Protein AF-0000000068885770 (afdb_homodimer)

Sequence (680 aa):
MNASTAFIGPGRIDTHHHYFGDSVPELVSEFTNDGAQAFFFPKGVDDHLKYMDSMGIQTAVLAPSIKMEWHTQWPPARWKNLCERTLKAQLKVQESNPLRFGTFAMLPFPHVNETLDFVRDIYTREVKPDGFALSTAMGNKYLGDPAFDPMWDELNMHSAAIFVHPADTAMPPGLEYKPYVFEYAFDTARAMASTIINGVFTRYPNLKFIFSHNGGAFPFMAKRLDDVGPSAKKMNNGKSVFEVIRTSNIFVDTAISAPIQWPVTLDIGFPVERIIYASDYPYTAAVGEVAYHGKTAPEESGQFTRHELDVKIARENALKGLFPRLAVEYKKAFGHKVDCMNASTAFIGPGRIDTHHHYFGDSVPELVSEFTNDGAQAFFFPKGVDDHLKYMDSMGIQTAVLAPSIKMEWHTQWPPARWKNLCERTLKAQLKVQESNPLRFGTFAMLPFPHVNETLDFVRDIYTREVKPDGFALSTAMGNKYLGDPAFDPMWDELNMHSAAIFVHPADTAMPPGLEYKPYVFEYAFDTARAMASTIINGVFTRYPNLKFIFSHNGGAFPFMAKRLDDVGPSAKKMNNGKSVFEVIRTSNIFVDTAISAPIQWPVTLDIGFPVERIIYASDYPYTAAVGEVAYHGKTAPEESGQFTRHELDVKIARENALKGLFPRLAVEYKKAFGHKVDC

pLDDT: mean 92.39, std 11.68, range [30.02, 98.94]

Radius of gyration: 26.55 Å; Cα contacts (8 Å, |Δi|>4): 1390; chains: 2; bounding box: 50×82×66 Å

Solvent-accessible surface area (backbone atoms only — not comparable to full-atom values): 34596 Å² total; per-residue (Å²): 134,78,73,74,74,72,67,80,68,76,54,20,37,24,69,34,25,54,46,42,50,70,89,43,64,75,59,48,44,78,43,65,71,60,76,64,53,82,55,76,71,56,66,44,70,65,51,52,41,53,51,27,47,75,69,48,34,39,23,36,28,32,28,65,77,64,57,52,60,47,40,63,67,46,56,68,68,60,33,38,50,51,32,51,53,49,37,54,57,47,48,52,53,20,68,74,37,56,67,43,26,43,29,30,32,53,57,37,49,66,40,62,69,62,30,53,53,52,51,55,54,44,75,70,42,90,77,60,64,55,29,30,31,45,46,26,49,41,55,65,31,32,68,24,41,74,88,46,45,70,58,48,55,56,38,24,77,66,47,33,25,37,40,32,42,56,44,81,57,82,71,66,72,57,65,91,63,63,55,79,41,52,43,33,27,49,40,32,21,50,21,50,50,35,22,49,41,53,9,44,52,61,76,32,61,47,31,29,39,33,29,45,38,47,28,31,46,28,53,83,40,45,63,43,35,64,65,68,33,70,70,24,27,81,45,33,85,66,31,48,62,47,50,45,43,50,71,37,51,57,28,27,23,26,16,69,36,50,30,74,48,50,65,36,39,45,68,54,32,47,50,72,69,32,30,30,28,15,38,41,36,55,66,22,63,65,45,63,71,42,37,46,17,23,62,47,14,57,58,70,43,66,80,59,53,69,62,45,51,69,39,34,24,19,31,41,22,42,34,72,69,53,26,66,68,52,33,51,41,46,38,73,74,51,39,77,83,48,80,108,135,77,75,77,74,70,67,78,69,77,53,22,38,25,69,35,24,53,47,41,50,70,88,43,62,75,59,48,43,77,45,64,71,59,74,63,54,84,52,77,69,53,66,44,71,66,51,52,44,55,51,27,46,76,69,48,34,39,22,36,27,32,28,66,76,65,56,51,60,48,39,61,68,45,56,67,67,60,32,39,49,51,31,51,54,49,38,55,57,47,49,52,53,19,69,74,37,57,66,44,26,43,30,30,31,54,57,35,48,66,41,62,68,62,30,53,50,52,52,56,54,44,74,71,43,90,78,60,63,54,28,29,33,44,48,26,50,41,55,65,31,32,68,24,42,74,86,46,45,69,55,47,54,58,38,25,76,67,48,35,26,38,39,33,41,55,44,80,58,82,70,66,72,58,65,92,62,61,54,79,42,52,44,33,27,49,40,33,21,51,21,52,49,36,21,48,40,54,9,43,53,63,77,32,62,47,31,31,40,34,31,44,37,46,30,30,46,28,54,82,40,45,61,43,35,63,66,68,33,70,69,23,26,80,45,31,86,64,30,49,62,46,52,45,46,51,71,36,50,57,29,27,24,26,15,71,37,53,29,73,50,52,66,36,39,45,69,52,31,48,48,72,71,31,32,31,27,14,38,42,35,56,65,22,64,67,45,63,71,42,38,46,18,25,62,48,15,59,58,70,44,66,82,57,52,70,63,46,52,68,39,33,24,19,32,43,22,44,35,73,70,53,26,65,69,52,33,53,42,46,38,75,73,52,40,77,81,48,80,110

Structure (mmCIF, N/CA/C/O backbone):
data_AF-0000000068885770-model_v1
#
loop_
_entity.id
_entity.type
_entity.pdbx_description
1 polymer '(Perigord truffle) hypothetical protein'
#
loop_
_atom_site.group_PDB
_atom_site.id
_atom_site.type_symbol
_atom_site.label_atom_id
_atom_site.label_alt_id
_atom_site.label_comp_id
_atom_site.label_asym_id
_atom_site.label_entity_id
_atom_site.label_seq_id
_atom_site.pdbx_PDB_ins_code
_atom_site.Cartn_x
_atom_site.Cartn_y
_atom_site.Cartn_z
_atom_site.occupancy
_atom_site.B_iso_or_equiv
_atom_site.auth_seq_id
_atom_site.auth_comp_id
_atom_site.auth_asym_id
_atom_site.auth_atom_id
_atom_site.pdbx_PDB_model_num
ATOM 1 N N . MET A 1 1 ? -16.469 -41.094 -11.391 1 30.61 1 MET A N 1
ATOM 2 C CA . MET A 1 1 ? -17.406 -39.969 -11.547 1 30.61 1 MET A CA 1
ATOM 3 C C . MET A 1 1 ? -16.75 -38.844 -12.312 1 30.61 1 MET A C 1
ATOM 5 O O . MET A 1 1 ? -15.695 -38.344 -11.914 1 30.61 1 MET A O 1
ATOM 9 N N . ASN A 1 2 ? -16.906 -38.625 -13.617 1 38.28 2 ASN A N 1
ATOM 10 C CA . ASN A 1 2 ? -16.156 -37.938 -14.656 1 38.28 2 ASN A CA 1
ATOM 11 C C . ASN A 1 2 ? -16.062 -36.438 -14.352 1 38.28 2 ASN A C 1
ATOM 13 O O . ASN A 1 2 ? -16.969 -35.844 -13.773 1 38.28 2 ASN A O 1
ATOM 17 N N . ALA A 1 3 ? -14.898 -35.844 -13.93 1 44.44 3 ALA A N 1
ATOM 18 C CA . ALA A 1 3 ? -14.562 -34.438 -13.945 1 44.44 3 ALA A CA 1
ATOM 19 C C . ALA A 1 3 ? -15.531 -33.656 -14.836 1 44.44 3 ALA A C 1
ATOM 21 O O . ALA A 1 3 ? -15.828 -34.062 -15.953 1 44.44 3 ALA A O 1
ATOM 22 N N . SER A 1 4 ? -16.5 -33.062 -14.305 1 48.84 4 SER A N 1
ATOM 23 C CA . SER A 1 4 ? -17.547 -32.344 -15.008 1 48.84 4 SER A CA 1
ATOM 24 C C . SER A 1 4 ? -17.016 -31.688 -16.281 1 48.84 4 SER A C 1
ATOM 26 O O . SER A 1 4 ? -16.125 -30.844 -16.219 1 48.84 4 SER A O 1
ATOM 28 N N . THR A 1 5 ? -16.891 -32.406 -17.375 1 57.16 5 THR A N 1
ATOM 29 C CA . THR A 1 5 ? -16.531 -32.25 -18.781 1 57.16 5 THR A CA 1
ATOM 30 C C . THR A 1 5 ? -17.5 -31.312 -19.484 1 57.16 5 THR A C 1
ATOM 32 O O . THR A 1 5 ? -17.547 -31.25 -20.719 1 57.16 5 THR A O 1
ATOM 35 N N . ALA A 1 6 ? -18.156 -30.531 -18.531 1 66.12 6 ALA A N 1
ATOM 36 C CA . ALA A 1 6 ? -19.297 -29.875 -19.188 1 66.12 6 ALA A CA 1
ATOM 37 C C . ALA A 1 6 ? -18.844 -28.562 -19.844 1 66.12 6 ALA A C 1
ATOM 39 O O . ALA A 1 6 ? -19.438 -28.141 -20.844 1 66.12 6 ALA A O 1
ATOM 40 N N . PHE A 1 7 ? -17.734 -28.031 -19.266 1 79.81 7 PHE A N 1
ATOM 41 C CA . PHE A 1 7 ? -17.375 -26.766 -19.891 1 79.81 7 PHE A CA 1
ATOM 42 C C . PHE A 1 7 ? -16.719 -27 -21.25 1 79.81 7 PHE A C 1
ATOM 44 O O . PHE A 1 7 ? -15.805 -27.812 -21.375 1 79.81 7 PHE A O 1
ATOM 51 N N . ILE A 1 8 ? -17.328 -26.453 -22.25 1 82.12 8 ILE A N 1
ATOM 52 C CA . ILE A 1 8 ? -16.859 -26.641 -23.625 1 82.12 8 ILE A CA 1
ATOM 53 C C . ILE A 1 8 ? -16.172 -25.375 -24.109 1 82.12 8 ILE A C 1
ATOM 55 O O . ILE A 1 8 ? -16.656 -24.266 -23.875 1 82.12 8 ILE A O 1
ATOM 59 N N . GLY A 1 9 ? -14.945 -25.516 -24.641 1 90.25 9 GLY A N 1
ATOM 60 C CA . GLY A 1 9 ? -14.219 -24.406 -25.219 1 90.25 9 GLY A CA 1
ATOM 61 C C . GLY A 1 9 ? -12.93 -24.078 -24.484 1 90.25 9 GLY A C 1
ATOM 62 O O . GLY A 1 9 ? -12.641 -24.688 -23.438 1 90.25 9 GLY A O 1
ATOM 63 N N . PRO A 1 10 ? -12.164 -23.172 -25.047 1 94.06 10 PRO A N 1
ATOM 64 C CA . PRO A 1 10 ? -10.852 -22.891 -24.469 1 94.06 10 PRO A CA 1
ATOM 65 C C . PRO A 1 10 ? -10.945 -22.156 -23.141 1 94.06 10 PRO A C 1
ATOM 67 O O . PRO A 1 10 ? -10.047 -22.281 -22.297 1 94.06 10 PRO A O 1
ATOM 70 N N . GLY A 1 11 ? -12.078 -21.328 -22.938 1 95.75 11 GLY A N 1
ATOM 71 C CA . GLY A 1 11 ? -12.305 -20.656 -21.672 1 95.75 11 GLY A CA 1
ATOM 72 C C . GLY A 1 11 ? -11.078 -19.906 -21.156 1 95.75 11 GLY A C 1
ATOM 73 O O . GLY A 1 11 ? -10.227 -19.484 -21.953 1 95.75 11 GLY A O 1
ATOM 74 N N . ARG A 1 12 ? -11.047 -19.688 -19.844 1 97.69 12 ARG A N 1
ATOM 75 C CA . ARG A 1 12 ? -9.953 -19 -19.172 1 97.69 12 ARG A CA 1
ATOM 76 C C . ARG A 1 12 ? -9.07 -19.984 -18.406 1 97.69 12 ARG A C 1
ATOM 78 O O . ARG A 1 12 ? -9.523 -21.062 -18.047 1 97.69 12 ARG A O 1
ATOM 85 N N . ILE A 1 13 ? -7.828 -19.609 -18.25 1 98.5 13 ILE A N 1
ATOM 86 C CA . ILE A 1 13 ? -6.934 -20.297 -17.328 1 98.5 13 ILE A CA 1
ATOM 87 C C . ILE A 1 13 ? -6.812 -19.5 -16.031 1 98.5 13 ILE A C 1
ATOM 89 O O . ILE A 1 13 ? -6.305 -18.375 -16.031 1 98.5 13 ILE A O 1
ATOM 93 N N . ASP A 1 14 ? -7.316 -20.062 -14.914 1 98.75 14 ASP A N 1
ATOM 94 C CA . ASP A 1 14 ? -7.219 -19.469 -13.586 1 98.75 14 ASP A CA 1
ATOM 95 C C . ASP A 1 14 ? -5.879 -19.781 -12.938 1 98.75 14 ASP A C 1
ATOM 97 O O . ASP A 1 14 ? -5.676 -20.891 -12.438 1 98.75 14 ASP A O 1
ATOM 101 N N . THR A 1 15 ? -4.992 -18.797 -12.852 1 98.81 15 THR A N 1
ATOM 102 C CA . THR A 1 15 ? -3.619 -19.016 -12.406 1 98.81 15 THR A CA 1
ATOM 103 C C . THR A 1 15 ? -3.504 -18.797 -10.898 1 98.81 15 THR A C 1
ATOM 105 O O . THR A 1 15 ? -2.4 -18.797 -10.352 1 98.81 15 THR A O 1
ATOM 108 N N . HIS A 1 16 ? -4.531 -18.531 -10.195 1 98.56 16 HIS A N 1
ATOM 109 C CA . HIS A 1 16 ? -4.645 -18.312 -8.758 1 98.56 16 HIS A CA 1
ATOM 110 C C . HIS A 1 16 ? -5.914 -18.938 -8.203 1 98.56 16 HIS A C 1
ATOM 112 O O . HIS A 1 16 ? -6.922 -18.25 -8.016 1 98.56 16 HIS A O 1
ATOM 118 N N . HIS A 1 17 ? -5.836 -20.234 -7.965 1 96.94 17 HIS A N 1
ATOM 119 C CA . HIS A 1 17 ? -6.914 -21.109 -7.516 1 96.94 17 HIS A CA 1
ATOM 120 C C . HIS A 1 17 ? -6.465 -21.984 -6.352 1 96.94 17 HIS A C 1
ATOM 122 O O . HIS A 1 17 ? -5.586 -22.828 -6.512 1 96.94 17 HIS A O 1
ATOM 128 N N . HIS A 1 18 ? -7.047 -21.797 -5.176 1 93.75 18 HIS A N 1
ATOM 129 C CA . HIS A 1 18 ? -6.535 -22.484 -4.004 1 93.75 18 HIS A CA 1
ATOM 130 C C . HIS A 1 18 ? -7.102 -23.906 -3.914 1 93.75 18 HIS A C 1
ATOM 132 O O . HIS A 1 18 ? -8.273 -24.125 -4.219 1 93.75 18 HIS A O 1
ATOM 138 N N . TYR A 1 19 ? -6.273 -24.719 -3.422 1 90.25 19 TYR A N 1
ATOM 139 C CA . TYR A 1 19 ? -6.609 -26.125 -3.24 1 90.25 19 TYR A CA 1
ATOM 140 C C . TYR A 1 19 ? -6.676 -26.484 -1.76 1 90.25 19 TYR A C 1
ATOM 142 O O . TYR A 1 19 ? -5.73 -26.219 -1.011 1 90.25 19 TYR A O 1
ATOM 150 N N . PHE A 1 20 ? -7.793 -27.078 -1.284 1 82.5 20 PHE A N 1
ATOM 151 C CA . PHE A 1 20 ? -7.984 -27.547 0.083 1 82.5 20 PHE A CA 1
ATOM 152 C C . PHE A 1 20 ? -8.391 -29.016 0.1 1 82.5 20 PHE A C 1
ATOM 154 O O . PHE A 1 20 ? -9.211 -29.438 0.923 1 82.5 20 PHE A O 1
ATOM 161 N N . GLY A 1 21 ? -7.859 -29.812 -0.665 1 75.06 21 GLY A N 1
ATOM 162 C CA . GLY A 1 21 ? -8.273 -31.203 -0.773 1 75.06 21 GLY A CA 1
ATOM 163 C C . GLY A 1 21 ? -8.359 -31.906 0.568 1 75.06 21 GLY A C 1
ATOM 164 O O . GLY A 1 21 ? -7.559 -31.641 1.468 1 75.06 21 GLY A O 1
ATOM 165 N N . ASP A 1 22 ? -9.195 -32.75 0.717 1 72.44 22 ASP A N 1
ATOM 166 C CA . ASP A 1 22 ? -9.547 -33.438 1.967 1 72.44 22 ASP A CA 1
ATOM 167 C C . ASP A 1 22 ? -8.445 -34.375 2.404 1 72.44 22 ASP A C 1
ATOM 169 O O . ASP A 1 22 ? -8.391 -34.781 3.57 1 72.44 22 ASP A O 1
ATOM 173 N N . SER A 1 23 ? -7.527 -34.688 1.582 1 82.25 23 SER A N 1
ATOM 174 C CA . SER A 1 23 ? -6.531 -35.688 1.922 1 82.25 23 SER A CA 1
ATOM 175 C C . SER A 1 23 ? -5.363 -35.094 2.686 1 82.25 23 SER A C 1
ATOM 177 O O . SER A 1 23 ? -4.516 -35.812 3.211 1 82.25 23 SER A O 1
ATOM 179 N N . VAL A 1 24 ? -5.227 -33.812 2.795 1 89.31 24 VAL A N 1
ATOM 180 C CA . VAL A 1 24 ? -4.176 -33.125 3.535 1 89.31 24 VAL A CA 1
ATOM 181 C C . VAL A 1 24 ? -4.797 -32.188 4.559 1 89.31 24 VAL A C 1
ATOM 183 O O . VAL A 1 24 ? -4.988 -31 4.281 1 89.31 24 VAL A O 1
ATOM 186 N N . PRO A 1 25 ? -5 -32.625 5.734 1 85.56 25 PRO A N 1
ATOM 187 C CA . PRO A 1 25 ? -5.785 -31.859 6.719 1 85.56 25 PRO A CA 1
ATOM 188 C C . PRO A 1 25 ? -5.16 -30.516 7.066 1 85.56 25 PRO A C 1
ATOM 190 O O . PRO A 1 25 ? -5.875 -29.562 7.402 1 85.56 25 PRO A O 1
ATOM 193 N N . GLU A 1 26 ? -3.85 -30.438 7 1 88.56 26 GLU A N 1
ATOM 194 C CA . GLU A 1 26 ? -3.174 -29.188 7.344 1 88.56 26 GLU A CA 1
ATOM 195 C C . GLU A 1 26 ? -3.654 -28.047 6.457 1 88.56 26 GLU A C 1
ATOM 197 O O . GLU A 1 26 ? -3.689 -26.891 6.891 1 88.56 26 GLU A O 1
ATOM 202 N N . LEU A 1 27 ? -4.07 -28.297 5.281 1 86.88 27 LEU A N 1
ATOM 203 C CA . LEU A 1 27 ? -4.438 -27.266 4.312 1 86.88 27 LEU A CA 1
ATOM 204 C C . LEU A 1 27 ? -5.766 -26.625 4.684 1 86.88 27 LEU A C 1
ATOM 206 O O . LEU A 1 27 ? -6.074 -25.516 4.23 1 86.88 27 LEU A O 1
ATOM 210 N N . VAL A 1 28 ? -6.527 -27.297 5.504 1 77.88 28 VAL A N 1
ATOM 211 C CA . VAL A 1 28 ? -7.832 -26.766 5.879 1 77.88 28 VAL A CA 1
ATOM 212 C C . VAL A 1 28 ? -7.781 -26.219 7.305 1 77.88 28 VAL A C 1
ATOM 214 O O . VAL A 1 28 ? -8.758 -25.656 7.797 1 77.88 28 VAL A O 1
ATOM 217 N N . SER A 1 29 ? -6.695 -26.359 7.914 1 69.25 29 SER A N 1
ATOM 218 C CA . SER A 1 29 ? -6.57 -26.047 9.336 1 69.25 29 SER A CA 1
ATOM 219 C C . SER A 1 29 ? -6.746 -24.562 9.594 1 69.25 29 SER A C 1
ATOM 221 O O . SER A 1 29 ? -7.137 -24.156 10.695 1 69.25 29 SER A O 1
ATOM 223 N N . GLU A 1 30 ? -6.238 -23.703 8.789 1 60.56 30 GLU A N 1
ATOM 224 C CA . GLU A 1 30 ? -6.359 -22.25 8.984 1 60.56 30 GLU A CA 1
ATOM 225 C C . GLU A 1 30 ? -7.809 -21.859 9.25 1 60.56 30 GLU A C 1
ATOM 227 O O . GLU A 1 30 ? -8.062 -20.875 9.953 1 60.56 30 GLU A O 1
ATOM 232 N N . PHE A 1 31 ? -8.68 -22.531 8.797 1 56.97 31 PHE A N 1
ATOM 233 C CA . PHE A 1 31 ? -10.07 -22.109 8.773 1 56.97 31 PHE A CA 1
ATOM 234 C C . PHE A 1 31 ? -10.867 -22.828 9.852 1 56.97 31 PHE A C 1
ATOM 236 O O . PHE A 1 31 ? -11.906 -22.328 10.297 1 56.97 31 PHE A O 1
ATOM 243 N N . THR A 1 32 ? -10.492 -23.922 10.156 1 54.16 32 THR A N 1
ATOM 244 C CA . THR A 1 32 ? -11.234 -24.625 11.195 1 54.16 32 THR A CA 1
ATOM 245 C C . THR A 1 32 ? -11.078 -23.906 12.539 1 54.16 32 THR A C 1
ATOM 247 O O . THR A 1 32 ? -11.984 -23.938 13.375 1 54.16 32 THR A O 1
ATOM 250 N N . ASN A 1 33 ? -9.969 -23.359 12.797 1 48.91 33 ASN A N 1
ATOM 251 C CA . ASN A 1 33 ? -9.719 -22.844 14.148 1 48.91 33 ASN A CA 1
ATOM 252 C C . ASN A 1 33 ? -10.367 -21.484 14.352 1 48.91 33 ASN A C 1
ATOM 254 O O . ASN A 1 33 ? -10.469 -21 15.484 1 48.91 33 ASN A O 1
ATOM 258 N N . ASP A 1 34 ? -10.5 -20.781 13.312 1 47.56 34 ASP A N 1
ATOM 259 C CA . ASP A 1 34 ? -10.875 -19.422 13.664 1 47.56 34 ASP A CA 1
ATOM 260 C C . ASP A 1 34 ? -12.391 -19.266 13.711 1 47.56 34 ASP A C 1
ATOM 262 O O . ASP A 1 34 ? -12.906 -18.172 13.953 1 47.56 34 ASP A O 1
ATOM 266 N N . GLY A 1 35 ? -13.125 -20.516 13.766 1 46.44 35 GLY A N 1
ATOM 267 C CA . GLY A 1 35 ? -14.57 -20.344 13.852 1 46.44 35 GLY A CA 1
ATOM 268 C C . GLY A 1 35 ? -15.125 -19.438 12.773 1 46.44 35 GLY A C 1
ATOM 269 O O . GLY A 1 35 ? -16.344 -19.281 12.648 1 46.44 35 GLY A O 1
ATOM 270 N N . ALA A 1 36 ? -14.461 -18.531 12.43 1 45.03 36 ALA A N 1
ATOM 271 C CA . ALA A 1 36 ? -14.938 -17.422 11.609 1 45.03 36 ALA A CA 1
ATOM 272 C C . ALA A 1 36 ? -15.156 -17.859 10.164 1 45.03 36 ALA A C 1
ATOM 274 O O . ALA A 1 36 ? -15.258 -17.016 9.266 1 45.03 36 ALA A O 1
ATOM 275 N N . GLN A 1 37 ? -14.852 -19.109 9.797 1 49.62 37 GLN A N 1
ATOM 276 C CA . GLN A 1 37 ? -14.734 -19.312 8.359 1 49.62 37 GLN A CA 1
ATOM 277 C C . GLN A 1 37 ? -16.094 -19.234 7.672 1 49.62 37 GLN A C 1
ATOM 279 O O . GLN A 1 37 ? -16.891 -20.172 7.762 1 49.62 37 GLN A O 1
ATOM 284 N N . ALA A 1 38 ? -16.609 -18.234 7.633 1 52.28 38 ALA A N 1
ATOM 285 C CA . ALA A 1 38 ? -17.797 -18.047 6.805 1 52.28 38 ALA A CA 1
ATOM 286 C C . ALA A 1 38 ? -17.609 -18.656 5.422 1 52.28 38 ALA A C 1
ATOM 288 O O . ALA A 1 38 ? -18.453 -18.469 4.535 1 52.28 38 ALA A O 1
ATOM 289 N N . PHE A 1 39 ? -16.344 -19.266 5.207 1 58.75 39 PHE A N 1
ATOM 290 C CA . PHE A 1 39 ? -16.172 -19.562 3.789 1 58.75 39 PHE A CA 1
ATOM 291 C C . PHE A 1 39 ? -16.422 -21.031 3.51 1 58.75 39 PHE A C 1
ATOM 293 O O . PHE A 1 39 ? -16.141 -21.891 4.359 1 58.75 39 PHE A O 1
ATOM 300 N N . PHE A 1 40 ? -17.234 -21.281 2.557 1 66 40 PHE A N 1
ATOM 301 C CA . PHE A 1 40 ? -17.328 -22.609 1.961 1 66 40 PHE A CA 1
ATOM 302 C C . PHE A 1 40 ? -15.961 -23.047 1.44 1 66 40 PHE A C 1
ATOM 304 O O . PHE A 1 40 ? -15.32 -22.344 0.67 1 66 40 PHE A O 1
ATOM 311 N N . PHE A 1 41 ? -15.414 -24.078 2.047 1 76.75 41 PHE A N 1
ATOM 312 C CA . PHE A 1 41 ? -14.219 -24.703 1.489 1 76.75 41 PHE A CA 1
ATOM 313 C C . PHE A 1 41 ? -14.594 -25.875 0.591 1 76.75 41 PHE A C 1
ATOM 315 O O . PHE A 1 41 ? -15.359 -26.75 0.995 1 76.75 41 PHE A O 1
ATOM 322 N N . PRO A 1 42 ? -13.961 -25.797 -0.628 1 83.56 42 PRO A N 1
ATOM 323 C CA . PRO A 1 42 ? -14.219 -26.938 -1.515 1 83.56 42 PRO A CA 1
ATOM 324 C C . PRO A 1 42 ? -13.758 -28.266 -0.913 1 83.56 42 PRO A C 1
ATOM 326 O O . PRO A 1 42 ? -12.664 -28.359 -0.348 1 83.56 42 PRO A O 1
ATOM 329 N N . LYS A 1 43 ? -14.586 -29.234 -0.933 1 77 43 LYS A N 1
ATOM 330 C CA . LYS A 1 43 ? -14.312 -30.531 -0.308 1 77 43 LYS A CA 1
ATOM 331 C C . LYS A 1 43 ? -13.648 -31.484 -1.29 1 77 43 LYS A C 1
ATOM 333 O O . LYS A 1 43 ? -12.945 -32.406 -0.882 1 77 43 LYS A O 1
ATOM 338 N N . GLY A 1 44 ? -13.883 -31.219 -2.572 1 82.56 44 GLY A N 1
ATOM 339 C CA . GLY A 1 44 ? -13.32 -32.094 -3.58 1 82.56 44 GLY A CA 1
ATOM 340 C C . GLY A 1 44 ? -13.266 -31.484 -4.961 1 82.56 44 GLY A C 1
ATOM 341 O O . GLY A 1 44 ? -13.578 -30.297 -5.125 1 82.56 44 GLY A O 1
ATOM 342 N N . VAL A 1 45 ? -12.875 -32.281 -5.871 1 89.62 45 VAL A N 1
ATOM 343 C CA . VAL A 1 45 ? -12.641 -31.859 -7.246 1 89.62 45 VAL A CA 1
ATOM 344 C C . VAL A 1 45 ? -13.938 -31.359 -7.859 1 89.62 45 VAL A C 1
ATOM 346 O O . VAL A 1 45 ? -13.938 -30.391 -8.633 1 89.62 45 VAL A O 1
ATOM 349 N N . ASP A 1 46 ? -15.07 -31.938 -7.461 1 89.19 46 ASP A N 1
ATOM 350 C CA . ASP A 1 46 ? -16.359 -31.562 -8.031 1 89.19 46 ASP A CA 1
ATOM 351 C C . ASP A 1 46 ? -16.703 -30.109 -7.699 1 89.19 46 ASP A C 1
ATOM 353 O O . ASP A 1 46 ? -17.281 -29.406 -8.531 1 89.19 46 ASP A O 1
ATOM 357 N N . ASP A 1 47 ? -16.391 -29.719 -6.523 1 88.94 47 ASP A N 1
ATOM 358 C CA . ASP A 1 47 ? -16.656 -28.344 -6.125 1 88.94 47 ASP A CA 1
ATOM 359 C C . ASP A 1 47 ? -15.844 -27.359 -6.973 1 88.94 47 ASP A C 1
ATOM 361 O O . ASP A 1 47 ? -16.359 -26.312 -7.379 1 88.94 47 ASP A O 1
ATOM 365 N N . HIS A 1 48 ? -14.625 -27.688 -7.227 1 92.69 48 HIS A N 1
ATOM 366 C CA . HIS A 1 48 ? -13.773 -26.859 -8.078 1 92.69 48 HIS A CA 1
ATOM 367 C C . HIS A 1 48 ? -14.328 -26.766 -9.492 1 92.69 48 HIS A C 1
ATOM 369 O O . HIS A 1 48 ? -14.445 -25.672 -10.047 1 92.69 48 HIS A O 1
ATOM 375 N N . LEU A 1 49 ? -14.758 -27.891 -9.992 1 94.12 49 LEU A N 1
ATOM 376 C CA . LEU A 1 49 ? -15.25 -27.953 -11.367 1 94.12 49 LEU A CA 1
ATOM 377 C C . LEU A 1 49 ? -16.547 -27.156 -11.508 1 94.12 49 LEU A C 1
ATOM 379 O O . LEU A 1 49 ? -16.734 -26.469 -12.508 1 94.12 49 LEU A O 1
ATOM 383 N N . LYS A 1 50 ? -17.406 -27.297 -10.539 1 92.19 50 LYS A N 1
ATOM 384 C CA . LYS A 1 50 ? -18.656 -26.547 -10.578 1 92.19 50 LYS A CA 1
ATOM 385 C C . LYS A 1 50 ? -18.406 -25.047 -10.625 1 92.19 50 LYS A C 1
ATOM 387 O O . LYS A 1 50 ? -19 -24.328 -11.43 1 92.19 50 LYS A O 1
ATOM 392 N N . TYR A 1 51 ? -17.516 -24.562 -9.82 1 92.69 51 TYR A N 1
ATOM 393 C CA . TYR A 1 51 ? -17.156 -23.156 -9.828 1 92.69 51 TYR A CA 1
ATOM 394 C C . TYR A 1 51 ? -16.531 -22.75 -11.164 1 92.69 51 TYR A C 1
ATOM 396 O O . TYR A 1 51 ? -16.922 -21.75 -11.766 1 92.69 51 TYR A O 1
ATOM 404 N N . MET A 1 52 ? -15.586 -23.531 -11.578 1 96.19 52 MET A N 1
ATOM 405 C CA . MET A 1 52 ? -14.883 -23.266 -12.836 1 96.19 52 MET A CA 1
ATOM 406 C C . MET A 1 52 ? -15.875 -23.125 -13.984 1 96.19 52 MET A C 1
ATOM 408 O O . MET A 1 52 ? -15.812 -22.156 -14.742 1 96.19 52 MET A O 1
ATOM 412 N N . ASP A 1 53 ? -16.812 -24.047 -14.062 1 95.38 53 ASP A N 1
ATOM 413 C CA . ASP A 1 53 ? -17.797 -24.016 -15.141 1 95.38 53 ASP A CA 1
ATOM 414 C C . ASP A 1 53 ? -18.656 -22.766 -15.055 1 95.38 53 ASP A C 1
ATOM 416 O O . ASP A 1 53 ? -18.938 -22.125 -16.078 1 95.38 53 ASP A O 1
ATOM 420 N N . SER A 1 54 ? -19.016 -22.438 -13.859 1 92.81 54 SER A N 1
ATOM 421 C CA . SER A 1 54 ? -19.891 -21.281 -13.672 1 92.81 54 SER A CA 1
ATOM 422 C C . SER A 1 54 ? -19.172 -19.984 -14.039 1 92.81 54 SER A C 1
ATOM 424 O O . SER A 1 54 ? -19.812 -19 -14.398 1 92.81 54 SER A O 1
ATOM 426 N N . MET A 1 55 ? -17.812 -20 -14.047 1 94.81 55 MET A N 1
ATOM 427 C CA . MET A 1 55 ? -17.031 -18.781 -14.258 1 94.81 55 MET A CA 1
ATOM 428 C C . MET A 1 55 ? -16.406 -18.781 -15.641 1 94.81 55 MET A C 1
ATOM 430 O O . MET A 1 55 ? -15.68 -17.844 -15.992 1 94.81 55 MET A O 1
ATOM 434 N N . GLY A 1 56 ? -16.641 -19.797 -16.438 1 95.81 56 GLY A N 1
ATOM 435 C CA . GLY A 1 56 ? -16.031 -19.891 -17.75 1 95.81 56 GLY A CA 1
ATOM 436 C C . GLY A 1 56 ? -14.539 -20.188 -17.688 1 95.81 56 GLY A C 1
ATOM 437 O O . GLY A 1 56 ? -13.773 -19.703 -18.531 1 95.81 56 GLY A O 1
ATOM 438 N N . ILE A 1 57 ? -14.148 -20.953 -16.672 1 97.12 57 ILE A N 1
ATOM 439 C CA . ILE A 1 57 ? -12.758 -21.344 -16.484 1 97.12 57 ILE A CA 1
ATOM 440 C C . ILE A 1 57 ? -12.547 -22.75 -17.016 1 97.12 57 ILE A C 1
ATOM 442 O O . ILE A 1 57 ? -13.172 -23.703 -16.531 1 97.12 57 ILE A O 1
ATOM 446 N N . GLN A 1 58 ? -11.711 -22.906 -18.016 1 96.88 58 GLN A N 1
ATOM 447 C CA . GLN A 1 58 ? -11.375 -24.219 -18.547 1 96.88 58 GLN A CA 1
ATOM 448 C C . GLN A 1 58 ? -10.344 -24.922 -17.656 1 96.88 58 GLN A C 1
ATOM 450 O O . GLN A 1 58 ? -10.445 -26.125 -17.422 1 96.88 58 GLN A O 1
ATOM 455 N N . THR A 1 59 ? -9.406 -24.188 -17.219 1 97.75 59 THR A N 1
ATOM 456 C CA . THR A 1 59 ? -8.305 -24.75 -16.453 1 97.75 59 THR A CA 1
ATOM 457 C C . THR A 1 59 ? -8.055 -23.953 -15.18 1 97.75 59 THR A C 1
ATOM 459 O O . THR A 1 59 ? -8.07 -22.719 -15.203 1 97.75 59 THR A O 1
ATOM 462 N N . ALA A 1 60 ? -7.895 -24.609 -14.055 1 98.06 60 ALA A N 1
ATOM 463 C CA . ALA A 1 60 ? -7.438 -24 -12.805 1 98.06 60 ALA A CA 1
ATOM 464 C C . ALA A 1 60 ? -6.074 -24.562 -12.398 1 98.06 60 ALA A C 1
ATOM 466 O O . ALA A 1 60 ? -5.875 -25.781 -12.375 1 98.06 60 ALA A O 1
ATOM 467 N N . VAL A 1 61 ? -5.125 -23.688 -12.164 1 98.75 61 VAL A N 1
ATOM 468 C CA . VAL A 1 61 ? -3.85 -24.109 -11.602 1 98.75 61 VAL A CA 1
ATOM 469 C C . VAL A 1 61 ? -3.91 -24.062 -10.078 1 98.75 61 VAL A C 1
ATOM 471 O O . VAL A 1 61 ? -4.008 -22.984 -9.492 1 98.75 61 VAL A O 1
ATOM 474 N N . LEU A 1 62 ? -3.826 -25.203 -9.438 1 97.06 62 LEU A N 1
ATOM 475 C CA . LEU A 1 62 ? -4.082 -25.391 -8.016 1 97.06 62 LEU A CA 1
ATOM 476 C C . LEU A 1 62 ? -2.873 -24.969 -7.188 1 97.06 62 LEU A C 1
ATOM 478 O O . LEU A 1 62 ? -1.755 -25.422 -7.434 1 97.06 62 LEU A O 1
ATOM 482 N N . ALA A 1 63 ? -3.135 -24.078 -6.27 1 95.12 63 ALA A N 1
ATOM 483 C CA . ALA A 1 63 ? -2.09 -23.656 -5.344 1 95.12 63 ALA A CA 1
ATOM 484 C C . ALA A 1 63 ? -2.551 -23.797 -3.895 1 95.12 63 ALA A C 1
ATOM 486 O O . ALA A 1 63 ? -3.633 -23.328 -3.533 1 95.12 63 ALA A O 1
ATOM 487 N N . PRO A 1 64 ? -1.771 -24.422 -3.031 1 90.31 64 PRO A N 1
ATOM 488 C CA . PRO A 1 64 ? -2.133 -24.453 -1.612 1 90.31 64 PRO A CA 1
ATOM 489 C C . PRO A 1 64 ? -1.839 -23.125 -0.906 1 90.31 64 PRO A C 1
ATOM 491 O O . PRO A 1 64 ? -1.032 -22.328 -1.392 1 90.31 64 PRO A O 1
ATOM 494 N N . SER A 1 65 ? -2.508 -22.906 0.189 1 88.75 65 SER A N 1
ATOM 495 C CA . SER A 1 65 ? -2.213 -21.766 1.058 1 88.75 65 SER A CA 1
ATOM 496 C C . SER A 1 65 ? -1.132 -22.125 2.074 1 88.75 65 SER A C 1
ATOM 498 O O . SER A 1 65 ? -1.24 -23.125 2.785 1 88.75 65 SER A O 1
ATOM 500 N N . ILE A 1 66 ? -0.152 -21.344 2.125 1 92.38 66 ILE A N 1
ATOM 501 C CA . ILE A 1 66 ? 1.006 -21.625 2.965 1 92.38 66 ILE A CA 1
ATOM 502 C C . ILE A 1 66 ? 0.867 -20.891 4.297 1 92.38 66 ILE A C 1
ATOM 504 O O . ILE A 1 66 ? 0.751 -19.672 4.328 1 92.38 66 ILE A O 1
ATOM 508 N N . LYS A 1 67 ? 0.976 -21.625 5.344 1 90.31 67 LYS A N 1
ATOM 509 C CA . LYS A 1 67 ? 0.913 -21.016 6.672 1 90.31 67 LYS A CA 1
ATOM 510 C C . LYS A 1 67 ? 2.309 -20.672 7.188 1 90.31 67 LYS A C 1
ATOM 512 O O . LYS A 1 67 ? 3.246 -21.453 7.012 1 90.31 67 LYS A O 1
ATOM 517 N N . MET A 1 68 ? 2.318 -19.609 7.867 1 89.56 68 MET A N 1
ATOM 518 C CA . MET A 1 68 ? 3.596 -19.125 8.383 1 89.56 68 MET A CA 1
ATOM 519 C C . MET A 1 68 ? 4.223 -20.141 9.336 1 89.56 68 MET A C 1
ATOM 521 O O . MET A 1 68 ? 5.438 -20.344 9.328 1 89.56 68 MET A O 1
ATOM 525 N N . GLU A 1 69 ? 3.439 -20.734 10.195 1 90.94 69 GLU A N 1
ATOM 526 C CA . GLU A 1 69 ? 3.938 -21.656 11.211 1 90.94 69 GLU A CA 1
ATOM 527 C C . GLU A 1 69 ? 4.703 -22.812 10.586 1 90.94 69 GLU A C 1
ATOM 529 O O . GLU A 1 69 ? 5.645 -23.344 11.18 1 90.94 69 GLU A O 1
ATOM 534 N N . TRP A 1 70 ? 4.34 -23.188 9.344 1 94.12 70 TRP A N 1
ATOM 535 C CA . TRP A 1 70 ? 4.926 -24.359 8.695 1 94.12 70 TRP A CA 1
ATOM 536 C C . TRP A 1 70 ? 6.379 -24.094 8.32 1 94.12 70 TRP A C 1
ATOM 538 O O . TRP A 1 70 ? 7.219 -25 8.406 1 94.12 70 TRP A O 1
ATOM 548 N N . HIS A 1 71 ? 6.695 -22.844 7.965 1 94.44 71 HIS A N 1
ATOM 549 C CA . HIS A 1 71 ? 8.039 -22.578 7.465 1 94.44 71 HIS A CA 1
ATOM 550 C C . HIS A 1 71 ? 8.859 -21.766 8.461 1 94.44 71 HIS A C 1
ATOM 552 O O . HIS A 1 71 ? 10.031 -21.484 8.227 1 94.44 71 HIS A O 1
ATOM 558 N N . THR A 1 72 ? 8.289 -21.406 9.594 1 93.25 72 THR A N 1
ATOM 559 C CA . THR A 1 72 ? 9.039 -20.656 10.594 1 93.25 72 THR A CA 1
ATOM 560 C C . THR A 1 72 ? 9.234 -21.484 11.859 1 93.25 72 THR A C 1
ATOM 562 O O . THR A 1 72 ? 10.188 -21.266 12.609 1 93.25 72 THR A O 1
ATOM 565 N N . GLN A 1 73 ? 8.344 -22.438 12.133 1 94.75 73 GLN A N 1
ATOM 566 C CA . GLN A 1 73 ? 8.352 -23.078 13.445 1 94.75 73 GLN A CA 1
ATOM 567 C C . GLN A 1 73 ? 8.586 -24.578 13.32 1 94.75 73 GLN A C 1
ATOM 569 O O . GLN A 1 73 ? 9.133 -25.203 14.227 1 94.75 73 GLN A O 1
ATOM 574 N N . TRP A 1 74 ? 8.156 -25.203 12.18 1 96.81 74 TRP A N 1
ATOM 575 C CA . TRP A 1 74 ? 8.273 -26.656 12.031 1 96.81 74 TRP A CA 1
ATOM 576 C C . TRP A 1 74 ? 9.711 -27.047 11.711 1 96.81 74 TRP A C 1
ATOM 578 O O . TRP A 1 74 ? 10.438 -26.312 11.055 1 96.81 74 TRP A O 1
ATOM 588 N N . PRO A 1 75 ? 10.062 -28.266 12.211 1 97.56 75 PRO A N 1
ATOM 589 C CA . PRO A 1 75 ? 11.32 -28.812 11.703 1 97.56 75 PRO A CA 1
ATOM 590 C C . PRO A 1 75 ? 11.328 -28.969 10.188 1 97.56 75 PRO A C 1
ATOM 592 O O . PRO A 1 75 ? 10.297 -29.297 9.594 1 97.56 75 PRO A O 1
ATOM 595 N N . PRO A 1 76 ? 12.477 -28.797 9.586 1 97.81 76 PRO A N 1
ATOM 596 C CA . PRO A 1 76 ? 12.586 -28.859 8.125 1 97.81 76 PRO A CA 1
ATOM 597 C C . PRO A 1 76 ? 11.984 -30.125 7.539 1 97.81 76 PRO A C 1
ATOM 599 O O . PRO A 1 76 ? 11.297 -30.078 6.516 1 97.81 76 PRO A O 1
ATOM 602 N N . ALA A 1 77 ? 12.148 -31.25 8.172 1 97.94 77 ALA A N 1
ATOM 603 C CA . ALA A 1 77 ? 11.672 -32.531 7.656 1 97.94 77 ALA A CA 1
ATOM 604 C C . ALA A 1 77 ? 10.148 -32.594 7.656 1 97.94 77 ALA A C 1
ATOM 606 O O . ALA A 1 77 ? 9.539 -33.156 6.742 1 97.94 77 ALA A O 1
ATOM 607 N N . ARG A 1 78 ? 9.555 -32.031 8.695 1 97.94 78 ARG A N 1
ATOM 608 C CA . ARG A 1 78 ? 8.102 -32 8.781 1 97.94 78 ARG A CA 1
ATOM 609 C C . ARG A 1 78 ? 7.508 -31.109 7.703 1 97.94 78 ARG A C 1
ATOM 611 O O . ARG A 1 78 ? 6.512 -31.469 7.066 1 97.94 78 ARG A O 1
ATOM 618 N N . TRP A 1 79 ? 8.086 -29.984 7.516 1 97.88 79 TRP A N 1
ATOM 619 C CA . TRP A 1 79 ? 7.656 -29.047 6.492 1 97.88 79 TRP A CA 1
ATOM 620 C C . TRP A 1 79 ? 7.809 -29.641 5.098 1 97.88 79 TRP A C 1
ATOM 622 O O . TRP A 1 79 ? 6.879 -29.594 4.289 1 97.88 79 TRP A O 1
ATOM 632 N N . LYS A 1 80 ? 8.906 -30.297 4.809 1 98.44 80 LYS A N 1
ATOM 633 C CA . LYS A 1 80 ? 9.125 -30.969 3.531 1 98.44 80 LYS A CA 1
ATOM 634 C C . LYS A 1 80 ? 8.086 -32.062 3.309 1 98.44 80 LYS A C 1
ATOM 636 O O . LYS A 1 80 ? 7.562 -32.219 2.201 1 98.44 80 LYS A O 1
ATOM 641 N N . ASN A 1 81 ? 7.812 -32.781 4.375 1 97.81 81 ASN A N 1
ATOM 642 C CA . ASN A 1 81 ? 6.816 -33.844 4.273 1 97.81 81 ASN A CA 1
ATOM 643 C C . ASN A 1 81 ? 5.449 -33.312 3.877 1 97.81 81 ASN A C 1
ATOM 645 O O . ASN A 1 81 ? 4.75 -33.906 3.064 1 97.81 81 ASN A O 1
ATOM 649 N N . LEU A 1 82 ? 5.074 -32.219 4.438 1 97.06 82 LEU A N 1
ATOM 650 C CA . LEU A 1 82 ? 3.809 -31.594 4.059 1 97.06 82 LEU A CA 1
ATOM 651 C C . LEU A 1 82 ? 3.816 -31.188 2.588 1 97.06 82 LEU A C 1
ATOM 653 O O . LEU A 1 82 ? 2.83 -31.391 1.879 1 97.06 82 LEU A O 1
ATOM 657 N N . CYS A 1 83 ? 4.91 -30.625 2.131 1 97.75 83 CYS A N 1
ATOM 658 C CA . CYS A 1 83 ? 5.043 -30.266 0.726 1 97.75 83 CYS A CA 1
ATOM 659 C C . CYS A 1 83 ? 4.863 -31.469 -0.175 1 97.75 83 CYS A C 1
ATOM 661 O O . CYS A 1 83 ? 4.145 -31.422 -1.173 1 97.75 83 CYS A O 1
ATOM 663 N N . GLU A 1 84 ? 5.41 -32.594 0.206 1 97.19 84 GLU A N 1
ATOM 664 C CA . GLU A 1 84 ? 5.34 -33.844 -0.571 1 97.19 84 GLU A CA 1
ATOM 665 C C . GLU A 1 84 ? 3.914 -34.375 -0.604 1 97.19 84 GLU A C 1
ATOM 667 O O . GLU A 1 84 ? 3.418 -34.781 -1.662 1 97.19 84 GLU A O 1
ATOM 672 N N . ARG A 1 85 ? 3.291 -34.375 0.545 1 96.44 85 ARG A N 1
ATOM 673 C CA . ARG A 1 85 ? 1.928 -34.906 0.625 1 96.44 85 ARG A CA 1
ATOM 674 C C . ARG A 1 85 ? 0.965 -34.031 -0.18 1 96.44 85 ARG A C 1
ATOM 676 O O . ARG A 1 85 ? 0.076 -34.531 -0.859 1 96.44 85 ARG A O 1
ATOM 683 N N . THR A 1 86 ? 1.137 -32.781 -0.078 1 96.25 86 THR A N 1
ATOM 684 C CA . THR A 1 86 ? 0.294 -31.859 -0.826 1 96.25 86 THR A CA 1
ATOM 685 C C . THR A 1 86 ? 0.49 -32.031 -2.328 1 96.25 86 THR A C 1
ATOM 687 O O . THR A 1 86 ? -0.482 -32.094 -3.084 1 96.25 86 THR A O 1
ATOM 690 N N . LEU A 1 87 ? 1.739 -32.125 -2.725 1 97.06 87 LEU A N 1
ATOM 691 C CA . LEU A 1 87 ? 2.039 -32.344 -4.137 1 97.06 87 LEU A CA 1
ATOM 692 C C . LEU A 1 87 ? 1.395 -33.625 -4.648 1 97.06 87 LEU A C 1
ATOM 694 O O . LEU A 1 87 ? 0.782 -33.625 -5.719 1 97.06 87 LEU A O 1
ATOM 698 N N . LYS A 1 88 ? 1.542 -34.688 -3.895 1 95.94 88 LYS A N 1
ATOM 699 C CA . LYS A 1 88 ? 0.962 -35.969 -4.285 1 95.94 88 LYS A CA 1
ATOM 700 C C . LYS A 1 88 ? -0.544 -35.844 -4.5 1 95.94 88 LYS A C 1
ATOM 702 O O . LYS A 1 88 ? -1.078 -36.344 -5.488 1 95.94 88 LYS A O 1
ATOM 707 N N . ALA A 1 89 ? -1.175 -35.188 -3.604 1 94.44 89 ALA A N 1
ATOM 708 C CA . ALA A 1 89 ? -2.621 -35 -3.695 1 94.44 89 ALA A CA 1
ATOM 709 C C . ALA A 1 89 ? -2.996 -34.156 -4.914 1 94.44 89 ALA A C 1
ATOM 711 O O . ALA A 1 89 ? -3.943 -34.5 -5.633 1 94.44 89 ALA A O 1
ATOM 712 N N . GLN A 1 90 ? -2.287 -33.094 -5.184 1 95.69 90 GLN A N 1
ATOM 713 C CA . GLN A 1 90 ? -2.576 -32.219 -6.305 1 95.69 90 GLN A CA 1
ATOM 714 C C . GLN A 1 90 ? -2.311 -32.906 -7.637 1 95.69 90 GLN A C 1
ATOM 716 O O . GLN A 1 90 ? -3.064 -32.719 -8.602 1 95.69 90 GLN A O 1
ATOM 721 N N . LEU A 1 91 ? -1.23 -33.656 -7.66 1 96.25 91 LEU A N 1
ATOM 722 C CA . LEU A 1 91 ? -0.893 -34.344 -8.906 1 96.25 91 LEU A CA 1
ATOM 723 C C . LEU A 1 91 ? -1.942 -35.406 -9.25 1 96.25 91 LEU A C 1
ATOM 725 O O . LEU A 1 91 ? -2.219 -35.625 -10.43 1 96.25 91 LEU A O 1
ATOM 729 N N . LYS A 1 92 ? -2.551 -35.969 -8.242 1 94.25 92 LYS A N 1
ATOM 730 C CA . LYS A 1 92 ? -3.656 -36.906 -8.5 1 94.25 92 LYS A CA 1
ATOM 731 C C . LYS A 1 92 ? -4.805 -36.188 -9.219 1 94.25 92 LYS A C 1
ATOM 733 O O . LYS A 1 92 ? -5.391 -36.75 -10.156 1 94.25 92 LYS A O 1
ATOM 738 N N . VAL A 1 93 ? -5.105 -35 -8.805 1 94.12 93 VAL A N 1
ATOM 739 C CA . VAL A 1 93 ? -6.16 -34.219 -9.422 1 94.12 93 VAL A CA 1
ATOM 740 C C . VAL A 1 93 ? -5.758 -33.844 -10.844 1 94.12 93 VAL A C 1
ATOM 742 O O . VAL A 1 93 ? -6.535 -34.031 -11.789 1 94.12 93 VAL A O 1
ATOM 745 N N . GLN A 1 94 ? -4.547 -33.375 -11.039 1 95.5 94 GLN A N 1
ATOM 746 C CA . GLN A 1 94 ? -4.035 -32.969 -12.352 1 95.5 94 GLN A CA 1
ATOM 747 C C . GLN A 1 94 ? -4.055 -34.156 -13.32 1 95.5 94 GLN A C 1
ATOM 749 O O . GLN A 1 94 ? -4.477 -34 -14.469 1 95.5 94 GLN A O 1
ATOM 754 N N . GLU A 1 95 ? -3.668 -35.281 -12.844 1 94.5 95 GLU A N 1
ATOM 755 C CA . GLU A 1 95 ? -3.588 -36.5 -13.688 1 94.5 95 GLU A CA 1
ATOM 756 C C . GLU A 1 95 ? -4.98 -36.969 -14.078 1 94.5 95 GLU A C 1
ATOM 758 O O . GLU A 1 95 ? -5.168 -37.5 -15.172 1 94.5 95 GLU A O 1
ATOM 763 N N . SER A 1 96 ? -5.867 -36.781 -13.211 1 91.12 96 SER A N 1
ATOM 764 C CA . SER A 1 96 ? -7.227 -37.25 -13.484 1 91.12 96 SER A CA 1
ATOM 765 C C . SER A 1 96 ? -7.867 -36.438 -14.609 1 91.12 96 SER A C 1
ATOM 767 O O . SER A 1 96 ? -8.742 -36.938 -15.32 1 91.12 96 SER A O 1
ATOM 769 N N . ASN A 1 97 ? -7.527 -35.188 -14.758 1 93.5 97 ASN A N 1
ATOM 770 C CA . ASN A 1 97 ? -8 -34.344 -15.828 1 93.5 97 ASN A CA 1
ATOM 771 C C . ASN A 1 97 ? -6.961 -33.281 -16.188 1 93.5 97 ASN A C 1
ATOM 773 O O . ASN A 1 97 ? -7.09 -32.094 -15.805 1 93.5 97 ASN A O 1
ATOM 777 N N . PRO A 1 98 ? -6 -33.656 -17 1 95.31 98 PRO A N 1
ATOM 778 C CA . PRO A 1 98 ? -4.82 -32.812 -17.234 1 95.31 98 PRO A CA 1
ATOM 779 C C . PRO A 1 98 ? -5.148 -31.516 -17.953 1 95.31 98 PRO A C 1
ATOM 781 O O . PRO A 1 98 ? -4.359 -30.562 -17.922 1 95.31 98 PRO A O 1
ATOM 784 N N . LEU A 1 99 ? -6.285 -31.406 -18.656 1 95.19 99 LEU A N 1
ATOM 785 C CA . LEU A 1 99 ? -6.684 -30.172 -19.297 1 95.19 99 LEU A CA 1
ATOM 786 C C . LEU A 1 99 ? -7.293 -29.203 -18.297 1 95.19 99 LEU A C 1
ATOM 788 O O . LEU A 1 99 ? -7.059 -28 -18.359 1 95.19 99 LEU A O 1
ATOM 792 N N . ARG A 1 100 ? -8.023 -29.688 -17.297 1 96.69 100 ARG A N 1
ATOM 793 C CA . ARG A 1 100 ? -8.828 -28.859 -16.391 1 96.69 100 ARG A CA 1
ATOM 794 C C . ARG A 1 100 ? -8 -28.375 -15.211 1 96.69 100 ARG A C 1
ATOM 796 O O . ARG A 1 100 ? -8.367 -27.391 -14.547 1 96.69 100 ARG A O 1
ATOM 803 N N . PHE A 1 101 ? -6.871 -29.109 -15 1 96.88 101 PHE A N 1
ATOM 804 C CA . PHE A 1 101 ? -6.168 -28.766 -13.766 1 96.88 101 PHE A CA 1
ATOM 805 C C . PHE A 1 101 ? -4.664 -28.703 -14.008 1 96.88 101 PHE A C 1
ATOM 807 O O . PHE A 1 101 ? -4.109 -29.516 -14.742 1 96.88 101 PHE A O 1
ATOM 814 N N . GLY A 1 102 ? -4.008 -27.734 -13.453 1 98.19 102 GLY A N 1
ATOM 815 C CA . GLY A 1 102 ? -2.578 -27.641 -13.211 1 98.19 102 GLY A CA 1
ATOM 816 C C . GLY A 1 102 ? -2.229 -27.547 -11.734 1 98.19 102 GLY A C 1
ATOM 817 O O . GLY A 1 102 ? -3.117 -27.562 -10.883 1 98.19 102 GLY A O 1
ATOM 818 N N . THR A 1 103 ? -0.883 -27.516 -11.5 1 97.81 103 THR A N 1
ATOM 819 C CA . THR A 1 103 ? -0.472 -27.578 -10.102 1 97.81 103 THR A CA 1
ATOM 820 C C . THR A 1 103 ? 0.735 -26.688 -9.852 1 97.81 103 THR A C 1
ATOM 822 O O . THR A 1 103 ? 1.687 -26.688 -10.633 1 97.81 103 THR A O 1
ATOM 825 N N . PHE A 1 104 ? 0.624 -25.891 -8.719 1 98.69 104 PHE A N 1
ATOM 826 C CA . PHE A 1 104 ? 1.794 -25.281 -8.086 1 98.69 104 PHE A CA 1
ATOM 827 C C . PHE A 1 104 ? 2.195 -26.062 -6.84 1 98.69 104 PHE A C 1
ATOM 829 O O . PHE A 1 104 ? 1.41 -26.172 -5.895 1 98.69 104 PHE A O 1
ATOM 836 N N . ALA A 1 105 ? 3.4 -26.562 -6.809 1 98.25 105 ALA A N 1
ATOM 837 C CA . ALA A 1 105 ? 3.893 -27.266 -5.633 1 98.25 105 ALA A CA 1
ATOM 838 C C . ALA A 1 105 ? 4.496 -26.297 -4.621 1 98.25 105 ALA A C 1
ATOM 840 O O . ALA A 1 105 ? 5.293 -25.422 -4.98 1 98.25 105 ALA A O 1
ATOM 841 N N . MET A 1 106 ? 4.156 -26.422 -3.342 1 97.12 106 MET A N 1
ATOM 842 C CA . MET A 1 106 ? 4.84 -25.656 -2.305 1 97.12 106 MET A CA 1
ATOM 843 C C . MET A 1 106 ? 6.285 -26.109 -2.15 1 97.12 106 MET A C 1
ATOM 845 O O . MET A 1 106 ? 6.57 -27.312 -2.201 1 97.12 106 MET A O 1
ATOM 849 N N . LEU A 1 107 ? 7.109 -25.172 -1.939 1 98.38 107 LEU A N 1
ATOM 850 C CA . LEU A 1 107 ? 8.516 -25.5 -1.729 1 98.38 107 LEU A CA 1
ATOM 851 C C . LEU A 1 107 ? 8.875 -25.406 -0.249 1 98.38 107 LEU A C 1
ATOM 853 O O . LEU A 1 107 ? 8.398 -24.516 0.46 1 98.38 107 LEU A O 1
ATOM 857 N N . PRO A 1 108 ? 9.75 -26.25 0.214 1 98.06 108 PRO A N 1
ATOM 858 C CA . PRO A 1 108 ? 10.148 -26.219 1.624 1 98.06 108 PRO A CA 1
ATOM 859 C C . PRO A 1 108 ? 11.102 -25.062 1.94 1 98.06 108 PRO A C 1
ATOM 861 O O . PRO A 1 108 ? 12.047 -25.234 2.713 1 98.06 108 PRO A O 1
ATOM 864 N N . PHE A 1 109 ? 10.844 -23.906 1.308 1 97.31 109 PHE A N 1
ATOM 865 C CA . PHE A 1 109 ? 11.531 -22.703 1.771 1 97.31 109 PHE A CA 1
ATOM 866 C C . PHE A 1 109 ? 11.242 -22.453 3.246 1 97.31 109 PHE A C 1
ATOM 868 O O . PHE A 1 109 ? 10.156 -22.797 3.738 1 97.31 109 PHE A O 1
ATOM 875 N N . PRO A 1 110 ? 12.289 -21.953 3.979 1 97.06 110 PRO A N 1
ATOM 876 C CA . PRO A 1 110 ? 13.594 -21.422 3.59 1 97.06 110 PRO A CA 1
ATOM 877 C C . PRO A 1 110 ? 14.711 -22.453 3.689 1 97.06 110 PRO A C 1
ATOM 879 O O . PRO A 1 110 ? 15.898 -22.094 3.691 1 97.06 110 PRO A O 1
ATOM 882 N N . HIS A 1 111 ? 14.406 -23.734 3.791 1 98.19 111 HIS A N 1
ATOM 883 C CA . HIS A 1 111 ? 15.398 -24.781 4.039 1 98.19 111 HIS A CA 1
ATOM 884 C C . HIS A 1 111 ? 16.078 -25.203 2.744 1 98.19 111 HIS A C 1
ATOM 886 O O . HIS A 1 111 ? 15.508 -25.984 1.966 1 98.19 111 HIS A O 1
ATOM 892 N N . VAL A 1 112 ? 17.328 -24.859 2.6 1 97.69 112 VAL A N 1
ATOM 893 C CA . VAL A 1 112 ? 18.031 -24.953 1.326 1 97.69 112 VAL A CA 1
ATOM 894 C C . VAL A 1 112 ? 18.188 -26.406 0.917 1 97.69 112 VAL A C 1
ATOM 896 O O . VAL A 1 112 ? 17.75 -26.812 -0.172 1 97.69 112 VAL A O 1
ATOM 899 N N . ASN A 1 113 ? 18.688 -27.234 1.771 1 97.75 113 ASN A N 1
ATOM 900 C CA . ASN A 1 113 ? 18.953 -28.625 1.427 1 97.75 113 ASN A CA 1
ATOM 901 C C . ASN A 1 113 ? 17.656 -29.375 1.127 1 97.75 113 ASN A C 1
ATOM 903 O O . ASN A 1 113 ? 17.578 -30.094 0.131 1 97.75 113 ASN A O 1
ATOM 907 N N . GLU A 1 114 ? 16.688 -29.156 1.965 1 98.5 114 GLU A N 1
ATOM 908 C CA . GLU A 1 114 ? 15.391 -29.812 1.771 1 98.5 114 GLU A CA 1
ATOM 909 C C . GLU A 1 114 ? 14.75 -29.375 0.459 1 98.5 114 GLU A C 1
ATOM 911 O O . GLU A 1 114 ? 14.141 -30.188 -0.239 1 98.5 114 GLU A O 1
ATOM 916 N N . THR A 1 115 ? 14.891 -28.141 0.146 1 98.62 115 THR A N 1
ATOM 917 C CA . THR A 1 115 ? 14.289 -27.594 -1.07 1 98.62 115 THR A CA 1
ATOM 918 C C . THR A 1 115 ? 14.984 -28.156 -2.309 1 98.62 115 THR A C 1
ATOM 920 O O . THR A 1 115 ? 14.32 -28.594 -3.25 1 98.62 115 THR A O 1
ATOM 923 N N . LEU A 1 116 ? 16.297 -28.156 -2.301 1 98.44 116 LEU A N 1
ATOM 924 C CA . LEU A 1 116 ? 17.047 -28.656 -3.445 1 98.44 116 LEU A CA 1
ATOM 925 C C . LEU A 1 116 ? 16.766 -30.141 -3.672 1 98.44 116 LEU A C 1
ATOM 927 O O . LEU A 1 116 ? 16.562 -30.562 -4.809 1 98.44 116 LEU A O 1
ATOM 931 N N . ASP A 1 117 ? 16.672 -30.891 -2.602 1 98.19 117 ASP A N 1
ATOM 932 C CA . ASP A 1 117 ? 16.344 -32.312 -2.701 1 98.19 117 ASP A CA 1
ATOM 933 C C . ASP A 1 117 ? 14.938 -32.5 -3.283 1 98.19 117 ASP A C 1
ATOM 935 O O . ASP A 1 117 ? 14.734 -33.344 -4.164 1 98.19 117 ASP A O 1
ATOM 939 N N . PHE A 1 118 ? 14.023 -31.766 -2.77 1 98.56 118 PHE A N 1
ATOM 940 C CA . PHE A 1 118 ? 12.625 -31.828 -3.201 1 98.56 118 PHE A CA 1
ATOM 941 C C . PHE A 1 118 ? 12.508 -31.516 -4.688 1 98.56 118 PHE A C 1
ATOM 943 O O . PHE A 1 118 ? 11.828 -32.219 -5.426 1 98.56 118 PHE A O 1
ATOM 950 N N . VAL A 1 119 ? 13.195 -30.484 -5.156 1 98.44 119 VAL A N 1
ATOM 951 C CA . VAL A 1 119 ? 13.141 -30.047 -6.547 1 98.44 119 VAL A CA 1
ATOM 952 C C . VAL A 1 119 ? 13.789 -31.078 -7.449 1 98.44 119 VAL A C 1
ATOM 954 O O . VAL A 1 119 ? 13.25 -31.422 -8.5 1 98.44 119 VAL A O 1
ATOM 957 N N . ARG A 1 120 ? 14.891 -31.578 -7.047 1 97.06 120 ARG A N 1
ATOM 958 C CA . ARG A 1 120 ? 15.57 -32.594 -7.832 1 97.06 120 ARG A CA 1
ATOM 959 C C . ARG A 1 120 ? 14.688 -33.844 -7.992 1 97.06 120 ARG A C 1
ATOM 961 O O . ARG A 1 120 ? 14.609 -34.406 -9.086 1 97.06 120 ARG A O 1
ATOM 968 N N . ASP A 1 121 ? 14.062 -34.219 -6.965 1 97.5 121 ASP A N 1
ATOM 969 C CA . ASP A 1 121 ? 13.148 -35.344 -7.008 1 97.5 121 ASP A CA 1
ATOM 970 C C . ASP A 1 121 ? 12 -35.094 -7.977 1 97.5 121 ASP A C 1
ATOM 972 O O . ASP A 1 121 ? 11.633 -35.969 -8.758 1 97.5 121 ASP A O 1
ATOM 976 N N . ILE A 1 122 ? 11.453 -33.938 -7.93 1 97.81 122 ILE A N 1
ATOM 977 C CA . ILE A 1 122 ? 10.328 -33.562 -8.781 1 97.81 122 ILE A CA 1
ATOM 978 C C . ILE A 1 122 ? 10.727 -33.688 -10.25 1 97.81 122 ILE A C 1
ATOM 980 O O . ILE A 1 122 ? 9.977 -34.25 -11.055 1 97.81 122 ILE A O 1
ATOM 984 N N . TYR A 1 123 ? 11.875 -33.219 -10.609 1 95.94 123 TYR A N 1
ATOM 985 C CA . TYR A 1 123 ? 12.25 -33.156 -12.016 1 95.94 123 TYR A CA 1
ATOM 986 C C . TYR A 1 123 ? 12.734 -34.5 -12.531 1 95.94 123 TYR A C 1
ATOM 988 O O . TYR A 1 123 ? 13.008 -34.656 -13.719 1 95.94 123 TYR A O 1
ATOM 996 N N . THR A 1 124 ? 12.695 -35.531 -11.672 1 95.44 124 THR A N 1
ATOM 997 C CA . THR A 1 124 ? 12.938 -36.906 -12.117 1 95.44 124 THR A CA 1
ATOM 998 C C . THR A 1 124 ? 11.617 -37.625 -12.391 1 95.44 124 THR A C 1
ATOM 1000 O O . THR A 1 124 ? 11.602 -38.688 -12.969 1 95.44 124 THR A O 1
ATOM 1003 N N . ARG A 1 125 ? 10.586 -37 -12.023 1 93.12 125 ARG A N 1
ATOM 1004 C CA . ARG A 1 125 ? 9.266 -37.594 -12.156 1 93.12 125 ARG A CA 1
ATOM 1005 C C . ARG A 1 125 ? 8.742 -37.469 -13.578 1 93.12 125 ARG A C 1
ATOM 1007 O O . ARG A 1 125 ? 9.102 -36.562 -14.305 1 93.12 125 ARG A O 1
ATOM 1014 N N . GLU A 1 126 ? 7.855 -38.344 -13.898 1 90.94 126 GLU A N 1
ATOM 1015 C CA . GLU A 1 126 ? 7.176 -38.312 -15.188 1 90.94 126 GLU A CA 1
ATOM 1016 C C . GLU A 1 126 ? 6.168 -37.156 -15.234 1 90.94 126 GLU A C 1
ATOM 1018 O O . GLU A 1 126 ? 6.129 -36.406 -16.203 1 90.94 126 GLU A O 1
ATOM 1023 N N . VAL A 1 127 ? 5.375 -37.188 -14.172 1 92.19 127 VAL A N 1
ATOM 1024 C CA . VAL A 1 127 ? 4.406 -36.094 -14.031 1 92.19 127 VAL A CA 1
ATOM 1025 C C . VAL A 1 127 ? 4.938 -35.062 -13.062 1 92.19 127 VAL A C 1
ATOM 1027 O O . VAL A 1 127 ? 5.328 -35.375 -11.938 1 92.19 127 VAL A O 1
ATOM 1030 N N . LYS A 1 128 ? 5.008 -33.844 -13.516 1 96.38 128 LYS A N 1
ATOM 1031 C CA . LYS A 1 128 ? 5.566 -32.75 -12.734 1 96.38 128 LYS A CA 1
ATOM 1032 C C . LYS A 1 128 ? 4.535 -31.656 -12.523 1 96.38 128 LYS A C 1
ATOM 1034 O O . LYS A 1 128 ? 3.557 -31.562 -13.266 1 96.38 128 LYS A O 1
ATOM 1039 N N . PRO A 1 129 ? 4.684 -30.922 -11.453 1 98.31 129 PRO A N 1
ATOM 1040 C CA . PRO A 1 129 ? 3.857 -29.719 -11.344 1 98.31 129 PRO A CA 1
ATOM 1041 C C . PRO A 1 129 ? 4.172 -28.688 -12.422 1 98.31 129 PRO A C 1
ATOM 1043 O O . PRO A 1 129 ? 5.215 -28.766 -13.07 1 98.31 129 PRO A O 1
ATOM 1046 N N . ASP A 1 130 ? 3.223 -27.781 -12.664 1 98.56 130 ASP A N 1
ATOM 1047 C CA . ASP A 1 130 ? 3.389 -26.734 -13.68 1 98.56 130 ASP A CA 1
ATOM 1048 C C . ASP A 1 130 ? 4.27 -25.609 -13.164 1 98.56 130 ASP A C 1
ATOM 1050 O O . ASP A 1 130 ? 4.754 -24.781 -13.945 1 98.56 130 ASP A O 1
ATOM 1054 N N . GLY A 1 131 ? 4.484 -25.5 -11.875 1 98.62 131 GLY A N 1
ATOM 1055 C CA . GLY A 1 131 ? 5.316 -24.516 -11.195 1 98.62 131 GLY A CA 1
ATOM 1056 C C . GLY A 1 131 ? 5.363 -24.719 -9.695 1 98.62 131 GLY A C 1
ATOM 1057 O O . GLY A 1 131 ? 5.055 -25.797 -9.188 1 98.62 131 GLY A O 1
ATOM 1058 N N . PHE A 1 132 ? 5.781 -23.703 -9.016 1 98.75 132 PHE A N 1
ATOM 1059 C CA . PHE A 1 132 ? 5.957 -23.781 -7.574 1 98.75 132 PHE A CA 1
ATOM 1060 C C . PHE A 1 132 ? 5.285 -22.609 -6.879 1 98.75 132 PHE A C 1
ATOM 1062 O O . PHE A 1 132 ? 5.055 -21.562 -7.496 1 98.75 132 PHE A O 1
ATOM 1069 N N . ALA A 1 133 ? 4.914 -22.812 -5.617 1 98.25 133 ALA A N 1
ATOM 1070 C CA . ALA A 1 133 ? 4.242 -21.766 -4.836 1 98.25 133 ALA A CA 1
ATOM 1071 C C . ALA A 1 133 ? 5.074 -21.375 -3.621 1 98.25 133 ALA A C 1
ATOM 1073 O O . ALA A 1 133 ? 5.66 -22.234 -2.951 1 98.25 133 ALA A O 1
ATOM 1074 N N . LEU A 1 134 ? 5.176 -20.156 -3.41 1 97.94 134 LEU A N 1
ATOM 1075 C CA . LEU A 1 134 ? 5.805 -19.562 -2.234 1 97.94 134 LEU A CA 1
ATOM 1076 C C . LEU A 1 134 ? 4.941 -18.438 -1.665 1 97.94 134 LEU A C 1
ATOM 1078 O O . LEU A 1 134 ? 4.121 -17.859 -2.377 1 97.94 134 LEU A O 1
ATOM 1082 N N . SER A 1 135 ? 5.117 -18.188 -0.37 1 96.81 135 SER A N 1
ATOM 1083 C CA . SER A 1 135 ? 4.578 -16.938 0.184 1 96.81 135 SER A CA 1
ATOM 1084 C C . SER A 1 135 ? 5.512 -15.766 -0.077 1 96.81 135 SER A C 1
ATOM 1086 O O . SER A 1 135 ? 6.629 -15.945 -0.565 1 96.81 135 SER A O 1
ATOM 1088 N N . THR A 1 136 ? 5.055 -14.594 0.241 1 96.94 136 THR A N 1
ATOM 1089 C CA . THR A 1 136 ? 5.805 -13.367 -0.006 1 96.94 136 THR A CA 1
ATOM 1090 C C . THR A 1 136 ? 7.094 -13.344 0.805 1 96.94 136 THR A C 1
ATOM 1092 O O . THR A 1 136 ? 8.062 -12.688 0.425 1 96.94 136 THR A O 1
ATOM 1095 N N . ALA A 1 137 ? 7.07 -13.984 1.892 1 95.44 137 ALA A N 1
ATOM 1096 C CA . ALA A 1 137 ? 8.227 -14.195 2.76 1 95.44 137 ALA A CA 1
ATOM 1097 C C . ALA A 1 137 ? 8.281 -15.641 3.26 1 95.44 137 ALA A C 1
ATOM 1099 O O . ALA A 1 137 ? 7.238 -16.266 3.492 1 95.44 137 ALA A O 1
ATOM 1100 N N . MET A 1 138 ? 9.414 -16.172 3.379 1 95.56 138 MET A N 1
ATOM 1101 C CA . MET A 1 138 ? 9.664 -17.516 3.895 1 95.56 138 MET A CA 1
ATOM 1102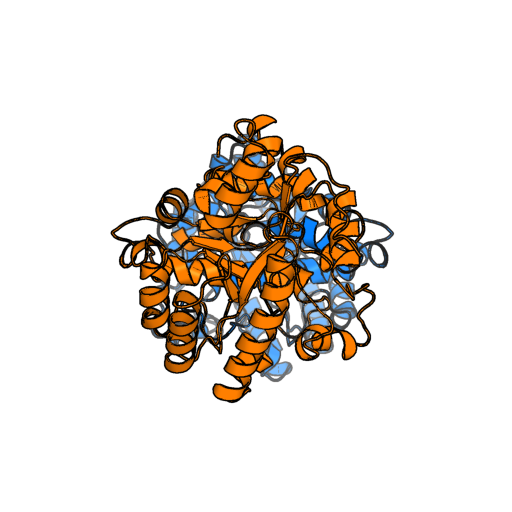 C C . MET A 1 138 ? 10.672 -17.484 5.039 1 95.56 138 MET A C 1
ATOM 1104 O O . MET A 1 138 ? 11.766 -16.938 4.895 1 95.56 138 MET A O 1
ATOM 1108 N N . GLY A 1 139 ? 10.211 -18.047 6.148 1 91.56 139 GLY A N 1
ATOM 1109 C CA . GLY A 1 139 ? 10.969 -17.797 7.367 1 91.56 139 GLY A CA 1
ATOM 1110 C C . GLY A 1 139 ? 10.852 -16.359 7.852 1 91.56 139 GLY A C 1
ATOM 1111 O O . GLY A 1 139 ? 9.742 -15.867 8.086 1 91.56 139 GLY A O 1
ATOM 1112 N N . ASN A 1 140 ? 11.883 -15.594 7.871 1 89.88 140 ASN A N 1
ATOM 1113 C CA . ASN A 1 140 ? 11.875 -14.188 8.258 1 89.88 140 ASN A CA 1
ATOM 1114 C C . ASN A 1 140 ? 12.555 -13.312 7.207 1 89.88 140 ASN A C 1
ATOM 1116 O O . ASN A 1 140 ? 13.156 -12.289 7.543 1 89.88 140 ASN A O 1
ATOM 1120 N N . LYS A 1 141 ? 12.414 -13.922 6.008 1 94.75 141 LYS A N 1
ATOM 1121 C CA . LYS A 1 141 ? 13.07 -13.211 4.914 1 94.75 141 LYS A CA 1
ATOM 1122 C C . LYS A 1 141 ? 12.141 -13.078 3.713 1 94.75 141 LYS A C 1
ATOM 1124 O O . LYS A 1 141 ? 11.367 -13.992 3.408 1 94.75 141 LYS A O 1
ATOM 1129 N N . TYR A 1 142 ? 12.258 -11.961 3.088 1 96.31 142 TYR A N 1
ATOM 1130 C CA . TYR A 1 142 ? 11.531 -11.797 1.837 1 96.31 142 TYR A CA 1
ATOM 1131 C C . TYR A 1 142 ? 12.266 -12.477 0.685 1 96.31 142 TYR A C 1
ATOM 1133 O O . TYR A 1 142 ? 13.445 -12.789 0.797 1 96.31 142 TYR A O 1
ATOM 1141 N N . LEU A 1 143 ? 11.633 -12.641 -0.422 1 97.31 143 LEU A N 1
ATOM 1142 C CA . LEU A 1 143 ? 12.031 -13.562 -1.486 1 97.31 143 LEU A CA 1
ATOM 1143 C C . LEU A 1 143 ? 13.305 -13.078 -2.17 1 97.31 143 LEU A C 1
ATOM 1145 O O . LEU A 1 143 ? 13.969 -13.852 -2.865 1 97.31 143 LEU A O 1
ATOM 1149 N N . GLY A 1 144 ? 13.633 -11.812 -1.996 1 97.56 144 GLY A N 1
ATOM 1150 C CA . GLY A 1 144 ? 14.836 -11.297 -2.629 1 97.56 144 GLY A CA 1
ATOM 1151 C C . GLY A 1 144 ? 16.094 -11.523 -1.807 1 97.56 144 GLY A C 1
ATOM 1152 O O . GLY A 1 144 ? 17.203 -11.242 -2.262 1 97.56 144 GLY A O 1
ATOM 1153 N N . ASP A 1 145 ? 15.977 -12.094 -0.635 1 97.38 145 ASP A N 1
ATOM 1154 C CA . ASP A 1 145 ? 17.109 -12.273 0.267 1 97.38 145 ASP A CA 1
ATOM 1155 C C . ASP A 1 145 ? 18.156 -13.203 -0.341 1 97.38 145 ASP A C 1
ATOM 1157 O O . ASP A 1 145 ? 17.828 -14.273 -0.851 1 97.38 145 ASP A O 1
ATOM 1161 N N . PRO A 1 146 ? 19.438 -12.883 -0.199 1 96.81 146 PRO A N 1
ATOM 1162 C CA . PRO A 1 146 ? 20.5 -13.688 -0.79 1 96.81 146 PRO A CA 1
ATOM 1163 C C . PRO A 1 146 ? 20.547 -15.109 -0.228 1 96.81 146 PRO A C 1
ATOM 1165 O O . PRO A 1 146 ? 21.109 -16 -0.859 1 96.81 146 PRO A O 1
ATOM 1168 N N . ALA A 1 147 ? 19.969 -15.297 0.872 1 97 147 ALA A N 1
ATOM 1169 C CA . ALA A 1 147 ? 19.922 -16.641 1.461 1 97 147 ALA A CA 1
ATOM 1170 C C . ALA A 1 147 ? 19.172 -17.609 0.557 1 97 147 ALA A C 1
ATOM 1172 O O . ALA A 1 147 ? 19.344 -18.828 0.674 1 97 147 ALA A O 1
ATOM 1173 N N . PHE A 1 148 ? 18.391 -17.109 -0.339 1 98.06 148 PHE A N 1
ATOM 1174 C CA . PHE A 1 148 ? 17.562 -17.969 -1.187 1 98.06 148 PHE A CA 1
ATOM 1175 C C . PHE A 1 148 ? 18.234 -18.203 -2.531 1 98.06 148 PHE A C 1
ATOM 1177 O O . PHE A 1 148 ? 17.734 -18.984 -3.352 1 98.06 148 PHE A O 1
ATOM 1184 N N . ASP A 1 149 ? 19.438 -17.672 -2.783 1 98.5 149 ASP A N 1
ATOM 1185 C CA . ASP A 1 149 ? 20.109 -17.703 -4.078 1 98.5 149 ASP A CA 1
ATOM 1186 C C . ASP A 1 149 ? 20.344 -19.141 -4.547 1 98.5 149 ASP A C 1
ATOM 1188 O O . ASP A 1 149 ? 20.094 -19.469 -5.711 1 98.5 149 ASP A O 1
ATOM 1192 N N . PRO A 1 150 ? 20.75 -20.047 -3.658 1 98.62 150 PRO A N 1
ATOM 1193 C CA . PRO A 1 150 ? 20.969 -21.406 -4.141 1 98.62 150 PRO A CA 1
ATOM 1194 C C . PRO A 1 150 ? 19.703 -22.047 -4.711 1 98.62 150 PRO A C 1
ATOM 1196 O O . PRO A 1 150 ? 19.781 -22.812 -5.676 1 98.62 150 PRO A O 1
ATOM 1199 N N . MET A 1 151 ? 18.625 -21.766 -4.09 1 98.56 151 MET A N 1
ATOM 1200 C CA . MET A 1 151 ? 17.359 -22.312 -4.562 1 98.56 151 MET A CA 1
ATOM 1201 C C . MET A 1 151 ? 16.922 -21.656 -5.867 1 98.56 151 MET A C 1
ATOM 1203 O O . MET A 1 151 ? 16.422 -22.328 -6.773 1 98.56 151 MET A O 1
ATOM 1207 N N . TRP A 1 152 ? 17.125 -20.312 -6 1 98.75 152 TRP A N 1
ATOM 1208 C CA . TRP A 1 152 ? 16.828 -19.625 -7.25 1 98.75 152 TRP A CA 1
ATOM 1209 C C . TRP A 1 152 ? 17.688 -20.156 -8.391 1 98.75 152 TRP A C 1
ATOM 1211 O O . TRP A 1 152 ? 17.203 -20.312 -9.516 1 98.75 152 TRP A O 1
ATOM 1221 N N . ASP A 1 153 ? 18.938 -20.422 -8.047 1 98.62 153 ASP A N 1
ATOM 1222 C CA . ASP A 1 153 ? 19.828 -20.984 -9.055 1 98.62 153 ASP A CA 1
ATOM 1223 C C . ASP A 1 153 ? 19.281 -22.281 -9.617 1 98.62 153 ASP A C 1
ATOM 1225 O O . ASP A 1 153 ? 19.219 -22.469 -10.836 1 98.62 153 ASP A O 1
ATOM 1229 N N . GLU A 1 154 ? 18.891 -23.156 -8.781 1 98.56 154 GLU A N 1
ATOM 1230 C CA . GLU A 1 154 ? 18.328 -24.453 -9.188 1 98.56 154 GLU A CA 1
ATOM 1231 C C . GLU A 1 154 ? 17.047 -24.281 -9.984 1 98.56 154 GLU A C 1
ATOM 1233 O O . GLU A 1 154 ? 16.875 -24.891 -11.047 1 98.56 154 GLU A O 1
ATOM 1238 N N . LEU A 1 155 ? 16.156 -23.453 -9.531 1 98.75 155 LEU A N 1
ATOM 1239 C CA . LEU A 1 155 ? 14.852 -23.25 -10.156 1 98.75 155 LEU A CA 1
ATOM 1240 C C . LEU A 1 155 ? 15.008 -22.547 -11.5 1 98.75 155 LEU A C 1
ATOM 1242 O O . LEU A 1 155 ? 14.227 -22.797 -12.422 1 98.75 155 LEU A O 1
ATOM 1246 N N . ASN A 1 156 ? 16 -21.672 -11.555 1 98.75 156 ASN A N 1
ATOM 1247 C CA . ASN A 1 156 ? 16.297 -20.984 -12.805 1 98.75 156 ASN A CA 1
ATOM 1248 C C . ASN A 1 156 ? 16.734 -21.953 -13.898 1 98.75 156 ASN A C 1
ATOM 1250 O O . ASN A 1 156 ? 16.391 -21.781 -15.062 1 98.75 156 ASN A O 1
ATOM 1254 N N . MET A 1 157 ? 17.5 -22.984 -13.531 1 98.06 157 MET A N 1
ATOM 1255 C CA . MET A 1 157 ? 17.953 -24 -14.484 1 98.06 157 MET A CA 1
ATOM 1256 C C . MET A 1 157 ? 16.781 -24.703 -15.125 1 98.06 157 MET A C 1
ATOM 1258 O O . MET A 1 157 ? 16.859 -25.141 -16.281 1 98.06 157 MET A O 1
ATOM 1262 N N . HIS A 1 158 ? 15.68 -24.703 -14.445 1 97.56 158 HIS A N 1
ATOM 1263 C CA . HIS A 1 158 ? 14.5 -25.422 -14.914 1 97.56 158 HIS A CA 1
ATOM 1264 C C . HIS A 1 158 ? 13.445 -24.453 -15.445 1 97.56 158 HIS A C 1
ATOM 1266 O O . HIS A 1 158 ? 12.312 -24.859 -15.727 1 97.56 158 HIS A O 1
ATOM 1272 N N . SER A 1 159 ? 13.734 -23.125 -15.523 1 98.19 159 SER A N 1
ATOM 1273 C CA . SER A 1 159 ? 12.805 -22.109 -15.992 1 98.19 159 SER A CA 1
ATOM 1274 C C . SER A 1 159 ? 11.484 -22.156 -15.227 1 98.19 159 SER A C 1
ATOM 1276 O O . SER A 1 159 ? 10.406 -22.125 -15.828 1 98.19 159 SER A O 1
ATOM 1278 N N . ALA A 1 160 ? 11.617 -22.266 -13.953 1 98.62 160 ALA A N 1
ATOM 1279 C CA . ALA A 1 160 ? 10.461 -22.531 -13.102 1 98.62 160 ALA A CA 1
ATOM 1280 C C . ALA A 1 160 ? 9.539 -21.328 -13.039 1 98.62 160 ALA A C 1
ATOM 1282 O O . ALA A 1 160 ? 10 -20.188 -13.031 1 98.62 160 ALA A O 1
ATOM 1283 N N . ALA A 1 161 ? 8.195 -21.562 -13.023 1 98.81 161 ALA A N 1
ATOM 1284 C CA . ALA A 1 161 ? 7.191 -20.562 -12.656 1 98.81 161 ALA A CA 1
ATOM 1285 C C . ALA A 1 161 ? 6.98 -20.531 -11.148 1 98.81 161 ALA A C 1
ATOM 1287 O O . ALA A 1 161 ? 6.812 -21.578 -10.516 1 98.81 161 ALA A O 1
ATOM 1288 N N . ILE A 1 162 ? 7.055 -19.359 -10.562 1 98.88 162 ILE A N 1
ATOM 1289 C CA . ILE A 1 162 ? 6.91 -19.188 -9.125 1 98.88 162 ILE A CA 1
ATOM 1290 C C . ILE A 1 162 ? 5.66 -18.359 -8.82 1 98.88 162 ILE A C 1
ATOM 1292 O O . ILE A 1 162 ? 5.633 -17.156 -9.07 1 98.88 162 ILE A O 1
ATOM 1296 N N . PHE A 1 163 ? 4.641 -19 -8.32 1 98.81 163 PHE A N 1
ATOM 1297 C CA . PHE A 1 163 ? 3.438 -18.328 -7.844 1 98.81 163 PHE A CA 1
ATOM 1298 C C . PHE A 1 163 ? 3.641 -17.781 -6.434 1 98.81 163 PHE A C 1
ATOM 1300 O O . PHE A 1 163 ? 3.951 -18.547 -5.512 1 98.81 163 PHE A O 1
ATOM 1307 N N . VAL A 1 164 ? 3.455 -16.5 -6.293 1 98.69 164 VAL A N 1
ATOM 1308 C CA . VAL A 1 164 ? 3.686 -15.852 -5.008 1 98.69 164 VAL A CA 1
ATOM 1309 C C . VAL A 1 164 ? 2.367 -15.312 -4.457 1 98.69 164 VAL A C 1
ATOM 1311 O O . VAL A 1 164 ? 1.696 -14.508 -5.105 1 98.69 164 VAL A O 1
ATOM 1314 N N . HIS A 1 165 ? 1.997 -15.797 -3.324 1 98 165 HIS A N 1
ATOM 1315 C CA . HIS A 1 165 ? 0.801 -15.344 -2.623 1 98 165 HIS A CA 1
ATOM 1316 C C . HIS A 1 165 ? 1.112 -15 -1.168 1 98 165 HIS A C 1
ATOM 1318 O O . HIS A 1 165 ? 1.822 -15.75 -0.49 1 98 165 HIS A O 1
ATOM 1324 N N . PRO A 1 166 ? 0.623 -13.82 -0.725 1 95.62 166 PRO A N 1
ATOM 1325 C CA . PRO A 1 166 ? 0.856 -13.484 0.682 1 95.62 166 PRO A CA 1
ATOM 1326 C C . PRO A 1 166 ? 0.142 -14.43 1.641 1 95.62 166 PRO A C 1
ATOM 1328 O O . PRO A 1 166 ? -0.856 -15.055 1.27 1 95.62 166 PRO A O 1
ATOM 1331 N N . ALA A 1 167 ? 0.847 -14.539 2.723 1 83.44 167 ALA A N 1
ATOM 1332 C CA . ALA A 1 167 ? 0.285 -15.32 3.82 1 83.44 167 ALA A CA 1
ATOM 1333 C C . ALA A 1 167 ? 0.635 -14.703 5.172 1 83.44 167 ALA A C 1
ATOM 1335 O O . ALA A 1 167 ? 1.487 -13.812 5.254 1 83.44 167 ALA A O 1
ATOM 1336 N N . ASP A 1 168 ? -0.004 -15.164 6.328 1 76.56 168 ASP A N 1
ATOM 1337 C CA . ASP A 1 168 ? 0.163 -14.789 7.727 1 76.56 168 ASP A CA 1
ATOM 1338 C C . ASP A 1 168 ? 1.112 -13.602 7.863 1 76.56 168 ASP A C 1
ATOM 1340 O O . ASP A 1 168 ? 2.115 -13.68 8.578 1 76.56 168 ASP A O 1
ATOM 1344 N N . THR A 1 169 ? 0.873 -12.484 7.199 1 78.5 169 THR A N 1
ATOM 1345 C CA . THR A 1 169 ? 1.645 -11.25 7.176 1 78.5 169 THR A CA 1
ATOM 1346 C C . THR A 1 169 ? 1.629 -10.578 8.547 1 78.5 169 THR A C 1
ATOM 1348 O O . THR A 1 169 ? 0.713 -10.797 9.344 1 78.5 169 THR A O 1
ATOM 1351 N N . ALA A 1 170 ? 2.756 -9.977 8.852 1 76.19 170 ALA A N 1
ATOM 1352 C CA . ALA A 1 170 ? 2.822 -9.203 10.086 1 76.19 170 ALA A CA 1
ATOM 1353 C C . ALA A 1 170 ? 1.728 -8.141 10.125 1 76.19 170 ALA A C 1
ATOM 1355 O O . ALA A 1 170 ? 1.562 -7.371 9.172 1 76.19 170 ALA A O 1
ATOM 1356 N N . MET A 1 171 ? 0.943 -8.281 11.164 1 83.94 171 MET A N 1
ATOM 1357 C CA . MET A 1 171 ? -0.111 -7.301 11.391 1 83.94 171 MET A CA 1
ATOM 1358 C C . MET A 1 171 ? 0.286 -6.32 12.484 1 83.94 171 MET A C 1
ATOM 1360 O O . MET A 1 171 ? 0.604 -6.73 13.602 1 83.94 171 MET A O 1
ATOM 1364 N N . PRO A 1 172 ? 0.393 -5.043 12.117 1 88.25 172 PRO A N 1
ATOM 1365 C CA . PRO A 1 172 ? 0.57 -4.121 13.242 1 88.25 172 PRO A CA 1
ATOM 1366 C C . PRO A 1 172 ? -0.583 -4.18 14.242 1 88.25 172 PRO A C 1
ATOM 1368 O O . PRO A 1 172 ? -1.699 -4.559 13.883 1 88.25 172 PRO A O 1
ATOM 1371 N N . PRO A 1 173 ? -0.247 -3.883 15.477 1 86.56 173 PRO A N 1
ATOM 1372 C CA . PRO A 1 173 ? -1.323 -3.859 16.469 1 86.56 173 PRO A CA 1
ATOM 1373 C C . PRO A 1 173 ? -2.377 -2.793 16.172 1 86.56 173 PRO A C 1
ATOM 1375 O O . PRO A 1 173 ? -2.066 -1.767 15.562 1 86.56 173 PRO A O 1
ATOM 1378 N N . GLY A 1 174 ? -3.574 -3.092 16.578 1 87.12 174 GLY A N 1
ATOM 1379 C CA . GLY A 1 174 ? -4.617 -2.08 16.562 1 87.12 174 GLY A CA 1
ATOM 1380 C C . GLY A 1 174 ? -5.422 -2.076 15.273 1 87.12 174 GLY A C 1
ATOM 1381 O O . GLY A 1 174 ? -6.316 -1.246 15.102 1 87.12 174 GLY A O 1
ATOM 1382 N N . LEU A 1 175 ? -5.09 -3.002 14.398 1 88.94 175 LEU A N 1
ATOM 1383 C CA . LEU A 1 175 ? -5.871 -3.074 13.172 1 88.94 175 LEU A CA 1
ATOM 1384 C C . LEU A 1 175 ? -7.18 -3.826 13.406 1 88.94 175 LEU A C 1
ATOM 1386 O O . LEU A 1 175 ? -7.203 -4.824 14.125 1 88.94 175 LEU A O 1
ATOM 1390 N N . GLU A 1 176 ? -8.242 -3.389 12.773 1 87.06 176 GLU A N 1
ATOM 1391 C CA . GLU A 1 176 ? -9.57 -3.955 13.016 1 87.06 176 GLU A CA 1
ATOM 1392 C C . GLU A 1 176 ? -10.07 -4.73 11.797 1 87.06 176 GLU A C 1
ATOM 1394 O O . GLU A 1 176 ? -11.273 -4.871 11.602 1 87.06 176 GLU A O 1
ATOM 1399 N N . TYR A 1 177 ? -9.227 -5.07 10.906 1 90.69 177 TYR A N 1
ATOM 1400 C CA . TYR A 1 177 ? -9.602 -5.848 9.734 1 90.69 177 TYR A CA 1
ATOM 1401 C C . TYR A 1 177 ? -8.602 -6.969 9.477 1 90.69 177 TYR A C 1
ATOM 1403 O O . TYR A 1 177 ? -7.512 -6.977 10.047 1 90.69 177 TYR A O 1
ATOM 1411 N N . LYS A 1 178 ? -9 -7.883 8.742 1 90.19 178 LYS A N 1
ATOM 1412 C CA . LYS A 1 178 ? -8.18 -9.055 8.453 1 90.19 178 LYS A CA 1
ATOM 1413 C C . LYS A 1 178 ? -7.07 -8.719 7.457 1 90.19 178 LYS A C 1
ATOM 1415 O O . LYS A 1 178 ? -7.148 -7.711 6.754 1 90.19 178 LYS A O 1
ATOM 1420 N N . PRO A 1 179 ? -6.027 -9.547 7.383 1 92.19 179 PRO A N 1
ATOM 1421 C CA . PRO A 1 179 ? -4.84 -9.195 6.605 1 92.19 179 PRO A CA 1
ATOM 1422 C C . PRO A 1 179 ? -5.121 -9.102 5.105 1 92.19 179 PRO A C 1
ATOM 1424 O O . PRO A 1 179 ? -4.387 -8.43 4.379 1 92.19 179 PRO A O 1
ATOM 1427 N N . TYR A 1 180 ? -6.211 -9.742 4.621 1 92.12 180 TYR A N 1
ATOM 1428 C CA . TYR A 1 180 ? -6.477 -9.766 3.188 1 92.12 180 TYR A CA 1
ATOM 1429 C C . TYR A 1 180 ? -6.977 -8.406 2.705 1 92.12 180 TYR A C 1
ATOM 1431 O O . TYR A 1 180 ? -7.047 -8.156 1.498 1 92.12 180 TYR A O 1
ATOM 1439 N N . VAL A 1 181 ? -7.297 -7.477 3.619 1 94.69 181 VAL A N 1
ATOM 1440 C CA . VAL A 1 181 ? -7.797 -6.156 3.244 1 94.69 181 VAL A CA 1
ATOM 1441 C C . VAL A 1 181 ? -6.652 -5.301 2.713 1 94.69 181 VAL A C 1
ATOM 1443 O O . VAL A 1 181 ? -6.621 -4.961 1.527 1 94.69 181 VAL A O 1
ATOM 1446 N N . PHE A 1 182 ? -5.594 -5.133 3.549 1 96.75 182 PHE A N 1
ATOM 1447 C CA . PHE A 1 182 ? -4.473 -4.316 3.1 1 96.75 182 PHE A CA 1
ATOM 1448 C C . PHE A 1 182 ? -3.17 -5.105 3.15 1 96.75 182 PHE A C 1
ATOM 1450 O O . PHE A 1 182 ? -2.379 -5.066 2.207 1 96.75 182 PHE A O 1
ATOM 1457 N N . GLU A 1 183 ? -2.953 -5.859 4.211 1 95.81 183 GLU A N 1
ATOM 1458 C CA . GLU A 1 183 ? -1.624 -6.367 4.539 1 95.81 183 GLU A CA 1
ATOM 1459 C C . GLU A 1 183 ? -1.146 -7.375 3.498 1 95.81 183 GLU A C 1
ATOM 1461 O O . GLU A 1 183 ? 0.05 -7.461 3.211 1 95.81 183 GLU A O 1
ATOM 1466 N N . TYR A 1 184 ? -2.062 -8.156 2.936 1 96.31 184 TYR A N 1
ATOM 1467 C CA . TYR A 1 184 ? -1.674 -9.047 1.854 1 96.31 184 TYR A CA 1
ATOM 1468 C C . TYR A 1 184 ? -1.097 -8.273 0.679 1 96.31 184 TYR A C 1
ATOM 1470 O O . TYR A 1 184 ? -0.035 -8.617 0.157 1 96.31 184 TYR A O 1
ATOM 1478 N N . ALA A 1 185 ? -1.803 -7.227 0.281 1 97.75 185 ALA A N 1
ATOM 1479 C CA . ALA A 1 185 ? -1.342 -6.402 -0.832 1 97.75 185 ALA A CA 1
ATOM 1480 C C . ALA A 1 185 ? -0.02 -5.715 -0.495 1 97.75 185 ALA A C 1
ATOM 1482 O O . ALA A 1 185 ? 0.86 -5.598 -1.351 1 97.75 185 ALA A O 1
ATOM 1483 N N . PHE A 1 186 ? 0.142 -5.262 0.747 1 97.38 186 PHE A N 1
ATOM 1484 C CA . PHE A 1 186 ? 1.375 -4.625 1.195 1 97.38 186 PHE A CA 1
ATOM 1485 C C . PHE A 1 186 ? 2.533 -5.617 1.179 1 97.38 186 PHE A C 1
ATOM 1487 O O . PHE A 1 186 ? 3.643 -5.277 0.761 1 97.38 186 PHE A O 1
ATOM 1494 N N . ASP A 1 187 ? 2.254 -6.797 1.609 1 96.81 187 ASP A N 1
ATOM 1495 C CA . ASP A 1 187 ? 3.309 -7.805 1.674 1 96.81 187 ASP A CA 1
ATOM 1496 C C . ASP A 1 187 ? 3.77 -8.211 0.275 1 96.81 187 ASP A C 1
ATOM 1498 O O . ASP A 1 187 ? 4.957 -8.469 0.058 1 96.81 187 ASP A O 1
ATOM 1502 N N . THR A 1 188 ? 2.84 -8.305 -0.656 1 98.19 188 THR A N 1
ATOM 1503 C CA . THR A 1 188 ? 3.213 -8.555 -2.043 1 98.19 188 THR A CA 1
ATOM 1504 C C . THR A 1 188 ? 4.117 -7.449 -2.572 1 98.19 188 THR A C 1
ATOM 1506 O O . THR A 1 188 ? 5.109 -7.723 -3.25 1 98.19 188 THR A O 1
ATOM 1509 N N . ALA A 1 189 ? 3.807 -6.227 -2.238 1 98.19 189 ALA A N 1
ATOM 1510 C CA . ALA A 1 189 ? 4.652 -5.105 -2.641 1 98.19 189 ALA A CA 1
ATOM 1511 C C . ALA A 1 189 ? 6.062 -5.25 -2.068 1 98.19 189 ALA A C 1
ATOM 1513 O O . ALA A 1 189 ? 7.051 -5.012 -2.764 1 98.19 189 ALA A O 1
ATOM 1514 N N . ARG A 1 190 ? 6.148 -5.645 -0.824 1 97.12 190 ARG A N 1
ATOM 1515 C CA . ARG A 1 190 ? 7.438 -5.836 -0.168 1 97.12 190 ARG A CA 1
ATOM 1516 C C . ARG A 1 190 ? 8.258 -6.918 -0.867 1 97.12 190 ARG A C 1
ATOM 1518 O O . ARG A 1 190 ? 9.461 -6.758 -1.072 1 97.12 190 ARG A O 1
ATOM 1525 N N . ALA A 1 191 ? 7.594 -7.988 -1.221 1 97.75 191 ALA A N 1
ATOM 1526 C CA . ALA A 1 191 ? 8.273 -9.086 -1.897 1 97.75 191 ALA A CA 1
ATOM 1527 C C . ALA A 1 191 ? 8.812 -8.648 -3.256 1 97.75 191 ALA A C 1
ATOM 1529 O O . ALA A 1 191 ? 9.938 -8.992 -3.629 1 97.75 191 ALA A O 1
ATOM 1530 N N . MET A 1 192 ? 8.008 -7.926 -3.977 1 98.5 192 MET A N 1
ATOM 1531 C CA . MET A 1 192 ? 8.445 -7.422 -5.277 1 98.5 192 MET A CA 1
ATOM 1532 C C . MET A 1 192 ? 9.617 -6.465 -5.125 1 98.5 192 MET A C 1
ATOM 1534 O O . MET A 1 192 ? 10.602 -6.562 -5.863 1 98.5 192 MET A O 1
ATOM 1538 N N . ALA A 1 193 ? 9.523 -5.578 -4.191 1 98.06 193 ALA A N 1
ATOM 1539 C CA . ALA A 1 193 ? 10.633 -4.656 -3.943 1 98.06 193 ALA A CA 1
ATOM 1540 C C . ALA A 1 193 ? 11.914 -5.414 -3.607 1 98.06 193 ALA A C 1
ATOM 1542 O O . ALA A 1 193 ? 12.977 -5.129 -4.16 1 98.06 193 ALA A O 1
ATOM 1543 N N . SER A 1 194 ? 11.797 -6.379 -2.73 1 97.5 194 SER A N 1
ATOM 1544 C CA . SER A 1 194 ? 12.945 -7.172 -2.303 1 97.5 194 SER A CA 1
ATOM 1545 C C . SER A 1 194 ? 13.602 -7.879 -3.484 1 97.5 194 SER A C 1
ATOM 1547 O O . SER A 1 194 ? 14.828 -7.852 -3.629 1 97.5 194 SER A O 1
ATOM 1549 N N . THR A 1 195 ? 12.805 -8.461 -4.344 1 98.38 195 THR A N 1
ATOM 1550 C CA . THR A 1 195 ? 13.32 -9.203 -5.488 1 98.38 195 THR A CA 1
ATOM 1551 C C . THR A 1 195 ? 13.961 -8.25 -6.5 1 98.38 195 THR A C 1
ATOM 1553 O O . THR A 1 195 ? 15.016 -8.555 -7.059 1 98.38 195 THR A O 1
ATOM 1556 N N . ILE A 1 196 ? 13.352 -7.082 -6.688 1 98.06 196 ILE A N 1
ATOM 1557 C CA . ILE A 1 196 ? 13.859 -6.121 -7.66 1 98.06 196 ILE A CA 1
ATOM 1558 C C . ILE A 1 196 ? 15.164 -5.512 -7.152 1 98.06 196 ILE A C 1
ATOM 1560 O O . ILE A 1 196 ? 16.172 -5.477 -7.871 1 98.06 196 ILE A O 1
ATOM 1564 N N . ILE A 1 197 ? 15.227 -5.121 -5.891 1 96.88 197 ILE A N 1
ATOM 1565 C CA . ILE A 1 197 ? 16.391 -4.449 -5.316 1 96.88 197 ILE A CA 1
ATOM 1566 C C . ILE A 1 197 ? 17.594 -5.395 -5.328 1 96.88 197 ILE A C 1
ATOM 1568 O O . ILE A 1 197 ? 18.719 -4.965 -5.562 1 96.88 197 ILE A O 1
ATOM 1572 N N . ASN A 1 198 ? 17.281 -6.691 -5.16 1 97.44 198 ASN A N 1
ATOM 1573 C CA . ASN A 1 198 ? 18.375 -7.656 -5.035 1 97.44 198 ASN A CA 1
ATOM 1574 C C . ASN A 1 198 ? 18.672 -8.344 -6.363 1 97.44 198 ASN A C 1
ATOM 1576 O O . ASN A 1 198 ? 19.453 -9.289 -6.414 1 97.44 198 ASN A O 1
ATOM 1580 N N . GLY A 1 199 ? 18.016 -7.922 -7.402 1 98.25 199 GLY A N 1
ATOM 1581 C CA . GLY A 1 199 ? 18.359 -8.312 -8.758 1 98.25 199 GLY A CA 1
ATOM 1582 C C . GLY A 1 199 ? 17.969 -9.742 -9.078 1 98.25 199 GLY A C 1
ATOM 1583 O O . GLY A 1 199 ? 18.594 -10.383 -9.938 1 98.25 199 GLY A O 1
ATOM 1584 N N . VAL A 1 200 ? 17.016 -10.281 -8.414 1 98.62 200 VAL A N 1
ATOM 1585 C CA . VAL A 1 200 ? 16.625 -11.672 -8.602 1 98.62 200 VAL A CA 1
ATOM 1586 C C . VAL A 1 200 ? 16.219 -11.906 -10.055 1 98.62 200 VAL A C 1
ATOM 1588 O O . VAL A 1 200 ? 16.672 -12.867 -10.688 1 98.62 200 VAL A O 1
ATOM 1591 N N . PHE A 1 201 ? 15.469 -10.992 -10.648 1 98.25 201 PHE A N 1
ATOM 1592 C CA . PHE A 1 201 ? 14.938 -11.164 -11.992 1 98.25 201 PHE A CA 1
ATOM 1593 C C . PHE A 1 201 ? 16.047 -11.031 -13.031 1 98.25 201 PHE A C 1
ATOM 1595 O O . PHE A 1 201 ? 15.984 -11.648 -14.102 1 98.25 201 PHE A O 1
ATOM 1602 N N . THR A 1 202 ? 17.016 -1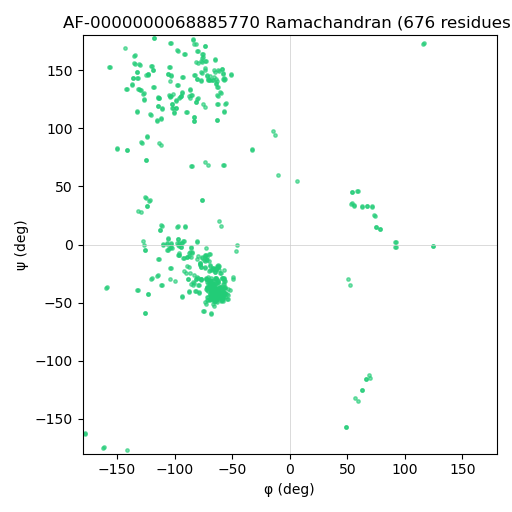0.258 -12.672 1 98 202 THR A N 1
ATOM 1603 C CA . THR A 1 202 ? 18.141 -10.039 -13.57 1 98 202 THR A CA 1
ATOM 1604 C C . THR A 1 202 ? 19.156 -11.18 -13.477 1 98 202 THR A C 1
ATOM 1606 O O . THR A 1 202 ? 19.672 -11.648 -14.492 1 98 202 THR A O 1
ATOM 1609 N N . ARG A 1 203 ? 19.391 -11.648 -12.305 1 98.12 203 ARG A N 1
ATOM 1610 C CA . ARG A 1 203 ? 20.391 -12.68 -12.062 1 98.12 203 ARG A CA 1
ATOM 1611 C C . ARG A 1 203 ? 19.875 -14.055 -12.469 1 98.12 203 ARG A C 1
ATOM 1613 O O . ARG A 1 203 ? 20.656 -14.93 -12.852 1 98.12 203 ARG A O 1
ATOM 1620 N N . TYR A 1 204 ? 18.578 -14.258 -12.391 1 98.69 204 TYR A N 1
ATOM 1621 C CA . TYR A 1 204 ? 17.938 -15.516 -12.75 1 98.69 204 TYR A CA 1
ATOM 1622 C C . TYR A 1 204 ? 16.844 -15.305 -13.797 1 98.69 204 TYR A C 1
ATOM 1624 O O . TYR A 1 204 ? 15.656 -15.469 -13.508 1 98.69 204 TYR A O 1
ATOM 1632 N N . PRO A 1 205 ? 17.188 -15.039 -15.008 1 98.25 205 PRO A N 1
ATOM 1633 C CA . PRO A 1 205 ? 16.281 -14.531 -16.031 1 98.25 205 PRO A CA 1
ATOM 1634 C C . PRO A 1 205 ? 15.289 -15.586 -16.531 1 98.25 205 PRO A C 1
ATOM 1636 O O . PRO A 1 205 ? 14.32 -15.258 -17.219 1 98.25 205 PRO A O 1
ATOM 1639 N N . ASN A 1 206 ? 15.539 -16.844 -16.188 1 98.56 206 ASN A N 1
ATOM 1640 C CA . ASN A 1 206 ? 14.625 -17.875 -16.641 1 98.56 206 ASN A CA 1
ATOM 1641 C C . ASN A 1 206 ? 13.484 -18.109 -15.656 1 98.56 206 ASN A C 1
ATOM 1643 O O . ASN A 1 206 ? 12.523 -18.812 -15.961 1 98.56 206 ASN A O 1
ATOM 1647 N N . LEU A 1 207 ? 13.609 -17.531 -14.477 1 98.62 207 LEU A N 1
ATOM 1648 C CA . LEU A 1 207 ? 12.516 -17.609 -13.516 1 98.62 207 LEU A CA 1
ATOM 1649 C C . LEU A 1 207 ? 11.344 -16.75 -13.969 1 98.62 207 LEU A C 1
ATOM 1651 O O . LEU A 1 207 ? 11.539 -15.656 -14.516 1 98.62 207 LEU A O 1
ATOM 1655 N N . LYS A 1 208 ? 10.195 -17.234 -13.742 1 98.69 208 LYS A N 1
ATOM 1656 C CA . LYS A 1 208 ? 8.969 -16.5 -14 1 98.69 208 LYS A CA 1
ATOM 1657 C C . LYS A 1 208 ? 8.141 -16.344 -12.727 1 98.69 208 LYS A C 1
ATOM 1659 O O . LYS A 1 208 ? 7.598 -17.328 -12.211 1 98.69 208 LYS A O 1
ATOM 1664 N N . PHE A 1 209 ? 8.031 -15.188 -12.273 1 98.88 209 PHE A N 1
ATOM 1665 C CA . PHE A 1 209 ? 7.289 -14.93 -11.039 1 98.88 209 PHE A CA 1
ATOM 1666 C C . PHE A 1 209 ? 5.867 -14.469 -11.352 1 98.88 209 PHE A C 1
ATOM 1668 O O . PHE A 1 209 ? 5.652 -13.688 -12.281 1 98.88 209 PHE A O 1
ATOM 1675 N N . ILE A 1 210 ? 4.926 -14.977 -10.641 1 98.94 210 ILE A N 1
ATOM 1676 C CA . ILE A 1 210 ? 3.541 -14.516 -10.648 1 98.94 210 ILE A CA 1
ATOM 1677 C C . ILE A 1 210 ? 3.203 -13.867 -9.305 1 98.94 210 ILE A C 1
ATOM 1679 O O . ILE A 1 210 ? 3.111 -14.555 -8.289 1 98.94 210 ILE A O 1
ATOM 1683 N N . PHE A 1 211 ? 3.062 -12.586 -9.273 1 98.88 211 PHE A N 1
ATOM 1684 C CA . PHE A 1 211 ? 2.646 -11.906 -8.055 1 98.88 211 PHE A CA 1
ATOM 1685 C C . PHE A 1 211 ? 1.138 -11.688 -8.047 1 98.88 211 PHE A C 1
ATOM 1687 O O . PHE A 1 211 ? 0.578 -11.117 -8.984 1 98.88 211 PHE A O 1
ATOM 1694 N N . SER A 1 212 ? 0.49 -12.094 -6.984 1 98.44 212 SER A N 1
ATOM 1695 C CA . SER A 1 212 ? -0.963 -12.172 -6.879 1 98.44 212 SER A CA 1
ATOM 1696 C C . SER A 1 212 ? -1.586 -10.789 -6.754 1 98.44 212 SER A C 1
ATOM 1698 O O . SER A 1 212 ? -0.913 -9.836 -6.363 1 98.44 212 SER A O 1
ATOM 1700 N N . HIS A 1 213 ? -2.844 -10.664 -7.086 1 98.25 213 HIS A N 1
ATOM 1701 C CA . HIS A 1 213 ? -3.705 -9.516 -6.836 1 98.25 213 HIS A CA 1
ATOM 1702 C C . HIS A 1 213 ? -3.141 -8.25 -7.48 1 98.25 213 HIS A C 1
ATOM 1704 O O . HIS A 1 213 ? -3.016 -7.215 -6.824 1 98.25 213 HIS A O 1
ATOM 1710 N N . ASN A 1 214 ? -2.732 -8.406 -8.742 1 98.62 214 ASN A N 1
ATOM 1711 C CA . ASN A 1 214 ? -2.219 -7.277 -9.508 1 98.62 214 ASN A CA 1
ATOM 1712 C C . ASN A 1 214 ? -0.955 -6.699 -8.875 1 98.62 214 ASN A C 1
ATOM 1714 O O . ASN A 1 214 ? -0.776 -5.48 -8.836 1 98.62 214 ASN A O 1
ATOM 1718 N N . GLY A 1 215 ? -0.109 -7.547 -8.234 1 98.62 215 GLY A N 1
ATOM 1719 C CA . GLY A 1 215 ? 1.115 -7.074 -7.609 1 98.62 215 GLY A CA 1
ATOM 1720 C C . GLY A 1 215 ? 0.872 -6.336 -6.305 1 98.62 215 GLY A C 1
ATOM 1721 O O . GLY A 1 215 ? 1.748 -5.617 -5.82 1 98.62 215 GLY A O 1
ATOM 1722 N N . GLY A 1 216 ? -0.353 -6.488 -5.766 1 98.44 216 GLY A N 1
ATOM 1723 C CA . GLY A 1 216 ? -0.684 -5.824 -4.516 1 98.44 216 GLY A CA 1
ATOM 1724 C C . GLY A 1 216 ? -0.632 -4.312 -4.613 1 98.44 216 GLY A C 1
ATOM 1725 O O . GLY A 1 216 ? -1.246 -3.719 -5.504 1 98.44 216 GLY A O 1
ATOM 1726 N N . ALA A 1 217 ? 0.137 -3.684 -3.752 1 98.75 217 ALA A N 1
ATOM 1727 C CA . ALA A 1 217 ? 0.245 -2.229 -3.717 1 98.75 217 ALA A CA 1
ATOM 1728 C C . ALA A 1 217 ? 1.44 -1.745 -4.535 1 98.75 217 ALA A C 1
ATOM 1730 O O . ALA A 1 217 ? 1.652 -0.54 -4.684 1 98.75 217 ALA A O 1
ATOM 1731 N N . PHE A 1 218 ? 2.229 -2.652 -5.113 1 98.81 218 PHE A N 1
ATOM 1732 C CA . PHE A 1 218 ? 3.523 -2.326 -5.695 1 98.81 218 PHE A CA 1
ATOM 1733 C C . PHE A 1 218 ? 3.369 -1.331 -6.84 1 98.81 218 PHE A C 1
ATOM 1735 O O . PHE A 1 218 ? 4.117 -0.356 -6.926 1 98.81 218 PHE A O 1
ATOM 1742 N N . PRO A 1 219 ? 2.342 -1.555 -7.746 1 98.88 219 PRO A N 1
ATOM 1743 C CA . PRO A 1 219 ? 2.289 -0.623 -8.875 1 98.88 219 PRO A CA 1
ATOM 1744 C C . PRO A 1 219 ? 2.184 0.835 -8.43 1 98.88 219 PRO A C 1
ATOM 1746 O O . PRO A 1 219 ? 2.85 1.705 -9 1 98.88 219 PRO A O 1
ATOM 1749 N N . PHE A 1 220 ? 1.451 1.052 -7.379 1 98.69 220 PHE A N 1
ATOM 1750 C CA . PHE A 1 220 ? 1.21 2.404 -6.895 1 98.69 220 PHE A CA 1
ATOM 1751 C C . PHE A 1 220 ? 2.428 2.938 -6.148 1 98.69 220 PHE A C 1
ATOM 1753 O O . PHE A 1 220 ? 2.598 4.152 -6.012 1 98.69 220 PHE A O 1
ATOM 1760 N N . MET A 1 221 ? 3.305 2.049 -5.711 1 98.38 221 MET A N 1
ATOM 1761 C CA . MET A 1 221 ? 4.434 2.4 -4.855 1 98.38 221 MET A CA 1
ATOM 1762 C C . MET A 1 221 ? 5.742 2.363 -5.641 1 98.38 221 MET A C 1
ATOM 1764 O O . MET A 1 221 ? 6.777 2.824 -5.152 1 98.38 221 MET A O 1
ATOM 1768 N N . ALA A 1 222 ? 5.715 1.946 -6.895 1 98.06 222 ALA A N 1
ATOM 1769 C CA . ALA A 1 222 ? 6.922 1.657 -7.668 1 98.06 222 ALA A CA 1
ATOM 1770 C C . ALA A 1 222 ? 7.789 2.904 -7.82 1 98.06 222 ALA A C 1
ATOM 1772 O O . ALA A 1 222 ? 9.008 2.838 -7.672 1 98.06 222 ALA A O 1
ATOM 1773 N N . LYS A 1 223 ? 7.176 3.994 -8.109 1 96.19 223 LYS A N 1
ATOM 1774 C CA . LYS A 1 223 ? 7.945 5.223 -8.281 1 96.19 223 LYS A CA 1
ATOM 1775 C C . LYS A 1 223 ? 8.617 5.641 -6.98 1 96.19 223 LYS A C 1
ATOM 1777 O O . LYS A 1 223 ? 9.742 6.145 -6.992 1 96.19 223 LYS A O 1
ATOM 1782 N N . ARG A 1 224 ? 7.891 5.508 -5.91 1 95.38 224 ARG A N 1
ATOM 1783 C CA . ARG A 1 224 ? 8.477 5.812 -4.605 1 95.38 224 ARG A CA 1
ATOM 1784 C C . ARG A 1 224 ? 9.703 4.945 -4.344 1 95.38 224 ARG A C 1
ATOM 1786 O O . ARG A 1 224 ? 10.719 5.434 -3.848 1 95.38 224 ARG A O 1
ATOM 1793 N N . LEU A 1 225 ? 9.625 3.646 -4.66 1 96.19 225 LEU A N 1
ATOM 1794 C CA . LEU A 1 225 ? 10.781 2.768 -4.539 1 96.19 225 LEU A CA 1
ATOM 1795 C C . LEU A 1 225 ? 11.945 3.283 -5.379 1 96.19 225 LEU A C 1
ATOM 1797 O O . LEU A 1 225 ? 13.078 3.35 -4.898 1 96.19 225 LEU A O 1
ATOM 1801 N N . ASP A 1 226 ? 11.625 3.664 -6.57 1 94.56 226 ASP A N 1
ATOM 1802 C CA . ASP A 1 226 ? 12.648 4.125 -7.504 1 94.56 226 ASP A CA 1
ATOM 1803 C C . ASP A 1 226 ? 13.289 5.422 -7.02 1 94.56 226 ASP A C 1
ATOM 1805 O O . ASP A 1 226 ? 14.492 5.629 -7.195 1 94.56 226 ASP A O 1
ATOM 1809 N N . ASP A 1 227 ? 12.516 6.258 -6.387 1 92.38 227 ASP A N 1
ATOM 1810 C CA . ASP A 1 227 ? 12.961 7.605 -6.043 1 92.38 227 ASP A CA 1
ATOM 1811 C C . ASP A 1 227 ? 13.68 7.617 -4.695 1 92.38 227 ASP A C 1
ATOM 1813 O O . ASP A 1 227 ? 14.672 8.336 -4.527 1 92.38 227 ASP A O 1
ATOM 1817 N N . VAL A 1 228 ? 13.148 6.844 -3.727 1 91.56 228 VAL A N 1
ATOM 1818 C CA . VAL A 1 228 ? 13.664 7.066 -2.381 1 91.56 228 VAL A CA 1
ATOM 1819 C C . VAL A 1 228 ? 14.164 5.746 -1.797 1 91.56 228 VAL A C 1
ATOM 1821 O O . VAL A 1 228 ? 14.727 5.723 -0.699 1 91.56 228 VAL A O 1
ATOM 1824 N N . GLY A 1 229 ? 13.961 4.652 -2.523 1 91.75 229 GLY A N 1
ATOM 1825 C CA . GLY A 1 229 ? 14.477 3.369 -2.072 1 91.75 229 GLY A CA 1
ATOM 1826 C C . GLY A 1 229 ? 15.922 3.137 -2.451 1 91.75 229 GLY A C 1
ATOM 1827 O O . GLY A 1 229 ? 16.562 4.004 -3.059 1 91.75 229 GLY A O 1
ATOM 1828 N N . PRO A 1 230 ? 16.453 1.942 -1.954 1 91.94 230 PRO A N 1
ATOM 1829 C CA . PRO A 1 230 ? 17.766 1.553 -2.443 1 91.94 230 PRO A CA 1
ATOM 1830 C C . PRO A 1 230 ? 17.828 1.444 -3.965 1 91.94 230 PRO A C 1
ATOM 1832 O O . PRO A 1 230 ? 16.859 1 -4.594 1 91.94 230 PRO A O 1
ATOM 1835 N N . SER A 1 231 ? 18.922 1.849 -4.473 1 90.25 231 SER A N 1
ATOM 1836 C CA . SER A 1 231 ? 19.047 1.8 -5.926 1 90.25 231 SER A CA 1
ATOM 1837 C C . SER A 1 231 ? 18.969 0.366 -6.441 1 90.25 231 SER A C 1
ATOM 1839 O O . SER A 1 231 ? 19.672 -0.515 -5.945 1 90.25 231 SER A O 1
ATOM 1841 N N . ALA A 1 232 ? 18.094 0.18 -7.41 1 91.88 232 ALA A N 1
ATOM 1842 C CA . ALA A 1 232 ? 18 -1.116 -8.078 1 91.88 232 ALA A CA 1
ATOM 1843 C C . ALA A 1 232 ? 19.125 -1.301 -9.086 1 91.88 232 ALA A C 1
ATOM 1845 O O . ALA A 1 232 ? 19.391 -2.422 -9.523 1 91.88 232 ALA A O 1
ATOM 1846 N N . LYS A 1 233 ? 19.797 -0.313 -9.477 1 94 233 LYS A N 1
ATOM 1847 C CA . LYS A 1 233 ? 20.719 -0.313 -10.617 1 94 233 LYS A CA 1
ATOM 1848 C C . LYS A 1 233 ? 21.922 -1.225 -10.359 1 94 233 LYS A C 1
ATOM 1850 O O . LYS A 1 233 ? 22.344 -1.956 -11.25 1 94 233 LYS A O 1
ATOM 1855 N N . LYS A 1 234 ? 22.344 -1.195 -9.195 1 92.75 234 LYS A N 1
ATOM 1856 C CA . LYS A 1 234 ? 23.578 -1.928 -8.891 1 92.75 234 LYS A CA 1
ATOM 1857 C C . LYS A 1 234 ? 23.391 -3.424 -9.125 1 92.75 234 LYS A C 1
ATOM 1859 O O . LYS A 1 234 ? 24.25 -4.066 -9.75 1 92.75 234 LYS A O 1
ATOM 1864 N N . MET A 1 235 ? 22.234 -3.953 -8.734 1 96.19 235 MET A N 1
ATOM 1865 C CA . MET A 1 235 ? 22.031 -5.398 -8.805 1 96.19 235 MET A CA 1
ATOM 1866 C C . MET A 1 235 ? 21.297 -5.781 -10.094 1 96.19 235 MET A C 1
ATOM 1868 O O . MET A 1 235 ? 21.047 -6.965 -10.336 1 96.19 235 MET A O 1
ATOM 1872 N N . ASN A 1 236 ? 20.938 -4.781 -10.922 1 98.06 236 ASN A N 1
ATOM 1873 C CA . ASN A 1 236 ? 20.141 -5.047 -12.117 1 98.06 236 ASN A CA 1
ATOM 1874 C C . ASN A 1 236 ? 20.844 -4.539 -13.375 1 98.06 236 ASN A C 1
ATOM 1876 O O . ASN A 1 236 ? 20.188 -4.074 -14.305 1 98.06 236 ASN A O 1
ATOM 1880 N N . ASN A 1 237 ? 22.188 -4.586 -13.414 1 97.69 237 ASN A N 1
ATOM 1881 C CA . ASN A 1 237 ? 22.969 -4.211 -14.586 1 97.69 237 ASN A CA 1
ATOM 1882 C C . ASN A 1 237 ? 22.609 -2.809 -15.07 1 97.69 237 ASN A C 1
ATOM 1884 O O . ASN A 1 237 ? 22.438 -2.586 -16.266 1 97.69 237 ASN A O 1
ATOM 1888 N N . GLY A 1 238 ? 22.312 -1.915 -14.156 1 97.38 238 GLY A N 1
ATOM 1889 C CA . GLY A 1 238 ? 22.078 -0.518 -14.484 1 97.38 238 GLY A CA 1
ATOM 1890 C C . GLY A 1 238 ? 20.625 -0.206 -14.766 1 97.38 238 GLY A C 1
ATOM 1891 O O . GLY A 1 238 ? 20.25 0.954 -14.969 1 97.38 238 GLY A O 1
ATOM 1892 N N . LYS A 1 239 ? 19.75 -1.194 -14.734 1 97.31 239 LYS A N 1
ATOM 1893 C CA . LYS A 1 239 ? 18.344 -1.001 -15.023 1 97.31 239 LYS A CA 1
ATOM 1894 C C . LYS A 1 239 ? 17.609 -0.359 -13.844 1 97.31 239 LYS A C 1
ATOM 1896 O O . LYS A 1 239 ? 17.891 -0.688 -12.688 1 97.31 239 LYS A O 1
ATOM 1901 N N . SER A 1 240 ? 16.703 0.541 -14.148 1 96.38 240 SER A N 1
ATOM 1902 C CA . SER A 1 240 ? 15.797 1.099 -13.156 1 96.38 240 SER A CA 1
ATOM 1903 C C . SER A 1 240 ? 14.727 0.087 -12.758 1 96.38 240 SER A C 1
ATOM 1905 O O . SER A 1 240 ? 14.602 -0.969 -13.383 1 96.38 240 SER A O 1
ATOM 1907 N N . VAL A 1 241 ? 14.008 0.406 -11.773 1 97.38 241 VAL A N 1
ATOM 1908 C CA . VAL A 1 241 ? 12.867 -0.406 -11.344 1 97.38 241 VAL A CA 1
ATOM 1909 C C . VAL A 1 241 ? 11.922 -0.636 -12.523 1 97.38 241 VAL A C 1
ATOM 1911 O O . VAL A 1 241 ? 11.5 -1.767 -12.773 1 97.38 241 VAL A O 1
ATOM 1914 N N . PHE A 1 242 ? 11.656 0.342 -13.289 1 97.69 242 PHE A N 1
ATOM 1915 C CA . PHE A 1 242 ? 10.695 0.284 -14.383 1 97.69 242 PHE A CA 1
ATOM 1916 C C . PHE A 1 242 ? 11.234 -0.542 -15.539 1 97.69 242 PHE A C 1
ATOM 1918 O O . PHE A 1 242 ? 10.484 -1.271 -16.203 1 97.69 242 PHE A O 1
ATOM 1925 N N . GLU A 1 243 ? 12.531 -0.408 -15.781 1 97.94 243 GLU A N 1
ATOM 1926 C CA . GLU A 1 243 ? 13.156 -1.225 -16.812 1 97.94 243 GLU A CA 1
ATOM 1927 C C . GLU A 1 243 ? 13.133 -2.705 -16.438 1 97.94 243 GLU A C 1
ATOM 1929 O O . GLU A 1 243 ? 12.914 -3.562 -17.297 1 97.94 243 GLU A O 1
ATOM 1934 N N . VAL A 1 244 ? 13.344 -2.982 -15.156 1 98.31 244 VAL A N 1
ATOM 1935 C CA . VAL A 1 244 ? 13.273 -4.359 -14.68 1 98.31 244 VAL A CA 1
ATOM 1936 C C . VAL A 1 244 ? 11.867 -4.914 -14.906 1 98.31 244 VAL A C 1
ATOM 1938 O O . VAL A 1 244 ? 11.703 -6.023 -15.422 1 98.31 244 VAL A O 1
ATOM 1941 N N . ILE A 1 245 ? 10.812 -4.137 -14.594 1 98.25 245 ILE A N 1
ATOM 1942 C CA . ILE A 1 245 ? 9.422 -4.555 -14.766 1 98.25 245 ILE A CA 1
ATOM 1943 C C . ILE A 1 245 ? 9.148 -4.828 -16.234 1 98.25 245 ILE A C 1
ATOM 1945 O O . ILE A 1 245 ? 8.555 -5.852 -16.578 1 98.25 245 ILE A O 1
ATOM 1949 N N . ARG A 1 246 ? 9.664 -4.008 -17.062 1 98 246 ARG A N 1
ATOM 1950 C CA . ARG A 1 246 ? 9.375 -4.059 -18.5 1 98 246 ARG A CA 1
ATOM 1951 C C . ARG A 1 246 ? 10.055 -5.254 -19.156 1 98 246 ARG A C 1
ATOM 1953 O O . ARG A 1 246 ? 9.508 -5.852 -20.094 1 98 246 ARG A O 1
ATOM 1960 N N . THR A 1 247 ? 11.195 -5.648 -18.578 1 98 247 THR A N 1
ATOM 1961 C CA . THR A 1 247 ? 12.047 -6.535 -19.375 1 98 247 THR A CA 1
ATOM 1962 C C . THR A 1 247 ? 12.148 -7.91 -18.719 1 98 247 THR A C 1
ATOM 1964 O O . THR A 1 247 ? 12.617 -8.867 -19.344 1 98 247 THR A O 1
ATOM 1967 N N . SER A 1 248 ? 11.719 -8.016 -17.516 1 98.19 248 SER A N 1
ATOM 1968 C CA . SER A 1 248 ? 11.875 -9.281 -16.797 1 98.19 248 SER A CA 1
ATOM 1969 C C . SER A 1 248 ? 10.602 -10.117 -16.859 1 98.19 248 SER A C 1
ATOM 1971 O O . SER A 1 248 ? 9.547 -9.625 -17.266 1 98.19 248 SER A O 1
ATOM 1973 N N . ASN A 1 249 ? 10.711 -11.383 -16.484 1 98.06 249 ASN A N 1
ATOM 1974 C CA . ASN A 1 249 ? 9.586 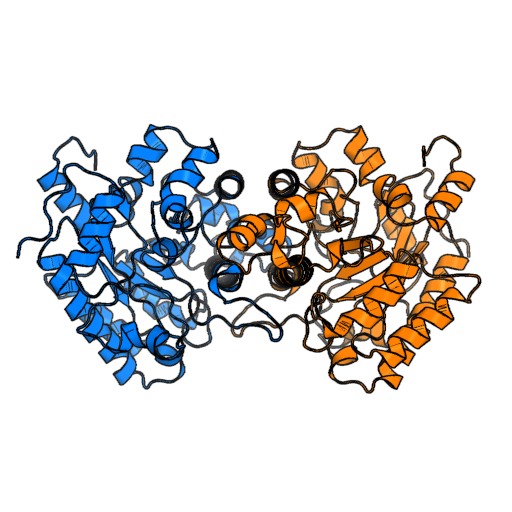-12.305 -16.453 1 98.06 249 ASN A CA 1
ATOM 1975 C C . ASN A 1 249 ? 8.805 -12.195 -15.141 1 98.06 249 ASN A C 1
ATOM 1977 O O . ASN A 1 249 ? 8.758 -13.141 -14.359 1 98.06 249 ASN A O 1
ATOM 1981 N N . ILE A 1 250 ? 8.164 -11.055 -14.984 1 98.81 250 ILE A N 1
ATOM 1982 C CA . ILE A 1 250 ? 7.305 -10.766 -13.844 1 98.81 250 ILE A CA 1
ATOM 1983 C C . ILE A 1 250 ? 5.852 -10.688 -14.305 1 98.81 250 ILE A C 1
ATOM 1985 O O . ILE A 1 250 ? 5.496 -9.836 -15.117 1 98.81 250 ILE A O 1
ATOM 1989 N N . PHE A 1 251 ? 5.035 -11.578 -13.805 1 98.94 251 PHE A N 1
ATOM 1990 C CA . PHE A 1 251 ? 3.611 -11.617 -14.117 1 98.94 251 PHE A CA 1
ATOM 1991 C C . PHE A 1 251 ? 2.789 -11.117 -12.938 1 98.94 251 PHE A C 1
ATOM 1993 O O . PHE A 1 251 ? 3.191 -11.273 -11.781 1 98.94 251 PHE A O 1
ATOM 2000 N N . VAL A 1 252 ? 1.659 -10.461 -13.219 1 98.94 252 VAL A N 1
ATOM 2001 C CA . VAL A 1 252 ? 0.663 -10.141 -12.203 1 98.94 252 VAL A CA 1
ATOM 2002 C C . VAL A 1 252 ? -0.69 -10.727 -12.609 1 98.94 252 VAL A C 1
ATOM 2004 O O . VAL A 1 252 ? -0.995 -10.844 -13.797 1 98.94 252 VAL A O 1
ATOM 2007 N N . ASP A 1 253 ? -1.432 -11.125 -11.609 1 98.81 253 ASP A N 1
ATOM 2008 C CA . ASP A 1 253 ? -2.732 -11.703 -11.938 1 98.81 253 ASP A CA 1
ATOM 2009 C C . ASP A 1 253 ? -3.857 -10.703 -11.656 1 98.81 253 ASP A C 1
ATOM 2011 O O . ASP A 1 253 ? -3.617 -9.625 -11.117 1 98.81 253 ASP A O 1
ATOM 2015 N N . THR A 1 254 ? -5.035 -11.031 -12.023 1 98.75 254 THR A N 1
ATOM 2016 C CA . THR A 1 254 ? -6.109 -10.047 -12.047 1 98.75 254 THR A CA 1
ATOM 2017 C C . THR A 1 254 ? -7.035 -10.227 -10.844 1 98.75 254 THR A C 1
ATOM 2019 O O . THR A 1 254 ? -8.023 -9.508 -10.695 1 98.75 254 THR A O 1
ATOM 2022 N N . ALA A 1 255 ? -6.73 -11.195 -9.969 1 98.06 255 ALA A N 1
ATOM 2023 C CA . ALA A 1 255 ? -7.625 -11.453 -8.844 1 98.06 255 ALA A CA 1
ATOM 2024 C C . ALA A 1 255 ? -7.707 -10.25 -7.914 1 98.06 255 ALA A C 1
ATOM 2026 O O . ALA A 1 255 ? -6.688 -9.609 -7.625 1 98.06 255 ALA A O 1
ATOM 2027 N N . ILE A 1 256 ? -8.914 -9.93 -7.508 1 97 256 ILE A N 1
ATOM 2028 C CA . ILE A 1 256 ? -9.227 -8.891 -6.527 1 97 256 ILE A CA 1
ATOM 2029 C C . ILE A 1 256 ? -8.625 -7.562 -6.977 1 97 256 ILE A C 1
ATOM 2031 O O . ILE A 1 256 ? -8.086 -6.812 -6.16 1 97 256 ILE A O 1
ATOM 2035 N N . SER A 1 257 ? -8.57 -7.301 -8.234 1 97.06 257 SER A N 1
ATOM 2036 C CA . SER A 1 257 ? -8.109 -6.02 -8.766 1 97.06 257 SER A CA 1
ATOM 2037 C C . SER A 1 257 ? -9.281 -5.059 -8.969 1 97.06 257 SER A C 1
ATOM 2039 O O . SER A 1 257 ? -10.445 -5.469 -8.922 1 97.06 257 SER A O 1
ATOM 2041 N N . ALA A 1 258 ? -8.984 -3.824 -9.117 1 97 258 ALA A N 1
ATOM 2042 C CA . ALA A 1 258 ? -9.961 -2.777 -9.398 1 97 258 ALA A CA 1
ATOM 2043 C C . ALA A 1 258 ? -9.664 -2.102 -10.742 1 97 258 ALA A C 1
ATOM 2045 O O . ALA A 1 258 ? -8.508 -1.97 -11.133 1 97 258 ALA A O 1
ATOM 2046 N N . PRO A 1 259 ? -10.727 -1.62 -11.398 1 97.5 259 PRO A N 1
ATOM 2047 C CA . PRO A 1 259 ? -10.531 -0.992 -12.703 1 97.5 259 PRO A CA 1
ATOM 2048 C C . PRO A 1 259 ? -9.531 0.158 -12.664 1 97.5 259 PRO A C 1
ATOM 2050 O O . PRO A 1 259 ? -8.664 0.259 -13.539 1 97.5 259 PRO A O 1
ATOM 2053 N N . ILE A 1 260 ? -9.508 0.911 -11.664 1 96.12 260 ILE A N 1
ATOM 2054 C CA . ILE A 1 260 ? -8.719 2.137 -11.586 1 96.12 260 ILE A CA 1
ATOM 2055 C C . ILE A 1 260 ? -7.242 1.792 -11.414 1 96.12 260 ILE A C 1
ATOM 2057 O O . ILE A 1 260 ? -6.375 2.652 -11.578 1 96.12 260 ILE A O 1
ATOM 2061 N N . GLN A 1 261 ? -6.891 0.576 -11.086 1 98.19 261 GLN A N 1
ATOM 2062 C CA . GLN A 1 261 ? -5.52 0.152 -10.812 1 98.19 261 GLN A CA 1
ATOM 2063 C C . GLN A 1 261 ? -4.762 -0.127 -12.109 1 98.19 261 GLN A C 1
ATOM 2065 O O . GLN A 1 261 ? -3.543 0.034 -12.172 1 98.19 261 GLN A O 1
ATOM 2070 N N . TRP A 1 262 ? -5.445 -0.539 -13.133 1 98.5 262 TRP A N 1
ATOM 2071 C CA . TRP A 1 262 ? -4.805 -1.139 -14.305 1 98.5 262 TRP A CA 1
ATOM 2072 C C . TRP A 1 262 ? -4.062 -0.086 -15.117 1 98.5 262 TRP A C 1
ATOM 2074 O O . TRP A 1 262 ? -2.979 -0.348 -15.641 1 98.5 262 TRP A O 1
ATOM 2084 N N . PRO A 1 263 ? -4.621 1.224 -15.234 1 97.88 263 PRO A N 1
ATOM 2085 C CA . PRO A 1 263 ? -3.775 2.232 -15.875 1 97.88 263 PRO A CA 1
ATOM 2086 C C . PRO A 1 263 ? -2.432 2.414 -15.172 1 97.88 263 PRO A C 1
ATOM 2088 O O . PRO A 1 263 ? -1.416 2.662 -15.828 1 97.88 263 PRO A O 1
ATOM 2091 N N . VAL A 1 264 ? -2.365 2.287 -13.883 1 98.5 264 VAL A N 1
ATOM 2092 C CA . VAL A 1 264 ? -1.136 2.443 -13.117 1 98.5 264 VAL A CA 1
ATOM 2093 C C . VAL A 1 264 ? -0.185 1.286 -13.422 1 98.5 264 VAL A C 1
ATOM 2095 O O . VAL A 1 264 ? 0.998 1.503 -13.695 1 98.5 264 VAL A O 1
ATOM 2098 N N . THR A 1 265 ? -0.727 0.061 -13.406 1 98.69 265 THR A N 1
ATOM 2099 C CA . THR A 1 265 ? 0.063 -1.137 -13.672 1 98.69 265 THR A CA 1
ATOM 2100 C C . THR A 1 265 ? 0.713 -1.062 -15.047 1 98.69 265 THR A C 1
ATOM 2102 O O . THR A 1 265 ? 1.906 -1.336 -15.195 1 98.69 265 THR A O 1
ATOM 2105 N N . LEU A 1 266 ? -0.039 -0.62 -16.031 1 98.5 266 LEU A N 1
ATOM 2106 C CA . LEU A 1 266 ? 0.474 -0.495 -17.391 1 98.5 266 LEU A CA 1
ATOM 2107 C C . LEU A 1 266 ? 1.5 0.629 -17.484 1 98.5 266 LEU A C 1
ATOM 2109 O O . LEU A 1 266 ? 2.525 0.485 -18.156 1 98.5 266 LEU A O 1
ATOM 2113 N N . ASP A 1 267 ? 1.285 1.675 -16.734 1 97.44 267 ASP A N 1
ATOM 2114 C CA . ASP A 1 267 ? 2.133 2.861 -16.812 1 97.44 267 ASP A CA 1
ATOM 2115 C C . ASP A 1 267 ? 3.525 2.578 -16.266 1 97.44 267 ASP A C 1
ATOM 2117 O O . ASP A 1 267 ? 4.516 3.127 -16.75 1 97.44 267 ASP A O 1
ATOM 2121 N N . ILE A 1 268 ? 3.592 1.713 -15.328 1 97.5 268 ILE A N 1
ATOM 2122 C CA . ILE A 1 268 ? 4.906 1.468 -14.742 1 97.5 268 ILE A CA 1
ATOM 2123 C C . ILE A 1 268 ? 5.664 0.443 -15.578 1 97.5 268 ILE A C 1
ATOM 2125 O O . ILE A 1 268 ? 6.805 0.095 -15.266 1 97.5 268 ILE A O 1
ATOM 2129 N N . GLY A 1 269 ? 4.969 -0.124 -16.562 1 97.56 269 GLY A N 1
ATOM 2130 C CA . GLY A 1 269 ? 5.766 -0.821 -17.562 1 97.56 269 GLY A CA 1
ATOM 2131 C C . GLY A 1 269 ? 5.359 -2.27 -17.75 1 97.56 269 GLY A C 1
ATOM 2132 O O . GLY A 1 269 ? 5.926 -2.979 -18.578 1 97.56 269 GLY A O 1
ATOM 2133 N N . PHE A 1 270 ? 4.363 -2.754 -16.984 1 98.44 270 PHE A N 1
ATOM 2134 C CA . PHE A 1 270 ? 3.955 -4.137 -17.188 1 98.44 270 PHE A CA 1
ATOM 2135 C C . PHE A 1 270 ? 3.406 -4.336 -18.609 1 98.44 270 PHE A C 1
ATOM 2137 O O . PHE A 1 270 ? 2.418 -3.707 -18.984 1 98.44 270 PHE A O 1
ATOM 2144 N N . PRO A 1 271 ? 4.012 -5.195 -19.328 1 98.31 271 PRO A N 1
ATOM 2145 C CA . PRO A 1 271 ? 3.426 -5.512 -20.625 1 98.31 271 PRO A CA 1
ATOM 2146 C C . PRO A 1 271 ? 2.168 -6.371 -20.516 1 98.31 271 PRO A C 1
ATOM 2148 O O . PRO A 1 271 ? 2.039 -7.164 -19.578 1 98.31 271 PRO A O 1
ATOM 2151 N N . VAL A 1 272 ? 1.262 -6.246 -21.438 1 98.56 272 VAL A N 1
ATOM 2152 C CA . VAL A 1 272 ? 0.007 -6.992 -21.438 1 98.56 272 VAL A CA 1
ATOM 2153 C C . VAL A 1 272 ? 0.296 -8.492 -21.406 1 98.56 272 VAL A C 1
ATOM 2155 O O . VAL A 1 272 ? -0.43 -9.258 -20.766 1 98.56 272 VAL A O 1
ATOM 2158 N N . GLU A 1 273 ? 1.434 -8.898 -21.984 1 98.5 273 GLU A N 1
ATOM 2159 C CA . GLU A 1 273 ? 1.806 -10.305 -22.094 1 98.5 273 GLU A CA 1
ATOM 2160 C C . GLU A 1 273 ? 2.15 -10.891 -20.734 1 98.5 273 GLU A C 1
ATOM 2162 O O . GLU A 1 273 ? 2.25 -12.109 -20.578 1 98.5 273 GLU A O 1
ATOM 2167 N N . ARG A 1 274 ? 2.227 -9.992 -19.719 1 98.75 274 ARG A N 1
ATOM 2168 C CA . ARG A 1 274 ? 2.572 -10.469 -18.375 1 98.75 274 ARG A CA 1
ATOM 2169 C C . ARG A 1 274 ? 1.394 -10.32 -17.422 1 98.75 274 ARG A C 1
ATOM 2171 O O . ARG A 1 274 ? 1.562 -10.398 -16.203 1 98.75 274 ARG A O 1
ATOM 2178 N N . ILE A 1 275 ? 0.242 -10.062 -17.938 1 98.94 275 ILE A N 1
ATOM 2179 C CA . ILE A 1 275 ? -0.991 -10.008 -17.156 1 98.94 275 ILE A CA 1
ATOM 2180 C C . ILE A 1 275 ? -1.813 -11.273 -17.406 1 98.94 275 ILE A C 1
ATOM 2182 O O . ILE A 1 275 ? -2.064 -11.641 -18.547 1 98.94 275 ILE A O 1
ATOM 2186 N N . ILE A 1 276 ? -2.209 -11.953 -16.328 1 98.94 276 ILE A N 1
ATOM 2187 C CA . ILE A 1 276 ? -2.861 -13.25 -16.469 1 98.94 276 ILE A CA 1
ATOM 2188 C C . ILE A 1 276 ? -4.109 -13.297 -15.586 1 98.94 276 ILE A C 1
ATOM 2190 O O . ILE A 1 276 ? -4.141 -12.695 -14.516 1 98.94 276 ILE A O 1
ATOM 2194 N N . TYR A 1 277 ? -5.133 -14.023 -15.992 1 98.88 277 TYR A N 1
ATOM 2195 C CA . TYR A 1 277 ? -6.395 -14.133 -15.266 1 98.88 277 TYR A CA 1
ATOM 2196 C C . TYR A 1 277 ? -6.227 -14.969 -14 1 98.88 277 TYR A C 1
ATOM 2198 O O . TYR A 1 277 ? -5.484 -15.953 -13.992 1 98.88 277 TYR A O 1
ATOM 2206 N N . ALA A 1 278 ? -6.98 -14.562 -12.992 1 98.81 278 ALA A N 1
ATOM 2207 C CA . ALA A 1 278 ? -7.016 -15.312 -11.734 1 98.81 278 ALA A CA 1
ATOM 2208 C C . ALA A 1 278 ? -8.305 -15.039 -10.969 1 98.81 278 ALA A C 1
ATOM 2210 O O . ALA A 1 278 ? -8.867 -13.938 -11.062 1 98.81 278 ALA A O 1
ATOM 2211 N N . SER A 1 279 ? -8.75 -15.992 -10.156 1 97.25 279 SER A N 1
ATOM 2212 C CA . SER A 1 279 ? -9.984 -15.828 -9.406 1 97.25 279 SER A CA 1
ATOM 2213 C C . SER A 1 279 ? -9.719 -15.688 -7.914 1 97.25 279 SER A C 1
ATOM 2215 O O . SER A 1 279 ? -10.461 -15.008 -7.203 1 97.25 279 SER A O 1
ATOM 2217 N N . ASP A 1 280 ? -8.703 -16.391 -7.414 1 96.31 280 ASP A N 1
ATOM 2218 C CA . ASP A 1 280 ? -8.438 -16.516 -5.98 1 96.31 280 ASP A CA 1
ATOM 2219 C C . ASP A 1 280 ? -9.539 -17.312 -5.285 1 96.31 280 ASP A C 1
ATOM 2221 O O . ASP A 1 280 ? -9.891 -17.016 -4.141 1 96.31 280 ASP A O 1
ATOM 2225 N N . TYR A 1 281 ? -10.078 -18.234 -5.965 1 94.06 281 TYR A N 1
ATOM 2226 C CA . TYR A 1 281 ? -11.031 -19.188 -5.387 1 94.06 281 TYR A CA 1
ATOM 2227 C C . TYR A 1 281 ? -10.375 -20.031 -4.297 1 94.06 281 TYR A C 1
ATOM 2229 O O . TYR A 1 281 ? -9.219 -20.438 -4.438 1 94.06 281 TYR A O 1
ATOM 2237 N N . PRO A 1 282 ? -11.219 -20.234 -3.25 1 91.25 282 PRO A N 1
ATOM 2238 C CA . PRO A 1 282 ? -12.633 -19.938 -2.977 1 91.25 282 PRO A CA 1
ATOM 2239 C C . PRO A 1 282 ? -12.82 -18.625 -2.236 1 91.25 282 PRO A C 1
ATOM 2241 O O . PRO A 1 282 ? -13.953 -18.203 -1.984 1 91.25 282 PRO A O 1
ATOM 2244 N N . TYR A 1 283 ? -11.812 -17.938 -1.963 1 88.88 283 TYR A N 1
ATOM 2245 C CA . TYR A 1 283 ? -11.891 -16.812 -1.052 1 88.88 283 TYR A CA 1
ATOM 2246 C C . TYR A 1 283 ? -12.773 -15.703 -1.63 1 88.88 283 TYR A C 1
ATOM 2248 O O . TYR A 1 283 ? -13.594 -15.117 -0.919 1 88.88 283 TYR A O 1
ATOM 2256 N N . THR A 1 284 ? -12.672 -15.461 -2.84 1 89.25 284 THR A N 1
ATOM 2257 C CA . THR A 1 284 ? -13.43 -14.375 -3.459 1 89.25 284 THR A CA 1
ATOM 2258 C C . THR A 1 284 ? -14.883 -14.789 -3.672 1 89.25 284 THR A C 1
ATOM 2260 O O . THR A 1 284 ? -15.773 -13.938 -3.713 1 89.25 284 THR A O 1
ATOM 2263 N N . ALA A 1 285 ? -15.117 -16.062 -3.875 1 82.81 285 ALA A N 1
ATOM 2264 C CA . ALA A 1 285 ? -16.484 -16.562 -4.102 1 82.81 285 ALA A CA 1
ATOM 2265 C C . ALA A 1 285 ? -17.359 -16.297 -2.887 1 82.81 285 ALA A C 1
ATOM 2267 O O . ALA A 1 285 ? -18.594 -16.219 -3.01 1 82.81 285 ALA A O 1
ATOM 2268 N N . ALA A 1 286 ? -16.75 -16.047 -1.807 1 77.12 286 ALA A N 1
ATOM 2269 C CA . ALA A 1 286 ? -17.453 -15.812 -0.553 1 77.12 286 ALA A CA 1
ATOM 2270 C C . ALA A 1 286 ? -17.828 -14.344 -0.409 1 77.12 286 ALA A C 1
ATOM 2272 O O . ALA A 1 286 ? -18.594 -13.977 0.484 1 77.12 286 ALA A O 1
ATOM 2273 N N . VAL A 1 287 ? -17.359 -13.508 -1.306 1 79.12 287 VAL A N 1
ATOM 2274 C CA . VAL A 1 287 ? -17.484 -12.07 -1.111 1 79.12 287 VAL A CA 1
ATOM 2275 C C . VAL A 1 287 ? -18.266 -11.461 -2.279 1 79.12 287 VAL A C 1
ATOM 2277 O O . VAL A 1 287 ? -17.844 -10.461 -2.861 1 79.12 287 VAL A O 1
ATOM 2280 N N . GLY A 1 288 ? -19.25 -12.125 -2.758 1 80.56 288 GLY A N 1
ATOM 2281 C CA . GLY A 1 288 ? -20.156 -11.57 -3.746 1 80.56 288 GLY A CA 1
ATOM 2282 C C . GLY A 1 288 ? -19.5 -11.289 -5.078 1 80.56 288 GLY A C 1
ATOM 2283 O O . GLY A 1 288 ? -18.859 -12.172 -5.664 1 80.56 288 GLY A O 1
ATOM 2284 N N . GLU A 1 289 ? -19.469 -9.969 -5.422 1 87.94 289 GLU A N 1
ATOM 2285 C CA . GLU A 1 289 ? -19.031 -9.57 -6.754 1 87.94 289 GLU A CA 1
ATOM 2286 C C . GLU A 1 289 ? -17.516 -9.656 -6.887 1 87.94 289 GLU A C 1
ATOM 2288 O O . GLU A 1 289 ? -16.984 -9.609 -7.996 1 87.94 289 GLU A O 1
ATOM 2293 N N . VAL A 1 290 ? -16.828 -9.836 -5.797 1 92.12 290 VAL A N 1
ATOM 2294 C CA . VAL A 1 290 ? -15.367 -9.875 -5.805 1 92.12 290 VAL A CA 1
ATOM 2295 C C . VAL A 1 290 ? -14.891 -11.086 -6.594 1 92.12 290 VAL A C 1
ATOM 2297 O O . VAL A 1 290 ? -13.82 -11.062 -7.199 1 92.12 290 VAL A O 1
ATOM 2300 N N . ALA A 1 291 ? -15.742 -12.125 -6.707 1 91.81 291 ALA A N 1
ATOM 2301 C CA . ALA A 1 291 ? -15.422 -13.336 -7.453 1 91.81 291 ALA A CA 1
ATOM 2302 C C . ALA A 1 291 ? -15.234 -13.039 -8.938 1 91.81 291 ALA A C 1
ATOM 2304 O O . ALA A 1 291 ? -14.508 -13.75 -9.633 1 91.81 291 ALA A O 1
ATOM 2305 N N . TYR A 1 292 ? -15.781 -11.93 -9.383 1 95.44 292 TYR A N 1
ATOM 2306 C CA . TYR A 1 292 ? -15.781 -11.617 -10.805 1 95.44 292 TYR A CA 1
ATOM 2307 C C . TYR A 1 292 ? -14.727 -10.57 -11.133 1 95.44 292 TYR A C 1
ATOM 2309 O O . TYR A 1 292 ? -14.492 -10.258 -12.305 1 95.44 292 TYR A O 1
ATOM 2317 N N . HIS A 1 293 ? -14.008 -10.047 -10.172 1 95.44 293 HIS A N 1
ATOM 2318 C CA . HIS A 1 293 ? -13.078 -8.945 -10.367 1 95.44 293 HIS A CA 1
ATOM 2319 C C . HIS A 1 293 ? -11.984 -9.312 -11.367 1 95.44 293 HIS A C 1
ATOM 2321 O O . HIS A 1 293 ? -11.539 -8.477 -12.148 1 95.44 293 HIS A O 1
ATOM 2327 N N . GLY A 1 294 ? -11.555 -10.547 -11.312 1 96.62 294 GLY A N 1
ATOM 2328 C CA . GLY A 1 294 ? -10.508 -10.969 -12.227 1 96.62 294 GLY A CA 1
ATOM 2329 C C . GLY A 1 294 ? -10.859 -10.75 -13.68 1 96.62 294 GLY A C 1
ATOM 2330 O O . GLY A 1 294 ? -9.977 -10.492 -14.508 1 96.62 294 GLY A O 1
ATOM 2331 N N . LYS A 1 295 ? -12.094 -10.852 -13.977 1 96.69 295 LYS A N 1
ATOM 2332 C CA . LYS A 1 295 ? -12.562 -10.648 -15.344 1 96.69 295 LYS A CA 1
ATOM 2333 C C . LYS A 1 295 ? -12.992 -9.203 -15.57 1 96.69 295 LYS A C 1
ATOM 2335 O O . LYS A 1 295 ? -12.578 -8.57 -16.547 1 96.69 295 LYS A O 1
ATOM 2340 N N . THR A 1 296 ? -13.719 -8.641 -14.672 1 97.62 296 THR A N 1
ATOM 2341 C CA . THR A 1 296 ? -14.445 -7.406 -14.938 1 97.62 296 THR A CA 1
ATOM 2342 C C . THR A 1 296 ? -13.539 -6.195 -14.734 1 97.62 296 THR A C 1
ATOM 2344 O O . THR A 1 296 ? -13.688 -5.184 -15.43 1 97.62 296 THR A O 1
ATOM 2347 N N . ALA A 1 297 ? -12.609 -6.281 -13.82 1 98 297 ALA A N 1
ATOM 2348 C CA . ALA A 1 297 ? -11.82 -5.102 -13.492 1 98 297 ALA A CA 1
ATOM 2349 C C . ALA A 1 297 ? -10.961 -4.668 -14.672 1 98 297 ALA A C 1
ATOM 2351 O O . ALA A 1 297 ? -10.969 -3.496 -15.062 1 98 297 ALA A O 1
ATOM 2352 N N . PRO A 1 298 ? -10.219 -5.625 -15.312 1 98.62 298 PRO A N 1
ATOM 2353 C CA . PRO A 1 298 ? -9.484 -5.203 -16.5 1 98.62 298 PRO A CA 1
ATOM 2354 C C . PRO A 1 298 ? -10.398 -4.668 -17.609 1 98.62 298 PRO A C 1
ATOM 2356 O O . PRO A 1 298 ? -10.062 -3.684 -18.266 1 98.62 298 PRO A O 1
ATOM 2359 N N . GLU A 1 299 ? -11.547 -5.273 -17.75 1 98.56 299 GLU A N 1
ATOM 2360 C CA . GLU A 1 299 ? -12.484 -4.84 -18.781 1 98.56 299 GLU A CA 1
ATOM 2361 C C . GLU A 1 299 ? -13.008 -3.434 -18.5 1 98.56 299 GLU A C 1
ATOM 2363 O O . GLU A 1 299 ? -12.992 -2.572 -19.375 1 98.56 299 GLU A O 1
ATOM 2368 N N . GLU A 1 300 ? -13.406 -3.209 -17.297 1 98.19 300 GLU A N 1
ATOM 2369 C CA . GLU A 1 300 ? -14.016 -1.942 -16.891 1 98.19 300 GLU A CA 1
ATOM 2370 C C . GLU A 1 300 ? -12.984 -0.817 -16.891 1 98.19 300 GLU A C 1
ATOM 2372 O O . GLU A 1 300 ? -13.344 0.362 -16.891 1 98.19 300 GLU A O 1
ATOM 2377 N N . SER A 1 301 ? -11.719 -1.151 -16.781 1 98 301 SER A N 1
ATOM 2378 C CA . SER A 1 301 ? -10.672 -0.132 -16.781 1 98 301 SER A CA 1
ATOM 2379 C C . SER A 1 301 ? -10.617 0.61 -18.109 1 98 301 SER A C 1
ATOM 2381 O O . SER A 1 301 ? -10.078 1.717 -18.188 1 98 301 SER A O 1
ATOM 2383 N N . GLY A 1 302 ? -11.008 -0.1 -19.203 1 98.12 302 GLY A N 1
ATOM 2384 C CA . GLY A 1 302 ? -10.977 0.471 -20.531 1 98.12 302 GLY A CA 1
ATOM 2385 C C . GLY A 1 302 ? -9.586 0.487 -21.141 1 98.12 302 GLY A C 1
ATOM 2386 O O . GLY A 1 302 ? -9.367 1.096 -22.188 1 98.12 302 GLY A O 1
ATOM 2387 N N . GLN A 1 303 ? -8.648 -0.248 -20.547 1 98 303 GLN A N 1
ATOM 2388 C CA . GLN A 1 303 ? -7.254 -0.144 -20.969 1 98 303 GLN A CA 1
ATOM 2389 C C . GLN A 1 303 ? -6.891 -1.248 -21.953 1 98 303 GLN A C 1
ATOM 2391 O O . GLN A 1 303 ? -5.82 -1.214 -22.578 1 98 303 GLN A O 1
ATOM 2396 N N . PHE A 1 304 ? -7.812 -2.232 -22.125 1 98.69 304 PHE A N 1
ATOM 2397 C CA . PHE A 1 304 ? -7.477 -3.43 -22.891 1 98.69 304 PHE A CA 1
ATOM 2398 C C . PHE A 1 304 ? -8.453 -3.637 -24.047 1 98.69 304 PHE A C 1
ATOM 2400 O O . PHE A 1 304 ? -9.656 -3.379 -23.891 1 98.69 304 PHE A O 1
ATOM 2407 N N . THR A 1 305 ? -7.988 -4.176 -25.172 1 98.56 305 THR A N 1
ATOM 2408 C CA . THR A 1 305 ? -8.852 -4.57 -26.281 1 98.56 305 THR A CA 1
ATOM 2409 C C . THR A 1 305 ? -9.578 -5.875 -25.953 1 98.56 305 THR A C 1
ATOM 2411 O O . THR A 1 305 ? -9.188 -6.598 -25.031 1 98.56 305 THR A O 1
ATOM 2414 N N . ARG A 1 306 ? -10.594 -6.129 -26.703 1 97.88 306 ARG A N 1
ATOM 2415 C CA . ARG A 1 306 ? -11.328 -7.379 -26.547 1 97.88 306 ARG A CA 1
ATOM 2416 C C . ARG A 1 306 ? -10.414 -8.578 -26.75 1 97.88 306 ARG A C 1
ATOM 2418 O O . ARG A 1 306 ? -10.508 -9.578 -26.031 1 97.88 306 ARG A O 1
ATOM 2425 N N . HIS A 1 307 ? -9.508 -8.492 -27.734 1 97.88 307 HIS A N 1
ATOM 2426 C CA . HIS A 1 307 ? -8.555 -9.57 -27.984 1 97.88 307 HIS A CA 1
ATOM 2427 C C . HIS A 1 307 ? -7.621 -9.773 -26.797 1 97.88 307 HIS A C 1
ATOM 2429 O O . HIS A 1 307 ? -7.344 -10.914 -26.406 1 97.88 307 HIS A O 1
ATOM 2435 N N . GLU A 1 308 ? -7.156 -8.688 -26.219 1 98.5 308 GLU A N 1
ATOM 2436 C CA . GLU A 1 308 ? -6.285 -8.781 -25.047 1 98.5 308 GLU A CA 1
ATOM 2437 C C . GLU A 1 308 ? -7.012 -9.422 -23.875 1 98.5 308 GLU A C 1
ATOM 2439 O O . GLU A 1 308 ? -6.453 -10.281 -23.188 1 98.5 308 GLU A O 1
ATOM 2444 N N . LEU A 1 309 ? -8.258 -9.047 -23.688 1 98.44 309 LEU A N 1
ATOM 2445 C CA . LEU A 1 309 ? -9.039 -9.539 -22.562 1 98.44 309 LEU A CA 1
ATOM 2446 C C . LEU A 1 309 ? -9.414 -11.008 -22.766 1 98.44 309 LEU A C 1
ATOM 2448 O O . LEU A 1 309 ? -9.156 -11.844 -21.906 1 98.44 309 LEU A O 1
ATOM 2452 N N . ASP A 1 310 ? -9.93 -11.383 -23.953 1 96.81 310 ASP A N 1
ATOM 2453 C CA . ASP A 1 310 ? -10.625 -12.648 -24.156 1 96.81 310 ASP A CA 1
ATOM 2454 C C . ASP A 1 310 ? -9.656 -13.727 -24.625 1 96.81 310 ASP A C 1
ATOM 2456 O O . ASP A 1 310 ? -9.984 -14.922 -24.594 1 96.81 310 ASP A O 1
ATOM 2460 N N . VAL A 1 311 ? -8.438 -13.305 -25 1 97.06 311 VAL A N 1
ATOM 2461 C CA . VAL A 1 311 ? -7.5 -14.289 -25.531 1 97.06 311 VAL A CA 1
ATOM 2462 C C . VAL A 1 311 ? -6.188 -14.234 -24.75 1 97.06 311 VAL A C 1
ATOM 2464 O O . VAL A 1 311 ? -5.793 -15.211 -24.109 1 97.06 311 VAL A O 1
ATOM 2467 N N . LYS A 1 312 ? -5.523 -13.086 -24.719 1 98.25 312 LYS A N 1
ATOM 2468 C CA . LYS A 1 312 ? -4.199 -12.984 -24.109 1 98.25 312 LYS A CA 1
ATOM 2469 C C . LYS A 1 312 ? -4.27 -13.172 -22.594 1 98.25 312 LYS A C 1
ATOM 2471 O O . LYS A 1 312 ? -3.82 -14.195 -22.078 1 98.25 312 LYS A O 1
ATOM 2476 N N . ILE A 1 313 ? -5.031 -12.305 -21.938 1 98.81 313 ILE A N 1
ATOM 2477 C CA . ILE A 1 313 ? -5.129 -12.352 -20.484 1 98.81 313 ILE A CA 1
ATOM 2478 C C . ILE A 1 313 ? -5.879 -13.609 -20.047 1 98.81 313 ILE A C 1
ATOM 2480 O O . ILE A 1 313 ? -5.516 -14.25 -19.062 1 98.81 313 ILE A O 1
ATOM 2484 N N . ALA A 1 314 ? -6.824 -14.016 -20.844 1 98.12 314 ALA A N 1
ATOM 2485 C CA . ALA A 1 314 ? -7.676 -15.148 -20.5 1 98.12 314 ALA A CA 1
ATOM 2486 C C . ALA A 1 314 ? -6.879 -16.453 -20.5 1 98.12 314 ALA A C 1
ATOM 2488 O O . ALA A 1 314 ? -7.129 -17.344 -19.672 1 98.12 314 ALA A O 1
ATOM 2489 N N . ARG A 1 315 ? -5.895 -16.578 -21.484 1 97.5 315 ARG A N 1
ATOM 2490 C CA . ARG A 1 315 ? -5.281 -17.906 -21.516 1 97.5 315 ARG A CA 1
ATOM 2491 C C . ARG A 1 315 ? -3.92 -17.859 -22.203 1 97.5 315 ARG A C 1
ATOM 2493 O O . ARG A 1 315 ? -2.975 -18.516 -21.766 1 97.5 315 ARG A O 1
ATOM 2500 N N . GLU A 1 316 ? -3.709 -17.062 -23.234 1 97.88 316 GLU A N 1
ATOM 2501 C CA . GLU A 1 316 ? -2.52 -17.156 -24.078 1 97.88 316 GLU A CA 1
ATOM 2502 C C . GLU A 1 316 ? -1.264 -16.766 -23.312 1 97.88 316 GLU A C 1
ATOM 2504 O O . GLU A 1 316 ? -0.208 -17.375 -23.484 1 97.88 316 GLU A O 1
ATOM 2509 N N . ASN A 1 317 ? -1.403 -15.68 -22.547 1 98.62 317 ASN A N 1
ATOM 2510 C CA . ASN A 1 317 ? -0.249 -15.25 -21.766 1 98.62 317 ASN A CA 1
ATOM 2511 C C . ASN A 1 317 ? 0.252 -16.359 -20.859 1 98.62 317 ASN A C 1
ATOM 2513 O O . ASN A 1 317 ? 1.461 -16.562 -20.719 1 98.62 317 ASN A O 1
ATOM 2517 N N . ALA A 1 318 ? -0.649 -17.078 -20.234 1 98.69 318 ALA A N 1
ATOM 2518 C CA . ALA A 1 318 ? -0.275 -18.188 -19.359 1 98.69 318 ALA A CA 1
ATOM 2519 C C . ALA A 1 318 ? 0.306 -19.359 -20.156 1 98.69 318 ALA A C 1
ATOM 2521 O O . ALA A 1 318 ? 1.308 -19.953 -19.766 1 98.69 318 ALA A O 1
ATOM 2522 N N . LEU A 1 319 ? -0.292 -19.703 -21.312 1 97.81 319 LEU A N 1
ATOM 2523 C CA . LEU A 1 319 ? 0.126 -20.828 -22.141 1 97.81 319 LEU A CA 1
ATOM 2524 C C . LEU A 1 319 ? 1.502 -20.578 -22.734 1 97.81 319 LEU A C 1
ATOM 2526 O O . LEU A 1 319 ? 2.35 -21.469 -22.75 1 97.81 319 LEU A O 1
ATOM 2530 N N . LYS A 1 320 ? 1.802 -19.375 -23.141 1 97.12 320 LYS A N 1
ATOM 2531 C CA . LYS A 1 320 ? 3.055 -19.062 -23.828 1 97.12 320 LYS A CA 1
ATOM 2532 C C . LYS A 1 320 ? 4.152 -18.719 -22.828 1 97.12 320 LYS A C 1
ATOM 2534 O O . LYS A 1 320 ? 5.324 -19.031 -23.047 1 97.12 320 LYS A O 1
ATOM 2539 N N . GLY A 1 321 ? 3.719 -18.188 -21.734 1 97.19 321 GLY A N 1
ATOM 2540 C CA . GLY A 1 321 ? 4.723 -17.609 -20.844 1 97.19 321 GLY A CA 1
ATOM 2541 C C . GLY A 1 321 ? 5.027 -18.469 -19.641 1 97.19 321 GLY A C 1
ATOM 2542 O O . GLY A 1 321 ? 6.09 -18.344 -19.031 1 97.19 321 GLY A O 1
ATOM 2543 N N . LEU A 1 322 ? 4.121 -19.391 -19.297 1 98.38 322 LEU A N 1
ATOM 2544 C CA . LEU A 1 322 ? 4.273 -19.953 -17.969 1 98.38 322 LEU A CA 1
ATOM 2545 C C . LEU A 1 322 ? 4.184 -21.469 -18 1 98.38 322 LEU A C 1
ATOM 2547 O O . LEU A 1 322 ? 4.941 -22.156 -17.312 1 98.38 322 LEU A O 1
ATOM 2551 N N . PHE A 1 323 ? 3.24 -22.047 -18.859 1 98.06 323 PHE A N 1
ATOM 2552 C CA . PHE A 1 323 ? 2.863 -23.438 -18.609 1 98.06 323 PHE A CA 1
ATOM 2553 C C . PHE A 1 323 ? 2.99 -24.25 -19.891 1 98.06 323 PHE A C 1
ATOM 2555 O O . PHE A 1 323 ? 1.991 -24.547 -20.547 1 98.06 323 PHE A O 1
ATOM 2562 N N . PRO A 1 324 ? 4.172 -24.812 -20.188 1 96.31 324 PRO A N 1
ATOM 2563 C CA . PRO A 1 324 ? 4.379 -25.594 -21.406 1 96.31 324 PRO A CA 1
ATOM 2564 C C . PRO A 1 324 ? 3.498 -26.844 -21.469 1 96.31 324 PRO A C 1
ATOM 2566 O O . PRO A 1 324 ? 2.996 -27.203 -22.531 1 96.31 324 PRO A O 1
ATOM 2569 N N . ARG A 1 325 ? 3.287 -27.516 -20.375 1 96.62 325 ARG A N 1
ATOM 2570 C CA . ARG A 1 325 ? 2.439 -28.703 -20.359 1 96.62 325 ARG A CA 1
ATOM 2571 C C . ARG A 1 325 ? 1.006 -28.359 -20.75 1 96.62 325 ARG A C 1
ATOM 2573 O O . ARG A 1 325 ? 0.376 -29.078 -21.531 1 96.62 325 ARG A O 1
ATOM 2580 N N . LEU A 1 326 ? 0.501 -27.281 -20.203 1 97.31 326 LEU A N 1
ATOM 2581 C CA . LEU A 1 326 ? -0.866 -26.875 -20.516 1 97.31 326 LEU A CA 1
ATOM 2582 C C . LEU A 1 326 ? -0.995 -26.453 -21.969 1 97.31 326 LEU A C 1
ATOM 2584 O O . LEU A 1 326 ? -2.039 -26.672 -22.594 1 97.31 326 LEU A O 1
ATOM 2588 N N . ALA A 1 327 ? 0.038 -25.828 -22.484 1 96.38 327 ALA A N 1
ATOM 2589 C CA . ALA A 1 327 ? 0.023 -25.469 -23.906 1 96.38 327 ALA A CA 1
ATOM 2590 C C . ALA A 1 327 ? -0.178 -26.703 -24.781 1 96.38 327 ALA A C 1
ATOM 2592 O O . ALA A 1 327 ? -0.946 -26.672 -25.75 1 96.38 327 ALA A O 1
ATOM 2593 N N . VAL A 1 328 ? 0.49 -27.766 -24.406 1 95.25 328 VAL A N 1
ATOM 2594 C CA . VAL A 1 328 ? 0.366 -29.016 -25.141 1 95.25 328 VAL A CA 1
ATOM 2595 C C . VAL A 1 328 ? -1.051 -29.578 -25 1 95.25 328 VAL A C 1
ATOM 2597 O O . VAL A 1 328 ? -1.666 -30 -25.984 1 95.25 328 VAL A O 1
ATOM 2600 N N . GLU A 1 329 ? -1.624 -29.531 -23.797 1 94.88 329 GLU A N 1
ATOM 2601 C CA . GLU A 1 329 ? -2.977 -30.016 -23.562 1 94.88 329 GLU A CA 1
ATOM 2602 C C . GLU A 1 329 ? -4.008 -29.203 -24.328 1 94.88 329 GLU A C 1
ATOM 2604 O O . GLU A 1 329 ? -4.977 -29.75 -24.859 1 94.88 329 GLU A O 1
ATOM 2609 N N . TYR A 1 330 ? -3.811 -27.906 -24.328 1 95.25 330 TYR A N 1
ATOM 2610 C CA . TYR A 1 330 ? -4.723 -27.031 -25.047 1 95.25 330 TYR A CA 1
ATOM 2611 C C . TYR A 1 330 ? -4.664 -27.297 -26.547 1 95.25 330 TYR A C 1
ATOM 2613 O O . TYR A 1 330 ? -5.691 -27.297 -27.219 1 95.25 330 TYR A O 1
ATOM 2621 N N . LYS A 1 331 ? -3.449 -27.453 -27.062 1 93.88 331 LYS A N 1
ATOM 2622 C CA . LYS A 1 331 ? -3.299 -27.781 -28.484 1 93.88 331 LYS A CA 1
ATOM 2623 C C . LYS A 1 331 ? -4 -29.078 -28.828 1 93.88 331 LYS A C 1
ATOM 2625 O O . LYS A 1 331 ? -4.652 -29.188 -29.875 1 93.88 331 LYS A O 1
ATOM 2630 N N . LYS A 1 332 ? -3.889 -30.062 -28.016 1 93.25 332 LYS A N 1
ATOM 2631 C CA . LYS A 1 332 ? -4.551 -31.344 -28.219 1 93.25 332 LYS A CA 1
ATOM 2632 C C . LYS A 1 332 ? -6.07 -31.188 -28.219 1 93.25 332 LYS A C 1
ATOM 2634 O O . LYS A 1 332 ? -6.758 -31.797 -29.047 1 93.25 332 LYS A O 1
ATOM 2639 N N . ALA A 1 333 ? -6.512 -30.328 -27.344 1 92.69 333 ALA A N 1
ATOM 2640 C CA . ALA A 1 333 ? -7.949 -30.25 -27.109 1 92.69 333 ALA A CA 1
ATOM 2641 C C . ALA A 1 333 ? -8.609 -29.312 -28.125 1 92.69 333 ALA A C 1
ATOM 2643 O O . ALA A 1 333 ? -9.742 -29.547 -28.547 1 92.69 333 ALA A O 1
ATOM 2644 N N . PHE A 1 334 ? -7.824 -28.266 -28.5 1 92.12 334 PHE A N 1
ATOM 2645 C CA . PHE A 1 334 ? -8.523 -27.203 -29.219 1 92.12 334 PHE A CA 1
ATOM 2646 C C . PHE A 1 334 ? -7.816 -26.891 -30.531 1 92.12 334 PHE A C 1
ATOM 2648 O O . PHE A 1 334 ? -8.305 -26.078 -31.328 1 92.12 334 PHE A O 1
ATOM 2655 N N . GLY A 1 335 ? -6.855 -27.547 -30.844 1 83.25 335 GLY A N 1
ATOM 2656 C CA . GLY A 1 335 ? -6.129 -27.375 -32.094 1 83.25 335 GLY A CA 1
ATOM 2657 C C . GLY A 1 335 ? -5.609 -25.953 -32.281 1 83.25 335 GLY A C 1
ATOM 2658 O O . GLY A 1 335 ? -5.047 -25.375 -31.359 1 83.25 335 GLY A O 1
ATOM 2659 N N . HIS A 1 336 ? -5.926 -25.453 -33.625 1 68.69 336 HIS A N 1
ATOM 2660 C CA . HIS A 1 336 ? -5.359 -24.172 -34 1 68.69 336 HIS A CA 1
ATOM 2661 C C . HIS A 1 336 ? -6.172 -23.016 -33.438 1 68.69 336 HIS A C 1
ATOM 2663 O O . HIS A 1 336 ? -5.812 -21.844 -33.625 1 68.69 336 HIS A O 1
ATOM 2669 N N . LYS A 1 337 ? -7.266 -23.219 -32.969 1 67.88 337 LYS A N 1
ATOM 2670 C CA . LYS A 1 337 ? -8.094 -22.172 -32.375 1 67.88 337 LYS A CA 1
ATOM 2671 C C . LYS A 1 337 ? -7.371 -21.469 -31.234 1 67.88 337 LYS A C 1
ATOM 2673 O O . LYS A 1 337 ? -7.805 -20.422 -30.766 1 67.88 337 LYS A O 1
ATOM 2678 N N . VAL A 1 338 ? -6.422 -22.172 -30.734 1 66.44 338 VAL A N 1
ATOM 2679 C CA . VAL A 1 338 ? -5.605 -21.562 -29.688 1 66.44 338 VAL A CA 1
ATOM 2680 C C . VAL A 1 338 ? -4.18 -21.359 -30.203 1 66.44 338 VAL A C 1
ATOM 2682 O O . VAL A 1 338 ? -3.541 -22.312 -30.672 1 66.44 338 VAL A O 1
ATOM 2685 N N . ASP A 1 339 ? -3.869 -20.312 -30.828 1 56.69 339 ASP A N 1
ATOM 2686 C CA . ASP A 1 339 ? -2.504 -20.047 -31.281 1 56.69 339 ASP A CA 1
ATOM 2687 C C . ASP A 1 339 ? -1.531 -20.047 -30.109 1 56.69 339 ASP A C 1
ATOM 2689 O O . ASP A 1 339 ? -1.591 -19.156 -29.25 1 56.69 339 ASP A O 1
ATOM 2693 N N . CYS A 1 340 ? -1.485 -21.281 -29.688 1 49.81 340 CYS A N 1
ATOM 2694 C CA . CYS A 1 340 ? -0.526 -21.344 -28.594 1 49.81 340 CYS A CA 1
ATOM 2695 C C . CYS A 1 340 ? 0.9 -21.438 -29.109 1 49.81 340 CYS A C 1
ATOM 2697 O O . CYS A 1 340 ? 1.125 -21.922 -30.219 1 49.81 340 CYS A O 1
ATOM 2699 N N . MET B 1 1 ? 17.609 40.375 12.898 1 30.02 1 MET B N 1
ATOM 2700 C CA . MET B 1 1 ? 18.078 39.938 11.586 1 30.02 1 MET B CA 1
ATOM 2701 C C . MET B 1 1 ? 16.922 39.344 10.781 1 30.02 1 MET B C 1
ATOM 2703 O O . MET B 1 1 ? 16.25 38.406 11.219 1 30.02 1 MET B O 1
ATOM 2707 N N . ASN B 1 2 ? 16.172 40.062 9.883 1 38.25 2 ASN B N 1
ATOM 2708 C CA . ASN B 1 2 ? 14.828 40.031 9.336 1 38.25 2 ASN B CA 1
ATOM 2709 C C . ASN B 1 2 ? 14.562 38.75 8.547 1 38.25 2 ASN B C 1
ATOM 2711 O O . ASN B 1 2 ? 15.477 38.188 7.953 1 38.25 2 ASN B O 1
ATOM 2715 N N . ALA B 1 3 ? 13.742 37.781 9.062 1 44.25 3 ALA B N 1
ATOM 2716 C CA . ALA B 1 3 ? 13.086 36.75 8.289 1 44.25 3 ALA B CA 1
ATOM 2717 C C . ALA B 1 3 ? 13.148 37.031 6.793 1 44.25 3 ALA B C 1
ATOM 2719 O O . ALA B 1 3 ? 12.844 38.156 6.363 1 44.25 3 ALA B O 1
ATOM 2720 N N . SER B 1 4 ? 14.039 36.562 6.051 1 48.44 4 SER B N 1
ATOM 2721 C CA . SER B 1 4 ? 14.312 36.781 4.637 1 48.44 4 SER B CA 1
ATOM 2722 C C . SER B 1 4 ? 13.023 37.031 3.859 1 48.44 4 SER B C 1
ATOM 2724 O O . SER B 1 4 ? 12.148 36.156 3.83 1 48.44 4 SER B O 1
ATOM 2726 N N . THR B 1 5 ? 12.461 38.25 3.854 1 56.34 5 THR B N 1
ATOM 2727 C CA . THR B 1 5 ? 11.352 38.969 3.252 1 56.34 5 THR B CA 1
ATOM 2728 C C . THR B 1 5 ? 11.469 38.969 1.729 1 56.34 5 THR B C 1
ATOM 2730 O O . THR B 1 5 ? 10.789 39.75 1.05 1 56.34 5 THR B O 1
ATOM 2733 N N . ALA B 1 6 ? 12.375 38 1.348 1 65.06 6 ALA B N 1
ATOM 2734 C CA . ALA B 1 6 ? 12.734 38.25 -0.046 1 65.06 6 ALA B CA 1
ATOM 2735 C C . ALA B 1 6 ? 11.695 37.656 -0.996 1 65.06 6 ALA B C 1
ATOM 2737 O O . ALA B 1 6 ? 11.461 38.188 -2.084 1 65.06 6 ALA B O 1
ATOM 2738 N N . PHE B 1 7 ? 11.023 36.594 -0.464 1 78.88 7 PHE B N 1
ATOM 2739 C CA . PHE B 1 7 ? 10.086 36.031 -1.435 1 78.88 7 PHE B CA 1
ATOM 2740 C C . PHE B 1 7 ? 8.883 36.938 -1.611 1 78.88 7 PHE B C 1
ATOM 2742 O O . PHE B 1 7 ? 8.258 37.375 -0.631 1 78.88 7 PHE B O 1
ATOM 2749 N N . ILE B 1 8 ? 8.711 37.406 -2.801 1 81.25 8 ILE B N 1
ATOM 2750 C CA . ILE B 1 8 ? 7.645 38.375 -3.098 1 81.25 8 ILE B CA 1
ATOM 2751 C C . ILE B 1 8 ? 6.496 37.656 -3.801 1 81.25 8 ILE B C 1
ATOM 2753 O O . ILE B 1 8 ? 6.727 36.812 -4.68 1 81.25 8 ILE B O 1
ATOM 2757 N N . GLY B 1 9 ? 5.27 37.812 -3.291 1 90 9 GLY B N 1
ATOM 2758 C CA . GLY B 1 9 ? 4.078 37.25 -3.92 1 90 9 GLY B CA 1
ATOM 2759 C C . GLY B 1 9 ? 3.387 36.188 -3.068 1 90 9 GLY B C 1
ATOM 2760 O O . GLY B 1 9 ? 3.883 35.844 -1.999 1 90 9 GLY B O 1
ATOM 2761 N N . PRO B 1 10 ? 2.219 35.781 -3.537 1 94 10 PRO B N 1
ATOM 2762 C CA . PRO B 1 10 ? 1.424 34.844 -2.715 1 94 10 PRO B CA 1
ATOM 2763 C C . PRO B 1 10 ? 2.047 33.469 -2.609 1 94 10 PRO B C 1
ATOM 2765 O O . PRO B 1 10 ? 1.824 32.75 -1.621 1 94 10 PRO B O 1
ATOM 2768 N N . GLY B 1 11 ? 2.848 33.031 -3.697 1 95.81 11 GLY B N 1
ATOM 2769 C CA . GLY B 1 11 ? 3.551 31.766 -3.668 1 95.81 11 GLY B CA 1
ATOM 2770 C C . GLY B 1 11 ? 2.668 30.609 -3.242 1 95.81 11 GLY B C 1
ATOM 2771 O O . GLY B 1 11 ? 1.452 30.641 -3.438 1 95.81 11 GLY B O 1
ATOM 2772 N N . ARG B 1 12 ? 3.324 29.531 -2.738 1 97.75 12 ARG B N 1
ATOM 2773 C CA . ARG B 1 12 ? 2.648 28.328 -2.273 1 97.75 12 ARG B CA 1
ATOM 2774 C C . ARG B 1 12 ? 2.609 28.281 -0.75 1 97.75 12 ARG B C 1
ATOM 2776 O O . ARG B 1 12 ? 3.438 28.891 -0.081 1 97.75 12 ARG B O 1
ATOM 2783 N N . ILE B 1 13 ? 1.611 27.609 -0.238 1 98.5 13 ILE B N 1
ATOM 2784 C CA . ILE B 1 13 ? 1.575 27.234 1.173 1 98.5 13 ILE B CA 1
ATOM 2785 C C . ILE B 1 13 ? 1.988 25.781 1.336 1 98.5 13 ILE B C 1
ATOM 2787 O O . ILE B 1 13 ? 1.3 24.875 0.857 1 98.5 13 ILE B O 1
ATOM 2791 N N . ASP B 1 14 ? 3.137 25.531 1.975 1 98.75 14 ASP B N 1
ATOM 2792 C CA . ASP B 1 14 ? 3.641 24.203 2.273 1 98.75 14 ASP B CA 1
ATOM 2793 C C . ASP B 1 14 ? 3.008 23.641 3.547 1 98.75 14 ASP B C 1
ATOM 2795 O O . ASP B 1 14 ? 3.396 24.016 4.656 1 98.75 14 ASP B O 1
ATOM 2799 N N . THR B 1 15 ? 2.096 22.688 3.396 1 98.81 15 THR B N 1
ATOM 2800 C CA . THR B 1 15 ? 1.299 22.188 4.516 1 98.81 15 THR B CA 1
ATOM 2801 C C . THR B 1 15 ? 1.978 20.984 5.172 1 98.81 15 THR B C 1
ATOM 2803 O O . THR B 1 15 ? 1.394 20.344 6.039 1 98.81 15 THR B O 1
ATOM 2806 N N . HIS B 1 16 ? 3.117 20.594 4.766 1 98.56 16 HIS B N 1
ATOM 2807 C CA . HIS B 1 16 ? 3.939 19.484 5.262 1 98.56 16 HIS B CA 1
ATOM 2808 C C . HIS B 1 16 ? 5.418 19.859 5.266 1 98.56 16 HIS B C 1
ATOM 2810 O O . HIS B 1 16 ? 6.152 19.516 4.34 1 98.56 16 HIS B O 1
ATOM 2816 N N . HIS B 1 17 ? 5.809 20.578 6.312 1 96.94 17 HIS B N 1
ATOM 2817 C CA . HIS B 1 17 ? 7.133 21.156 6.535 1 96.94 17 HIS B CA 1
ATOM 2818 C C . HIS B 1 17 ? 7.629 20.859 7.945 1 96.94 17 HIS B C 1
ATOM 2820 O O . HIS B 1 17 ? 7.051 21.328 8.922 1 96.94 17 HIS B O 1
ATOM 2826 N N . HIS B 1 18 ? 8.695 20.062 8.07 1 93.75 18 HIS B N 1
ATOM 2827 C CA . HIS B 1 18 ? 9.102 19.625 9.398 1 93.75 18 HIS B CA 1
ATOM 2828 C C . HIS B 1 18 ? 9.953 20.688 10.094 1 93.75 18 HIS B C 1
ATOM 2830 O O . HIS B 1 18 ? 10.781 21.344 9.453 1 93.75 18 HIS B O 1
ATOM 2836 N N . TYR B 1 19 ? 9.758 20.703 11.336 1 90.12 19 TYR B N 1
ATOM 2837 C CA . TYR B 1 19 ? 10.477 21.641 12.203 1 90.12 19 TYR B CA 1
ATOM 2838 C C . TYR B 1 19 ? 11.43 20.891 13.133 1 90.12 19 TYR B C 1
ATOM 2840 O O . TYR B 1 19 ? 11.016 20 13.859 1 90.12 19 TYR B O 1
ATOM 2848 N N . PHE B 1 20 ? 12.734 21.25 13.148 1 81.94 20 PHE B N 1
ATOM 2849 C CA . PHE B 1 20 ? 13.758 20.703 14.023 1 81.94 20 PHE B CA 1
ATOM 2850 C C . PHE B 1 20 ? 14.461 21.797 14.797 1 81.94 20 PHE B C 1
ATOM 2852 O O . PHE B 1 20 ? 15.672 21.734 15.031 1 81.94 20 PHE B O 1
ATOM 2859 N N . GLY B 1 21 ? 13.82 22.75 15.258 1 74.75 21 GLY B N 1
ATOM 2860 C CA . GLY B 1 21 ? 14.461 23.875 15.914 1 74.75 21 GLY B CA 1
ATOM 2861 C C . GLY B 1 21 ? 15.422 23.469 17 1 74.75 21 GLY B C 1
ATOM 2862 O O . GLY B 1 21 ? 15.203 22.469 17.688 1 74.75 21 GLY B O 1
ATOM 2863 N N . ASP B 1 22 ? 16.406 24.125 17.188 1 72.31 22 ASP B N 1
ATOM 2864 C CA . ASP B 1 22 ? 17.531 23.812 18.062 1 72.31 22 ASP B CA 1
ATOM 2865 C C . ASP B 1 22 ? 17.141 23.938 19.531 1 72.31 22 ASP B C 1
ATOM 2867 O O . ASP B 1 22 ? 17.828 23.422 20.422 1 72.31 22 ASP B O 1
ATOM 2871 N N . SER B 1 23 ? 16.016 24.484 19.812 1 82 23 SER B N 1
ATOM 2872 C CA . SER B 1 23 ? 15.672 24.734 21.219 1 82 23 SER B CA 1
ATOM 2873 C C . SER B 1 23 ? 15 23.516 21.844 1 82 23 SER B C 1
ATOM 2875 O O . SER B 1 23 ? 14.812 23.453 23.062 1 82 23 SER B O 1
ATOM 2877 N N . VAL B 1 24 ? 14.625 22.531 21.125 1 89 24 VAL B N 1
ATOM 2878 C CA . VAL B 1 24 ? 14.023 21.297 21.609 1 89 24 VAL B CA 1
ATOM 2879 C C . VAL B 1 24 ? 14.836 20.094 21.141 1 89 24 VAL B C 1
ATOM 2881 O O . VAL B 1 24 ? 14.555 19.516 20.094 1 89 24 VAL B O 1
ATOM 2884 N N . PRO B 1 25 ? 15.734 19.641 21.906 1 85.38 25 PRO B N 1
ATOM 2885 C CA . PRO B 1 25 ? 16.719 18.641 21.469 1 85.38 25 PRO B CA 1
ATOM 2886 C C . PRO B 1 25 ? 16.062 17.312 21.062 1 85.38 25 PRO B C 1
ATOM 2888 O O . PRO B 1 25 ? 16.578 16.609 20.188 1 85.38 25 PRO B O 1
ATOM 2891 N N . GLU B 1 26 ? 14.961 16.984 21.688 1 88.62 26 GLU B N 1
ATOM 2892 C CA . GLU B 1 26 ? 14.297 15.719 21.359 1 88.62 26 GLU B CA 1
ATOM 2893 C C . GLU B 1 26 ? 13.914 15.656 19.891 1 88.62 26 GLU B C 1
ATOM 2895 O O . GLU B 1 26 ? 13.898 14.578 19.297 1 88.62 26 GLU B O 1
ATOM 2900 N N . LEU B 1 27 ? 13.664 16.75 19.266 1 86.75 27 LEU B N 1
ATOM 2901 C CA . LEU B 1 27 ? 13.18 16.797 17.891 1 86.75 27 LEU B CA 1
ATOM 2902 C C . LEU B 1 27 ? 14.297 16.438 16.906 1 86.75 27 LEU B C 1
ATOM 2904 O O . LEU B 1 27 ? 14.031 16.062 15.766 1 86.75 27 LEU B O 1
ATOM 2908 N N . VAL B 1 28 ? 15.508 16.562 17.359 1 77.69 28 VAL B N 1
ATOM 2909 C CA . VAL B 1 28 ? 16.641 16.297 16.469 1 77.69 28 VAL B CA 1
ATOM 2910 C C . VAL B 1 28 ? 17.25 14.938 16.812 1 77.69 28 VAL B C 1
ATOM 2912 O O . VAL B 1 28 ? 18.172 14.477 16.125 1 77.69 28 VAL B O 1
ATOM 2915 N N . SER B 1 29 ? 16.75 14.328 17.781 1 69.5 29 SER B N 1
ATOM 2916 C CA . SER B 1 29 ? 17.359 13.117 18.312 1 69.5 29 SER B CA 1
ATOM 2917 C C . SER B 1 29 ? 17.266 11.969 17.312 1 69.5 29 SER B C 1
ATOM 2919 O O . SER B 1 29 ? 18.078 11.039 17.344 1 69.5 29 SER B O 1
ATOM 2921 N N . GLU B 1 30 ? 16.203 11.812 16.609 1 61.06 30 GLU B N 1
ATOM 2922 C CA . GLU B 1 30 ? 16.047 10.734 15.633 1 61.06 30 GLU B CA 1
ATOM 2923 C C . GLU B 1 30 ? 17.266 10.656 14.703 1 61.06 30 GLU B C 1
ATOM 2925 O O . GLU B 1 30 ? 17.609 9.57 14.227 1 61.06 30 GLU B O 1
ATOM 2930 N N . PHE B 1 31 ? 17.875 11.664 14.461 1 57.22 31 PHE B N 1
ATOM 2931 C CA . PHE B 1 31 ? 18.891 11.758 13.43 1 57.22 31 PHE B CA 1
ATOM 2932 C C . PHE B 1 31 ? 20.281 11.656 14.039 1 57.22 31 PHE B C 1
ATOM 2934 O O . PHE B 1 31 ? 21.234 11.258 13.359 1 57.22 31 PHE B O 1
ATOM 2941 N N . THR B 1 32 ? 20.422 12.078 15.141 1 54 32 THR B N 1
ATOM 2942 C CA . THR B 1 32 ? 21.734 11.984 15.742 1 54 32 THR B CA 1
ATOM 2943 C C . THR B 1 32 ? 22.125 10.531 15.992 1 54 32 THR B C 1
ATOM 2945 O O . THR B 1 32 ? 23.297 10.172 15.922 1 54 32 THR B O 1
ATOM 2948 N N . ASN B 1 33 ? 21.203 9.742 16.359 1 49 33 ASN B N 1
ATOM 2949 C CA . ASN B 1 33 ? 21.562 8.398 16.797 1 49 33 ASN B CA 1
ATOM 2950 C C . ASN B 1 33 ? 21.812 7.461 15.625 1 49 33 ASN B C 1
ATOM 2952 O O . ASN B 1 33 ? 22.359 6.371 15.797 1 49 33 ASN B O 1
ATOM 2956 N N . ASP B 1 34 ? 21.188 7.73 14.586 1 48.09 34 ASP B N 1
ATOM 2957 C CA . ASP B 1 34 ? 21.297 6.641 13.625 1 48.09 34 ASP B CA 1
ATOM 2958 C C . ASP B 1 34 ? 22.5 6.848 12.695 1 48.09 34 ASP B C 1
ATOM 2960 O O . ASP B 1 34 ? 22.719 6.062 11.773 1 48.09 34 ASP B O 1
ATOM 2964 N N . GLY B 1 35 ? 23.453 7.879 13.188 1 47.03 35 GLY B N 1
ATOM 2965 C CA . GLY B 1 35 ? 24.609 8.031 12.305 1 47.03 35 GLY B CA 1
ATOM 2966 C C . GLY B 1 35 ? 24.219 8.227 10.852 1 47.03 35 GLY B C 1
ATOM 2967 O O . GLY B 1 35 ? 25.094 8.422 10 1 47.03 35 GLY B O 1
ATOM 2968 N N . ALA B 1 36 ? 23.219 7.727 10.516 1 45.25 36 ALA B N 1
ATOM 2969 C CA . ALA B 1 36 ? 22.844 7.59 9.109 1 45.25 36 ALA B CA 1
ATOM 2970 C C . ALA B 1 36 ? 22.438 8.938 8.516 1 45.25 36 ALA B C 1
ATOM 2972 O O . ALA B 1 36 ? 21.875 9 7.426 1 45.25 36 ALA B O 1
ATOM 2973 N N . GLN B 1 37 ? 22.297 10 9.352 1 50.25 37 GLN B N 1
ATOM 2974 C CA . GLN B 1 37 ? 21.516 11.094 8.789 1 50.25 37 GLN B CA 1
ATOM 2975 C C . GLN B 1 37 ? 22.312 11.844 7.727 1 50.25 37 GLN B C 1
ATOM 2977 O O . GLN B 1 37 ? 23.203 12.633 8.055 1 50.25 37 GLN B O 1
ATOM 2982 N N . ALA B 1 38 ? 22.516 11.359 6.754 1 52 38 ALA B N 1
ATOM 2983 C CA . ALA B 1 38 ? 23.094 12.047 5.602 1 52 38 ALA B CA 1
ATOM 2984 C C . ALA B 1 38 ? 22.406 13.391 5.367 1 52 38 ALA B C 1
ATOM 2986 O O . ALA B 1 38 ? 22.688 14.07 4.379 1 52 38 ALA B O 1
ATOM 2987 N N . PHE B 1 39 ? 21.312 13.625 6.199 1 58.56 39 PHE B N 1
ATOM 2988 C CA . PHE B 1 39 ? 20.609 14.789 5.668 1 58.56 39 PHE B CA 1
ATOM 2989 C C . PHE B 1 39 ? 20.891 16.016 6.52 1 58.56 39 PHE B C 1
ATOM 2991 O O . PHE B 1 39 ? 21.156 15.906 7.715 1 58.56 39 PHE B O 1
ATOM 2998 N N . PHE B 1 40 ? 21.047 17.078 5.883 1 65.69 40 PHE B N 1
ATOM 2999 C CA . PHE B 1 40 ? 21.094 18.406 6.469 1 65.69 40 PHE B CA 1
ATOM 3000 C C . PHE B 1 40 ? 19.828 18.703 7.258 1 65.69 40 PHE B C 1
ATOM 3002 O O . PHE B 1 40 ? 18.719 18.531 6.738 1 65.69 40 PHE B O 1
ATOM 3009 N N . PHE B 1 41 ? 19.969 18.859 8.555 1 77 41 PHE B N 1
ATOM 3010 C CA . PHE B 1 41 ? 18.859 19.359 9.352 1 77 41 PHE B CA 1
ATOM 3011 C C . PHE B 1 41 ? 18.938 20.859 9.516 1 77 41 PHE B C 1
ATOM 3013 O O . PHE B 1 41 ? 19.984 21.406 9.867 1 77 41 PHE B O 1
ATOM 3020 N N . PRO B 1 42 ? 17.734 21.484 9.227 1 83.44 42 PRO B N 1
ATOM 3021 C CA . PRO B 1 42 ? 17.719 22.922 9.438 1 83.44 42 PRO B CA 1
ATOM 3022 C C . PRO B 1 42 ? 18.016 23.312 10.883 1 83.44 42 PRO B C 1
ATOM 3024 O O . PRO B 1 42 ? 17.469 22.703 11.812 1 83.44 42 PRO B O 1
ATOM 3027 N N . LYS B 1 43 ? 18.906 24.219 11.078 1 76.94 43 LYS B N 1
ATOM 3028 C CA . LYS B 1 43 ? 19.344 24.609 12.414 1 76.94 43 LYS B CA 1
ATOM 3029 C C . LYS B 1 43 ? 18.516 25.766 12.945 1 76.94 43 LYS B C 1
ATOM 3031 O O . LYS B 1 43 ? 18.406 25.969 14.156 1 76.94 43 LYS B O 1
ATOM 3036 N N . GLY B 1 44 ? 17.922 26.516 12.016 1 82.81 44 GLY B N 1
ATOM 3037 C CA . GLY B 1 44 ? 17.156 27.672 12.422 1 82.81 44 GLY B CA 1
ATOM 3038 C C . GLY B 1 44 ? 16.203 28.172 11.352 1 82.81 44 GLY B C 1
ATOM 3039 O O . GLY B 1 44 ? 16.062 27.531 10.297 1 82.81 44 GLY B O 1
ATOM 3040 N N . VAL B 1 45 ? 15.586 29.25 11.664 1 89.81 45 VAL B N 1
ATOM 3041 C CA . VAL B 1 45 ? 14.539 29.828 10.828 1 89.81 45 VAL B CA 1
ATOM 3042 C C . VAL B 1 45 ? 15.117 30.219 9.469 1 89.81 45 VAL B C 1
ATOM 3044 O O . VAL B 1 45 ? 14.453 30.078 8.438 1 89.81 45 VAL B O 1
ATOM 3047 N N . ASP B 1 46 ? 16.391 30.625 9.438 1 89.38 46 ASP B N 1
ATOM 3048 C CA . ASP B 1 46 ? 17.016 31.078 8.203 1 89.38 46 ASP B CA 1
ATOM 3049 C C . ASP B 1 46 ? 17.109 29.938 7.191 1 89.38 46 ASP B C 1
ATOM 3051 O O . ASP B 1 46 ? 16.938 30.141 5.988 1 89.38 46 ASP B O 1
ATOM 3055 N N . ASP B 1 47 ? 17.406 28.797 7.668 1 89 47 ASP B N 1
ATOM 3056 C CA . ASP B 1 47 ? 17.484 27.625 6.789 1 89 47 ASP B CA 1
ATOM 3057 C C . ASP B 1 47 ? 16.125 27.328 6.152 1 89 47 ASP B C 1
ATOM 3059 O O . ASP B 1 47 ? 16.047 27 4.965 1 89 47 ASP B O 1
ATOM 3063 N N . HIS B 1 48 ? 15.078 27.422 6.918 1 92.75 48 HIS B N 1
ATOM 3064 C CA . HIS B 1 48 ? 13.727 27.219 6.41 1 92.75 48 HIS B CA 1
ATOM 3065 C C . HIS B 1 48 ? 13.375 28.25 5.344 1 92.75 48 HIS B C 1
ATOM 3067 O O . HIS B 1 48 ? 12.891 27.891 4.266 1 92.75 48 HIS B O 1
ATOM 3073 N N . LEU B 1 49 ? 13.727 29.484 5.629 1 94.12 49 LEU B N 1
ATOM 3074 C CA . LEU B 1 49 ? 13.383 30.578 4.723 1 94.12 49 LEU B CA 1
ATOM 3075 C C . LEU B 1 49 ? 14.141 30.438 3.404 1 94.12 49 LEU B C 1
ATOM 3077 O O . LEU B 1 49 ? 13.578 30.688 2.336 1 94.12 49 LEU B O 1
ATOM 3081 N N . LYS B 1 50 ? 15.398 30.078 3.492 1 92.19 50 LYS B N 1
ATOM 3082 C CA . LYS B 1 50 ? 16.188 29.891 2.283 1 92.19 50 LYS B CA 1
ATOM 3083 C C . LYS B 1 50 ? 15.586 28.828 1.382 1 92.19 50 LYS B C 1
ATOM 3085 O O . LYS B 1 50 ? 15.445 29.031 0.174 1 92.19 50 LYS B O 1
ATOM 3090 N N . TYR B 1 51 ? 15.195 27.734 1.938 1 92.69 51 TYR B N 1
ATOM 3091 C CA . TYR B 1 51 ? 14.547 26.672 1.174 1 92.69 51 TYR B CA 1
ATOM 3092 C C . TYR B 1 51 ? 13.219 27.141 0.599 1 92.69 51 TYR B C 1
ATOM 3094 O O . TYR B 1 51 ? 12.945 26.953 -0.589 1 92.69 51 TYR B O 1
ATOM 3102 N N . MET B 1 52 ? 12.43 27.734 1.442 1 96.19 52 MET B N 1
ATOM 3103 C CA . MET B 1 52 ? 11.117 28.219 1.023 1 96.19 52 MET B CA 1
ATOM 3104 C C . MET B 1 52 ? 11.242 29.141 -0.181 1 96.19 52 MET B C 1
ATOM 3106 O O . MET B 1 52 ? 10.539 28.969 -1.179 1 96.19 52 MET B O 1
ATOM 3110 N N . ASP B 1 53 ? 12.188 30.078 -0.111 1 95.38 53 ASP B N 1
ATOM 3111 C CA . ASP B 1 53 ? 12.375 31.031 -1.2 1 95.38 53 ASP B CA 1
ATOM 3112 C C . ASP B 1 53 ? 12.797 30.328 -2.484 1 95.38 53 ASP B C 1
ATOM 3114 O O . ASP B 1 53 ? 12.297 30.641 -3.566 1 95.38 53 ASP B O 1
ATOM 3118 N N . SER B 1 54 ? 13.648 29.375 -2.311 1 92.88 54 SER B N 1
ATOM 3119 C CA . SER B 1 54 ? 14.156 28.656 -3.479 1 92.88 54 SER B CA 1
ATOM 3120 C C . SER B 1 54 ? 13.062 27.844 -4.148 1 92.88 54 SER B C 1
ATOM 3122 O O . SER B 1 54 ? 13.133 27.562 -5.344 1 92.88 54 SER B O 1
ATOM 3124 N N . MET B 1 55 ? 11.977 27.516 -3.387 1 94.88 55 MET B N 1
ATOM 3125 C CA . MET B 1 55 ? 10.938 26.625 -3.885 1 94.88 55 MET B CA 1
ATOM 3126 C C . MET B 1 55 ? 9.672 27.391 -4.223 1 94.88 55 MET B C 1
ATOM 3128 O O . MET B 1 55 ? 8.664 26.812 -4.625 1 94.88 55 MET B O 1
ATOM 3132 N N . GLY B 1 56 ? 9.68 28.703 -4.047 1 95.94 56 GLY B N 1
ATOM 3133 C CA . GLY B 1 56 ? 8.492 29.5 -4.289 1 95.94 56 GLY B CA 1
ATOM 3134 C C . GLY B 1 56 ? 7.41 29.297 -3.248 1 95.94 56 GLY B C 1
ATOM 3135 O O . GLY B 1 56 ? 6.219 29.344 -3.562 1 95.94 56 GLY B O 1
ATOM 3136 N N . ILE B 1 57 ? 7.844 29.031 -2.018 1 97.12 57 ILE B N 1
ATOM 3137 C CA . ILE B 1 57 ? 6.938 28.844 -0.894 1 97.12 57 ILE B CA 1
ATOM 3138 C C . ILE B 1 57 ? 6.836 30.125 -0.074 1 97.12 57 ILE B C 1
ATOM 3140 O O . ILE B 1 57 ? 7.836 30.594 0.465 1 97.12 57 ILE B O 1
ATOM 3144 N N . GLN B 1 58 ? 5.66 30.688 -0.014 1 96.94 58 GLN B N 1
ATOM 3145 C CA . GLN B 1 58 ? 5.43 31.875 0.801 1 96.94 58 GLN B CA 1
ATOM 3146 C C . GLN B 1 58 ? 5.266 31.516 2.273 1 96.94 58 GLN B C 1
ATOM 3148 O O . GLN B 1 58 ? 5.773 32.219 3.152 1 96.94 58 GLN B O 1
ATOM 3153 N N . THR B 1 59 ? 4.57 30.469 2.506 1 97.75 59 THR B N 1
ATOM 3154 C CA . THR B 1 59 ? 4.254 30.062 3.873 1 97.75 59 THR B CA 1
ATOM 3155 C C . THR B 1 59 ? 4.551 28.578 4.09 1 97.75 59 THR B C 1
ATOM 3157 O O . THR B 1 59 ? 4.242 27.75 3.23 1 97.75 59 THR B O 1
ATOM 3160 N N . ALA B 1 60 ? 5.199 28.234 5.164 1 98.12 60 ALA B N 1
ATOM 3161 C CA . ALA B 1 60 ? 5.367 26.859 5.621 1 98.12 60 ALA B CA 1
ATOM 3162 C C . ALA B 1 60 ? 4.641 26.625 6.941 1 98.12 60 ALA B C 1
ATOM 3164 O O . ALA B 1 60 ? 4.793 27.406 7.887 1 98.12 60 ALA B O 1
ATOM 3165 N N . VAL B 1 61 ? 3.795 25.641 6.98 1 98.75 61 VAL B N 1
ATOM 3166 C CA . VAL B 1 61 ? 3.189 25.234 8.25 1 98.75 61 VAL B CA 1
ATOM 3167 C C . VAL B 1 61 ? 4.062 24.188 8.93 1 98.75 61 VAL B C 1
ATOM 3169 O O . VAL B 1 61 ? 4.184 23.062 8.43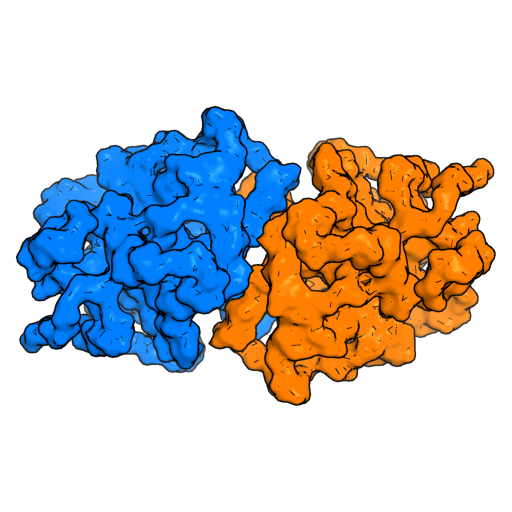 1 98.75 61 VAL B O 1
ATOM 3172 N N . LEU B 1 62 ? 4.629 24.531 10.062 1 97.06 62 LEU B N 1
ATOM 3173 C CA . LEU B 1 62 ? 5.66 23.75 10.742 1 97.06 62 LEU B CA 1
ATOM 3174 C C . LEU B 1 62 ? 5.043 22.594 11.523 1 97.06 62 LEU B C 1
ATOM 3176 O O . LEU B 1 62 ? 4.129 22.797 12.328 1 97.06 62 LEU B O 1
ATOM 3180 N N . ALA B 1 63 ? 5.543 21.422 11.242 1 95.25 63 ALA B N 1
ATOM 3181 C CA . ALA B 1 63 ? 5.105 20.234 11.977 1 95.25 63 ALA B CA 1
ATOM 3182 C C . ALA B 1 63 ? 6.301 19.469 12.539 1 95.25 63 ALA B C 1
ATOM 3184 O O . ALA B 1 63 ? 7.246 19.156 11.805 1 95.25 63 ALA B O 1
ATOM 3185 N N . PRO B 1 64 ? 6.312 19.125 13.812 1 90.5 64 PRO B N 1
ATOM 3186 C CA . PRO B 1 64 ? 7.383 18.281 14.328 1 90.5 64 PRO B CA 1
ATOM 3187 C C . PRO B 1 64 ? 7.211 16.812 13.938 1 90.5 64 PRO B C 1
ATOM 3189 O O . PRO B 1 64 ? 6.102 16.375 13.602 1 90.5 64 PRO B O 1
ATOM 3192 N N . SER B 1 65 ? 8.297 16.078 13.945 1 89 65 SER B N 1
ATOM 3193 C CA . SER B 1 65 ? 8.258 14.633 13.758 1 89 65 SER B CA 1
ATOM 3194 C C . SER B 1 65 ? 8.039 13.914 15.086 1 89 65 SER B C 1
ATOM 3196 O O . SER B 1 65 ? 8.766 14.156 16.062 1 89 65 SER B O 1
ATOM 3198 N N . ILE B 1 66 ? 7.082 13.109 15.133 1 92.5 66 ILE B N 1
ATOM 3199 C CA . ILE B 1 66 ? 6.688 12.445 16.359 1 92.5 66 ILE B CA 1
ATOM 3200 C C . ILE B 1 66 ? 7.348 11.07 16.438 1 92.5 66 ILE B C 1
ATOM 3202 O O . ILE B 1 66 ? 7.16 10.227 15.562 1 92.5 66 ILE B O 1
ATOM 3206 N N . LYS B 1 67 ? 8.008 10.828 17.516 1 90.5 67 LYS B N 1
ATOM 3207 C CA . LYS B 1 67 ? 8.633 9.523 17.719 1 90.5 67 LYS B CA 1
ATOM 3208 C C . LYS B 1 67 ? 7.723 8.594 18.5 1 90.5 67 LYS B C 1
ATOM 3210 O O . LYS B 1 67 ? 7.07 9.016 19.469 1 90.5 67 LYS B O 1
ATOM 3215 N N . MET B 1 68 ? 7.816 7.395 18.125 1 89.69 68 MET B N 1
ATOM 3216 C CA . MET B 1 68 ? 6.957 6.391 18.75 1 89.69 68 MET B CA 1
ATOM 3217 C C . MET B 1 68 ? 7.238 6.281 20.234 1 89.69 68 MET B C 1
ATOM 3219 O O . MET B 1 68 ? 6.312 6.117 21.031 1 89.69 68 MET B O 1
ATOM 3223 N N . GLU B 1 69 ? 8.484 6.316 20.625 1 90.94 69 GLU B N 1
ATOM 3224 C CA . GLU B 1 69 ? 8.883 6.137 22.016 1 90.94 69 GLU B CA 1
ATOM 3225 C C . GLU B 1 69 ? 8.211 7.172 22.922 1 90.94 69 GLU B C 1
ATOM 3227 O O . GLU B 1 69 ? 7.922 6.895 24.094 1 90.94 69 GLU B O 1
ATOM 3232 N N . TRP B 1 70 ? 7.902 8.359 22.359 1 94.19 70 TRP B N 1
ATOM 3233 C CA . TRP B 1 70 ? 7.371 9.461 23.172 1 94.19 70 TRP B CA 1
ATOM 3234 C C . TRP B 1 70 ? 5.938 9.172 23.594 1 94.19 70 TRP B C 1
ATOM 3236 O O . TRP B 1 70 ? 5.535 9.523 24.719 1 94.19 70 TRP B O 1
ATOM 3246 N N . HIS B 1 71 ? 5.18 8.469 22.75 1 94.44 71 HIS B N 1
ATOM 3247 C CA . HIS B 1 71 ? 3.768 8.297 23.062 1 94.44 71 HIS B CA 1
ATOM 3248 C C . HIS B 1 71 ? 3.461 6.855 23.438 1 94.44 71 HIS B C 1
ATOM 3250 O O . HIS B 1 71 ? 2.316 6.523 23.766 1 94.44 71 HIS B O 1
ATOM 3256 N N . THR B 1 72 ? 4.445 5.98 23.453 1 93.31 72 THR B N 1
ATOM 3257 C CA . THR B 1 72 ? 4.203 4.594 23.828 1 93.31 72 THR B CA 1
ATOM 3258 C C . THR B 1 72 ? 4.949 4.254 25.125 1 93.31 72 THR B C 1
ATOM 3260 O O . THR B 1 72 ? 4.535 3.361 25.859 1 93.31 72 THR B O 1
ATOM 3263 N N . GLN B 1 73 ? 6.047 4.945 25.406 1 94.75 73 GLN B N 1
ATOM 3264 C CA . GLN B 1 73 ? 6.918 4.496 26.5 1 94.75 73 GLN B CA 1
ATOM 3265 C C . GLN B 1 73 ? 7.035 5.562 27.578 1 94.75 73 GLN B C 1
ATOM 3267 O O . GLN B 1 73 ? 7.262 5.238 28.75 1 94.75 73 GLN B O 1
ATOM 3272 N N . TRP B 1 74 ? 6.914 6.879 27.219 1 96.88 74 TRP B N 1
ATOM 3273 C CA . TRP B 1 74 ? 7.098 7.949 28.188 1 96.88 74 TRP B CA 1
ATOM 3274 C C . TRP B 1 74 ? 5.875 8.086 29.094 1 96.88 74 TRP B C 1
ATOM 3276 O O . TRP B 1 74 ? 4.746 7.828 28.656 1 96.88 74 TRP B O 1
ATOM 3286 N N . PRO B 1 75 ? 6.164 8.484 30.344 1 97.56 75 PRO B N 1
ATOM 3287 C CA . PRO B 1 75 ? 5.02 8.891 31.172 1 97.56 75 PRO B CA 1
ATOM 3288 C C . PRO B 1 75 ? 4.219 10.031 30.531 1 97.56 75 PRO B C 1
ATOM 3290 O O . PRO B 1 75 ? 4.797 10.914 29.891 1 97.56 75 PRO B O 1
ATOM 3293 N N . PRO B 1 76 ? 2.934 10.031 30.766 1 97.88 76 PRO B N 1
ATOM 3294 C CA . PRO B 1 76 ? 2.061 11.031 30.141 1 97.88 76 PRO B CA 1
ATOM 3295 C C . PRO B 1 76 ? 2.533 12.461 30.391 1 97.88 76 PRO B C 1
ATOM 3297 O O . PRO B 1 76 ? 2.508 13.289 29.469 1 97.88 76 PRO B O 1
ATOM 3300 N N . ALA B 1 77 ? 3.025 12.766 31.562 1 97.94 77 ALA B N 1
ATOM 3301 C CA . ALA B 1 77 ? 3.438 14.125 31.906 1 97.94 77 ALA B CA 1
ATOM 3302 C C . ALA B 1 77 ? 4.668 14.539 31.109 1 97.94 77 ALA B C 1
ATOM 3304 O O . ALA B 1 77 ? 4.793 15.703 30.719 1 97.94 77 ALA B O 1
ATOM 3305 N N . ARG B 1 78 ? 5.574 13.602 30.938 1 97.94 78 ARG B N 1
ATOM 3306 C CA . ARG B 1 78 ? 6.777 13.891 30.156 1 97.94 78 ARG B CA 1
ATOM 3307 C C . ARG B 1 78 ? 6.438 14.141 28.688 1 97.94 78 ARG B C 1
ATOM 3309 O O . ARG B 1 78 ? 6.973 15.07 28.078 1 97.94 78 ARG B O 1
ATOM 3316 N N . TRP B 1 79 ? 5.598 13.352 28.141 1 97.88 79 TRP B N 1
ATOM 3317 C CA . TRP B 1 79 ? 5.145 13.5 26.766 1 97.88 79 TRP B CA 1
ATOM 3318 C C . TRP B 1 79 ? 4.406 14.82 26.578 1 97.88 79 TRP B C 1
ATOM 3320 O O . TRP B 1 79 ? 4.691 15.57 25.625 1 97.88 79 TRP B O 1
ATOM 3330 N N . LYS B 1 80 ? 3.529 15.195 27.469 1 98.44 80 LYS B N 1
ATOM 3331 C CA . LYS B 1 80 ? 2.824 16.469 27.422 1 98.44 80 LYS B CA 1
ATOM 3332 C C . LYS B 1 80 ? 3.799 17.641 27.5 1 98.44 80 LYS B C 1
ATOM 3334 O O . LYS B 1 80 ? 3.648 18.625 26.766 1 98.44 80 LYS B O 1
ATOM 3339 N N . ASN B 1 81 ? 4.793 17.484 28.359 1 97.81 81 ASN B N 1
ATOM 3340 C CA . ASN B 1 81 ? 5.793 18.547 28.484 1 97.81 81 ASN B CA 1
ATOM 3341 C C . ASN B 1 81 ? 6.535 18.781 27.172 1 97.81 81 ASN B C 1
ATOM 3343 O O . ASN B 1 81 ? 6.801 19.922 26.797 1 97.81 81 ASN B O 1
ATOM 3347 N N . LEU B 1 82 ? 6.859 17.734 26.5 1 97.06 82 LEU B N 1
ATOM 3348 C CA . LEU B 1 82 ? 7.512 17.875 25.203 1 97.06 82 LEU B CA 1
ATOM 3349 C C . LEU B 1 82 ? 6.598 18.594 24.219 1 97.06 82 LEU B C 1
ATOM 3351 O O . LEU B 1 82 ? 7.051 19.469 23.469 1 97.06 82 LEU B O 1
ATOM 3355 N N . CYS B 1 83 ? 5.336 18.25 24.203 1 97.81 83 CYS B N 1
ATOM 3356 C CA . CYS B 1 83 ? 4.367 18.906 23.344 1 97.81 83 CYS B CA 1
ATOM 3357 C C . CYS B 1 83 ? 4.316 20.406 23.625 1 97.81 83 CYS B C 1
ATOM 3359 O O . CYS B 1 83 ? 4.332 21.219 22.703 1 97.81 83 CYS B O 1
ATOM 3361 N N . GLU B 1 84 ? 4.371 20.781 24.875 1 97.12 84 GLU B N 1
ATOM 3362 C CA . GLU B 1 84 ? 4.309 22.172 25.281 1 97.12 84 GLU B CA 1
ATOM 3363 C C . GLU B 1 84 ? 5.566 22.938 24.859 1 97.12 84 GLU B C 1
ATOM 3365 O O . GLU B 1 84 ? 5.477 24.047 24.344 1 97.12 84 GLU B O 1
ATOM 3370 N N . ARG B 1 85 ? 6.695 22.312 25.094 1 96.44 85 ARG B N 1
ATOM 3371 C CA . ARG B 1 85 ? 7.953 22.953 24.734 1 96.44 85 ARG B CA 1
ATOM 3372 C C . ARG B 1 85 ? 8.062 23.141 23.219 1 96.44 85 ARG B C 1
ATOM 3374 O O . ARG B 1 85 ? 8.531 24.188 22.75 1 96.44 85 ARG B O 1
ATOM 3381 N N . THR B 1 86 ? 7.676 22.172 22.531 1 96.25 86 THR B N 1
ATOM 3382 C CA . THR B 1 86 ? 7.711 22.25 21.062 1 96.25 86 THR B CA 1
ATOM 3383 C C . THR B 1 86 ? 6.777 23.344 20.562 1 96.25 86 THR B C 1
ATOM 3385 O O . THR B 1 86 ? 7.156 24.141 19.703 1 96.25 86 THR B O 1
ATOM 3388 N N . LEU B 1 87 ? 5.582 23.375 21.109 1 97.06 87 LEU B N 1
ATOM 3389 C CA . LEU B 1 87 ? 4.621 24.391 20.719 1 97.06 87 LEU B CA 1
ATOM 3390 C C . LEU B 1 87 ? 5.172 25.797 20.984 1 97.06 87 LEU B C 1
ATOM 3392 O O . LEU B 1 87 ? 5.074 26.672 20.141 1 97.06 87 LEU B O 1
ATOM 3396 N N . LYS B 1 88 ? 5.734 25.984 22.156 1 95.94 88 LYS B N 1
ATOM 3397 C CA . LYS B 1 88 ? 6.305 27.281 22.516 1 95.94 88 LYS B CA 1
ATOM 3398 C C . LYS B 1 88 ? 7.359 27.719 21.516 1 95.94 88 LYS B C 1
ATOM 3400 O O . LYS B 1 88 ? 7.375 28.875 21.078 1 95.94 88 LYS B O 1
ATOM 3405 N N . ALA B 1 89 ? 8.188 26.797 21.141 1 94.44 89 ALA B N 1
ATOM 3406 C CA . ALA B 1 89 ? 9.25 27.094 20.188 1 94.44 89 ALA B CA 1
ATOM 3407 C C . ALA B 1 89 ? 8.672 27.438 18.812 1 94.44 89 ALA B C 1
ATOM 3409 O O . ALA B 1 89 ? 9.117 28.391 18.172 1 94.44 89 ALA B O 1
ATOM 3410 N N . GLN B 1 90 ? 7.691 26.719 18.359 1 95.69 90 GLN B N 1
ATOM 3411 C CA . GLN B 1 90 ? 7.086 26.922 17.047 1 95.69 90 GLN B CA 1
ATOM 3412 C C . GLN B 1 90 ? 6.312 28.25 17 1 95.69 90 GLN B C 1
ATOM 3414 O O . GLN B 1 90 ? 6.348 28.953 15.992 1 95.69 90 GLN B O 1
ATOM 3419 N N . LEU B 1 91 ? 5.633 28.516 18.094 1 96.25 91 LEU B N 1
ATOM 3420 C CA . LEU B 1 91 ? 4.852 29.734 18.141 1 96.25 91 LEU B CA 1
ATOM 3421 C C . LEU B 1 91 ? 5.762 30.969 18.109 1 96.25 91 LEU B C 1
ATOM 3423 O O . LEU B 1 91 ? 5.398 32 17.531 1 96.25 91 LEU B O 1
ATOM 3427 N N . LYS B 1 92 ? 6.945 30.844 18.672 1 94.25 92 LYS B N 1
ATOM 3428 C CA . LYS B 1 92 ? 7.918 31.938 18.562 1 94.25 92 LYS B CA 1
ATOM 3429 C C . LYS B 1 92 ? 8.266 32.219 17.094 1 94.25 92 LYS B C 1
ATOM 3431 O O . LYS B 1 92 ? 8.359 33.375 16.688 1 94.25 92 LYS B O 1
ATOM 3436 N N . VAL B 1 93 ? 8.438 31.188 16.328 1 94.12 93 VAL B N 1
ATOM 3437 C CA . VAL B 1 93 ? 8.742 31.312 14.914 1 94.12 93 VAL B CA 1
ATOM 3438 C C . VAL B 1 93 ? 7.551 31.922 14.18 1 94.12 93 VAL B C 1
ATOM 3440 O O . VAL B 1 93 ? 7.703 32.875 13.422 1 94.12 93 VAL B O 1
ATOM 3443 N N . GLN B 1 94 ? 6.359 31.422 14.438 1 95.5 94 GLN B N 1
ATOM 3444 C CA . GLN B 1 94 ? 5.137 31.922 13.805 1 95.5 94 GLN B CA 1
ATOM 3445 C C . GLN B 1 94 ? 4.918 33.406 14.117 1 95.5 94 GLN B C 1
ATOM 3447 O O . GLN B 1 94 ? 4.582 34.188 13.219 1 95.5 94 GLN B O 1
ATOM 3452 N N . GLU B 1 95 ? 5.148 33.781 15.328 1 94.56 95 GLU B N 1
ATOM 3453 C CA . GLU B 1 95 ? 4.922 35.156 15.766 1 94.56 95 GLU B CA 1
ATOM 3454 C C . GLU B 1 95 ? 5.938 36.094 15.141 1 94.56 95 GLU B C 1
ATOM 3456 O O . GLU B 1 95 ? 5.625 37.25 14.867 1 94.56 95 GLU B O 1
ATOM 3461 N N . SER B 1 96 ? 7.078 35.594 14.938 1 91.19 96 SER B N 1
ATOM 3462 C CA . SER B 1 96 ? 8.125 36.438 14.367 1 91.19 96 SER B CA 1
ATOM 3463 C C . SER B 1 96 ? 7.824 36.781 12.914 1 91.19 96 SER B C 1
ATOM 3465 O O . SER B 1 96 ? 8.258 37.844 12.43 1 91.19 96 SER B O 1
ATOM 3467 N N . ASN B 1 97 ? 7.164 35.938 12.203 1 93.69 97 ASN B N 1
ATOM 3468 C CA . ASN B 1 97 ? 6.734 36.188 10.828 1 93.69 97 ASN B CA 1
ATOM 3469 C C . ASN B 1 97 ? 5.445 35.438 10.5 1 93.69 97 ASN B C 1
ATOM 3471 O O . ASN B 1 97 ? 5.469 34.406 9.828 1 93.69 97 ASN B O 1
ATOM 3475 N N . PRO B 1 98 ? 4.328 36.031 10.883 1 95.31 98 PRO B N 1
ATOM 3476 C CA . PRO B 1 98 ? 3.049 35.312 10.852 1 95.31 98 PRO B CA 1
ATOM 3477 C C . PRO B 1 98 ? 2.594 34.969 9.43 1 95.31 98 PRO B C 1
ATOM 3479 O O . PRO B 1 98 ? 1.745 34.094 9.234 1 95.31 98 PRO B O 1
ATOM 3482 N N . LEU B 1 99 ? 3.102 35.656 8.406 1 95.25 99 LEU B N 1
ATOM 3483 C CA . LEU B 1 99 ? 2.76 35.344 7.027 1 95.25 99 LEU B CA 1
ATOM 3484 C C . LEU B 1 99 ? 3.555 34.156 6.535 1 95.25 99 LEU B C 1
ATOM 3486 O O . LEU B 1 99 ? 3.025 33.312 5.809 1 95.25 99 LEU B O 1
ATOM 3490 N N . ARG B 1 100 ? 4.805 33.969 6.957 1 96.75 100 ARG B N 1
ATOM 3491 C CA . ARG B 1 100 ? 5.723 33 6.391 1 96.75 100 ARG B CA 1
ATOM 3492 C C . ARG B 1 100 ? 5.594 31.656 7.098 1 96.75 100 ARG B C 1
ATOM 3494 O O . ARG B 1 100 ? 6.008 30.625 6.566 1 96.75 100 ARG B O 1
ATOM 3501 N N . PHE B 1 101 ? 4.988 31.734 8.32 1 96.94 101 PHE B N 1
ATOM 3502 C CA . PHE B 1 101 ? 5.012 30.5 9.078 1 96.94 101 PHE B CA 1
ATOM 3503 C C . PHE B 1 101 ? 3.66 30.234 9.734 1 96.94 101 PHE B C 1
ATOM 3505 O O . PHE B 1 101 ? 3.016 31.156 10.227 1 96.94 101 PHE B O 1
ATOM 3512 N N . GLY B 1 102 ? 3.203 29.031 9.703 1 98.19 102 GLY B N 1
ATOM 3513 C CA . GLY B 1 102 ? 2.172 28.453 10.547 1 98.19 102 GLY B CA 1
ATOM 3514 C C . GLY B 1 102 ? 2.678 27.297 11.398 1 98.19 102 GLY B C 1
ATOM 3515 O O . GLY B 1 102 ? 3.859 26.953 11.344 1 98.19 102 GLY B O 1
ATOM 3516 N N . THR B 1 103 ? 1.729 26.781 12.242 1 97.81 103 THR B N 1
ATOM 3517 C CA . THR B 1 103 ? 2.184 25.766 13.195 1 97.81 103 THR B CA 1
ATOM 3518 C C . THR B 1 103 ? 1.133 24.672 13.367 1 97.81 103 THR B C 1
ATOM 3520 O O . THR B 1 103 ? -0.058 24.969 13.5 1 97.81 103 THR B O 1
ATOM 3523 N N . PHE B 1 104 ? 1.637 23.391 13.32 1 98.69 104 PHE B N 1
ATOM 3524 C CA . PHE B 1 104 ? 0.897 22.25 13.859 1 98.69 104 PHE B CA 1
ATOM 3525 C C . PHE B 1 104 ? 1.455 21.828 15.219 1 98.69 104 PHE B C 1
ATOM 3527 O O . PHE B 1 104 ? 2.627 21.469 15.328 1 98.69 104 PHE B O 1
ATOM 3534 N N . ALA B 1 105 ? 0.639 21.859 16.234 1 98.25 105 ALA B N 1
ATOM 3535 C CA . ALA B 1 105 ? 1.07 21.438 17.562 1 98.25 105 ALA B CA 1
ATOM 3536 C C . ALA B 1 105 ? 0.9 19.922 17.734 1 98.25 105 ALA B C 1
ATOM 3538 O O . ALA B 1 105 ? -0.149 19.375 17.391 1 98.25 105 ALA B O 1
ATOM 3539 N N . MET B 1 106 ? 1.899 19.219 18.25 1 97.19 106 MET B N 1
ATOM 3540 C CA . MET B 1 106 ? 1.73 17.812 18.625 1 97.19 106 MET B CA 1
ATOM 3541 C C . MET B 1 106 ? 0.774 17.672 19.797 1 97.19 106 MET B C 1
ATOM 3543 O O . MET B 1 106 ? 0.816 18.469 20.734 1 97.19 106 MET B O 1
ATOM 3547 N N . LEU B 1 107 ? 0.003 16.672 19.71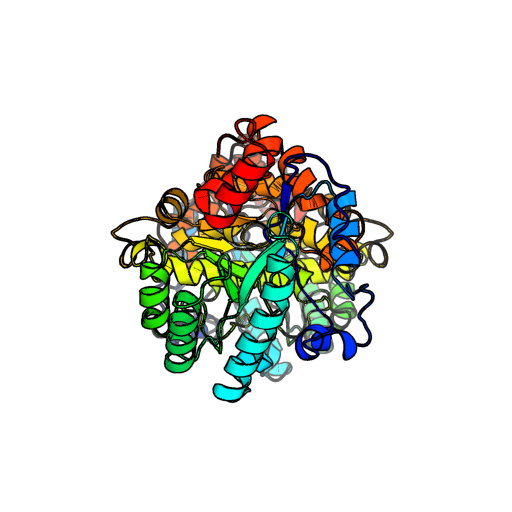9 1 98.44 107 LEU B N 1
ATOM 3548 C CA . LEU B 1 107 ? -0.924 16.406 20.812 1 98.44 107 LEU B CA 1
ATOM 3549 C C . LEU B 1 107 ? -0.427 15.258 21.672 1 98.44 107 LEU B C 1
ATOM 3551 O O . LEU B 1 107 ? 0.115 14.281 21.156 1 98.44 107 LEU B O 1
ATOM 3555 N N . PRO B 1 108 ? -0.666 15.305 22.953 1 98.12 108 PRO B N 1
ATOM 3556 C CA . PRO B 1 108 ? -0.219 14.227 23.844 1 98.12 108 PRO B CA 1
ATOM 3557 C C . PRO B 1 108 ? -1.092 12.977 23.734 1 98.12 108 PRO B C 1
ATOM 3559 O O . PRO B 1 108 ? -1.376 12.328 24.75 1 98.12 108 PRO B O 1
ATOM 3562 N N . PHE B 1 109 ? -1.515 12.672 22.5 1 97.38 109 PHE B N 1
ATOM 3563 C CA . PHE B 1 109 ? -2.107 11.352 22.281 1 97.38 109 PHE B CA 1
ATOM 3564 C C . PHE B 1 109 ? -1.132 10.25 22.672 1 97.38 109 PHE B C 1
ATOM 3566 O O . PHE B 1 109 ? 0.084 10.422 22.562 1 97.38 109 PHE B O 1
ATOM 3573 N N . PRO B 1 110 ? -1.701 9.148 23.281 1 97.12 110 PRO B N 1
ATOM 3574 C CA . PRO B 1 110 ? -3.092 8.719 23.438 1 97.12 110 PRO B CA 1
ATOM 3575 C C . PRO B 1 110 ? -3.676 9.094 24.797 1 97.12 110 PRO B C 1
ATOM 3577 O O . PRO B 1 110 ? -4.707 8.547 25.188 1 97.12 110 PRO B O 1
ATOM 3580 N N . HIS B 1 111 ? -3.057 9.984 25.547 1 98.25 111 HIS B N 1
ATOM 3581 C CA . HIS B 1 111 ? -3.453 10.289 26.922 1 98.25 111 HIS B CA 1
ATOM 3582 C C . HIS B 1 111 ? -4.598 11.297 26.938 1 98.25 111 HIS B C 1
ATOM 3584 O O . HIS B 1 111 ? -4.383 12.5 26.766 1 98.25 111 HIS B O 1
ATOM 3590 N N . VAL B 1 112 ? -5.762 10.836 27.312 1 97.69 112 VAL B N 1
ATOM 3591 C CA . VAL B 1 112 ? -7.004 11.586 27.141 1 97.69 112 VAL B CA 1
ATOM 3592 C C . VAL B 1 112 ? -6.98 12.836 28.016 1 97.69 112 VAL B C 1
ATOM 3594 O O . VAL B 1 112 ? -7.141 13.953 27.516 1 97.69 112 VAL B O 1
ATOM 3597 N N . ASN B 1 113 ? -6.723 12.695 29.266 1 97.81 113 ASN B N 1
ATOM 3598 C CA . ASN B 1 113 ? -6.773 13.82 30.188 1 97.81 113 ASN B CA 1
ATOM 3599 C C . ASN B 1 113 ? -5.719 14.875 29.844 1 97.81 113 ASN B C 1
ATOM 3601 O O . ASN B 1 113 ? -6.016 16.062 29.797 1 97.81 113 ASN B O 1
ATOM 3605 N N . GLU B 1 114 ? -4.523 14.406 29.578 1 98.5 114 GLU B N 1
ATOM 3606 C CA . GLU B 1 114 ? -3.438 15.312 29.219 1 98.5 114 GLU B CA 1
ATOM 3607 C C . GLU B 1 114 ? -3.744 16.062 27.922 1 98.5 114 GLU B C 1
ATOM 3609 O O . GLU B 1 114 ? -3.434 17.25 27.812 1 98.5 114 GLU B O 1
ATOM 3614 N N . THR B 1 115 ? -4.344 15.375 27.016 1 98.62 115 THR B N 1
ATOM 3615 C CA . THR B 1 115 ? -4.664 15.977 25.719 1 98.62 115 THR B CA 1
ATOM 3616 C C . THR B 1 115 ? -5.754 17.031 25.875 1 98.62 115 THR B C 1
ATOM 3618 O O . THR B 1 115 ? -5.629 18.141 25.344 1 98.62 115 THR B O 1
ATOM 3621 N N . LEU B 1 116 ? -6.801 16.688 26.578 1 98.5 116 LEU B N 1
ATOM 3622 C CA . LEU B 1 116 ? -7.902 17.625 26.766 1 98.5 116 LEU B CA 1
ATOM 3623 C C . LEU B 1 116 ? -7.434 18.875 27.516 1 98.5 116 LEU B C 1
ATOM 3625 O O . LEU B 1 116 ? -7.789 20 27.141 1 98.5 116 LEU B O 1
ATOM 3629 N N . ASP B 1 117 ? -6.594 18.688 28.5 1 98.19 117 ASP B N 1
ATOM 3630 C CA . ASP B 1 117 ? -6.027 19.828 29.234 1 98.19 117 ASP B CA 1
ATOM 3631 C C . ASP B 1 117 ? -5.18 20.703 28.312 1 98.19 117 ASP B C 1
ATOM 3633 O O . ASP B 1 117 ? -5.289 21.922 28.344 1 98.19 117 ASP B O 1
ATOM 3637 N N . PHE B 1 118 ? -4.348 20.078 27.562 1 98.56 118 PHE B N 1
ATOM 3638 C CA . PHE B 1 118 ? -3.457 20.766 26.641 1 98.56 118 PHE B CA 1
ATOM 3639 C C . PHE B 1 118 ? -4.25 21.578 25.625 1 98.56 118 PHE B C 1
ATOM 3641 O O . PHE B 1 118 ? -3.938 22.734 25.375 1 98.56 118 PHE B O 1
ATOM 3648 N N . VAL B 1 119 ? -5.309 21.016 25.078 1 98.44 119 VAL B N 1
ATOM 3649 C CA . VAL B 1 119 ? -6.137 21.656 24.062 1 98.44 119 VAL B CA 1
ATOM 3650 C C . VAL B 1 119 ? -6.891 22.844 24.688 1 98.44 119 VAL B C 1
ATOM 3652 O O . VAL B 1 119 ? -6.949 23.922 24.094 1 98.44 119 VAL B O 1
ATOM 3655 N N . ARG B 1 120 ? -7.418 22.625 25.812 1 97.06 120 ARG B N 1
ATOM 3656 C CA . ARG B 1 120 ? -8.133 23.703 26.5 1 97.06 120 ARG B CA 1
ATOM 3657 C C . ARG B 1 120 ? -7.215 24.891 26.766 1 97.06 120 ARG B C 1
ATOM 3659 O O . ARG B 1 120 ? -7.605 26.047 26.578 1 97.06 120 ARG B O 1
ATOM 3666 N N . ASP B 1 121 ? -6.062 24.594 27.188 1 97.5 121 ASP B N 1
ATOM 3667 C CA . ASP B 1 121 ? -5.07 25.641 27.438 1 97.5 121 ASP B CA 1
ATOM 3668 C C . ASP B 1 121 ? -4.742 26.406 26.156 1 97.5 121 ASP B C 1
ATOM 3670 O O . ASP B 1 121 ? -4.66 27.641 26.172 1 97.5 121 ASP B O 1
ATOM 3674 N N . ILE B 1 122 ? -4.582 25.719 25.094 1 97.81 122 ILE B N 1
ATOM 3675 C CA . ILE B 1 122 ? -4.238 26.312 23.812 1 97.81 122 ILE B CA 1
ATOM 3676 C C . ILE B 1 122 ? -5.328 27.297 23.391 1 97.81 122 ILE B C 1
ATOM 3678 O O . ILE B 1 122 ? -5.031 28.406 22.953 1 97.81 122 ILE B O 1
ATOM 3682 N N . TYR B 1 123 ? -6.547 26.938 23.531 1 95.94 123 TYR B N 1
ATOM 3683 C CA . TYR B 1 123 ? -7.641 27.75 23 1 95.94 123 TYR B CA 1
ATOM 3684 C C . TYR B 1 123 ? -7.973 28.906 23.922 1 95.94 123 TYR B C 1
ATOM 3686 O O . TYR B 1 123 ? -8.805 29.75 23.609 1 95.94 123 TYR B O 1
ATOM 3694 N N . THR B 1 124 ? -7.211 29.047 25.031 1 95.38 124 THR B N 1
ATOM 3695 C CA . THR B 1 124 ? -7.305 30.234 25.859 1 95.38 124 THR B CA 1
ATOM 3696 C C . THR B 1 124 ? -6.219 31.25 25.5 1 95.38 124 THR B C 1
ATOM 3698 O O . THR B 1 124 ? -6.25 32.406 25.953 1 95.38 124 THR B O 1
ATOM 3701 N N . ARG B 1 125 ? -5.355 30.828 24.672 1 92.94 125 ARG B N 1
ATOM 3702 C CA . ARG B 1 125 ? -4.219 31.672 24.297 1 92.94 125 ARG B CA 1
ATOM 3703 C C . ARG B 1 125 ? -4.613 32.688 23.234 1 92.94 125 ARG B C 1
ATOM 3705 O O . ARG B 1 125 ? -5.527 32.438 22.438 1 92.94 125 ARG B O 1
ATOM 3712 N N . GLU B 1 126 ? -3.852 33.719 23.188 1 90.81 126 GLU B N 1
ATOM 3713 C CA . GLU B 1 126 ? -4.031 34.719 22.141 1 90.81 126 GLU B CA 1
ATOM 3714 C C . GLU B 1 126 ? -3.533 34.219 20.797 1 90.81 126 GLU B C 1
ATOM 3716 O O . GLU B 1 126 ? -4.227 34.344 19.781 1 90.81 126 GLU B O 1
ATOM 3721 N N . VAL B 1 127 ? -2.314 33.719 20.891 1 92.06 127 VAL B N 1
ATOM 3722 C CA . VAL B 1 127 ? -1.734 33.125 19.703 1 92.06 127 VAL B CA 1
ATOM 3723 C C . VAL B 1 127 ? -1.888 31.594 19.766 1 92.06 127 VAL B C 1
ATOM 3725 O O . VAL B 1 127 ? -1.494 30.969 20.75 1 92.06 127 VAL B O 1
ATOM 3728 N N . LYS B 1 128 ? -2.498 31.062 18.766 1 96.38 128 LYS B N 1
ATOM 3729 C CA . LYS B 1 128 ? -2.787 29.641 18.719 1 96.38 128 LYS B CA 1
ATOM 3730 C C . LYS B 1 128 ? -2.123 28.984 17.516 1 96.38 128 LYS B C 1
ATOM 3732 O O . LYS B 1 128 ? -1.775 29.672 16.547 1 96.38 128 LYS B O 1
ATOM 3737 N N . PRO B 1 129 ? -1.842 27.719 17.625 1 98.31 129 PRO B N 1
ATOM 3738 C CA . PRO B 1 129 ? -1.422 27.016 16.406 1 98.31 129 PRO B CA 1
ATOM 3739 C C . PRO B 1 129 ? -2.523 26.953 15.352 1 98.31 129 PRO B C 1
ATOM 3741 O O . PRO B 1 129 ? -3.693 27.188 15.656 1 98.31 129 PRO B O 1
ATOM 3744 N N . ASP B 1 130 ? -2.125 26.734 14.086 1 98.56 130 ASP B N 1
ATOM 3745 C CA . ASP B 1 130 ? -3.072 26.656 12.977 1 98.56 130 ASP B CA 1
ATOM 3746 C C . ASP B 1 130 ? -3.777 25.312 12.945 1 98.56 130 ASP B C 1
ATOM 3748 O O . ASP B 1 130 ? -4.797 25.156 12.266 1 98.56 130 ASP B O 1
ATOM 3752 N N . GLY B 1 131 ? -3.268 24.297 13.617 1 98.69 131 GLY B N 1
ATOM 3753 C CA . GLY B 1 131 ? -3.807 22.953 13.742 1 98.69 131 GLY B CA 1
ATOM 3754 C C . GLY B 1 131 ? -2.973 22.062 14.633 1 98.69 131 GLY B C 1
ATOM 3755 O O . GLY B 1 131 ? -2.182 22.547 15.445 1 98.69 131 GLY B O 1
ATOM 3756 N N . PHE B 1 132 ? -3.182 20.797 14.508 1 98.81 132 PHE B N 1
ATOM 3757 C CA . PHE B 1 132 ? -2.512 19.844 15.375 1 98.81 132 PHE B CA 1
ATOM 3758 C C . PHE B 1 132 ? -1.89 18.719 14.547 1 98.81 132 PHE B C 1
ATOM 3760 O O . PHE B 1 132 ? -2.303 18.469 13.414 1 98.81 132 PHE B O 1
ATOM 3767 N N . ALA B 1 133 ? -0.858 18.094 15.094 1 98.25 133 ALA B N 1
ATOM 3768 C CA . ALA B 1 133 ? -0.149 17.016 14.406 1 98.25 133 ALA B CA 1
ATOM 3769 C C . ALA B 1 133 ? -0.249 15.711 15.195 1 98.25 133 ALA B C 1
ATOM 3771 O O . ALA B 1 133 ? -0.136 15.703 16.422 1 98.25 133 ALA B O 1
ATOM 3772 N N . LEU B 1 134 ? -0.507 14.703 14.523 1 98 134 LEU B N 1
ATOM 3773 C CA . LEU B 1 134 ? -0.513 13.336 15.047 1 98 134 LEU B CA 1
ATOM 3774 C C . LEU B 1 134 ? 0.208 12.391 14.094 1 98 134 LEU B C 1
ATOM 3776 O O . LEU B 1 134 ? 0.335 12.68 12.898 1 98 134 LEU B O 1
ATOM 3780 N N . SER B 1 135 ? 0.702 11.281 14.648 1 96.81 135 SER B N 1
ATOM 3781 C CA . SER B 1 135 ? 1.132 10.188 13.781 1 96.81 135 SER B CA 1
ATOM 3782 C C . SER B 1 135 ? -0.048 9.312 13.367 1 96.81 135 SER B C 1
ATOM 3784 O O . SER B 1 135 ? -1.163 9.492 13.867 1 96.81 135 SER B O 1
ATOM 3786 N N . THR B 1 136 ? 0.203 8.406 12.477 1 96.94 136 THR B N 1
ATOM 3787 C CA . THR B 1 136 ? -0.834 7.535 11.93 1 96.94 136 THR B CA 1
ATOM 3788 C C . THR B 1 136 ? -1.425 6.648 13.023 1 96.94 136 THR B C 1
ATOM 3790 O O . THR B 1 136 ? -2.57 6.207 12.922 1 96.94 136 THR B O 1
ATOM 3793 N N . ALA B 1 137 ? -0.641 6.359 13.977 1 95.44 137 ALA B N 1
ATOM 3794 C CA . ALA B 1 137 ? -1.034 5.629 15.18 1 95.44 137 ALA B CA 1
ATOM 3795 C C . ALA B 1 137 ? -0.446 6.277 16.438 1 95.44 137 ALA B C 1
ATOM 3797 O O . ALA B 1 137 ? 0.665 6.812 16.391 1 95.44 137 ALA B O 1
ATOM 3798 N N . MET B 1 138 ? -1.16 6.277 17.469 1 95.5 138 MET B N 1
ATOM 3799 C CA . MET B 1 138 ? -0.744 6.801 18.766 1 95.5 138 MET B CA 1
ATOM 3800 C C . MET B 1 138 ? -0.931 5.754 19.859 1 95.5 138 MET B C 1
ATOM 3802 O O . MET B 1 138 ? -2.023 5.203 20.031 1 95.5 138 MET B O 1
ATOM 3806 N N . GLY B 1 139 ? 0.196 5.508 20.562 1 91.25 139 GLY B N 1
ATOM 3807 C CA . GLY B 1 139 ? 0.199 4.32 21.391 1 91.25 139 GLY B CA 1
ATOM 3808 C C . GLY B 1 139 ? 0.206 3.029 20.609 1 91.25 139 GLY B C 1
ATOM 3809 O O . GLY B 1 139 ? 1.105 2.795 19.797 1 91.25 139 GLY B O 1
ATOM 3810 N N . ASN B 1 140 ? -0.797 2.232 20.609 1 89.75 140 ASN B N 1
ATOM 3811 C CA . ASN B 1 140 ? -0.927 1.001 19.828 1 89.75 140 ASN B CA 1
ATOM 3812 C C . ASN B 1 140 ? -2.27 0.929 19.109 1 89.75 140 ASN B C 1
ATOM 3814 O O . ASN B 1 140 ? -2.828 -0.156 18.938 1 89.75 140 ASN B O 1
ATOM 3818 N N . LYS B 1 141 ? -2.658 2.207 18.875 1 94.75 141 LYS B N 1
ATOM 3819 C CA . LYS B 1 141 ? -3.959 2.289 18.219 1 94.75 141 LYS B CA 1
ATOM 3820 C C . LYS B 1 141 ? -3.914 3.24 17.031 1 94.75 141 LYS B C 1
ATOM 3822 O O . LYS B 1 141 ? -3.244 4.273 17.078 1 94.75 141 LYS B O 1
ATOM 3827 N N . TYR B 1 142 ? -4.637 2.854 16.031 1 96.31 142 TYR B N 1
ATOM 3828 C CA . TYR B 1 142 ? -4.781 3.771 14.906 1 96.31 142 TYR B CA 1
ATOM 3829 C C . TYR B 1 142 ? -5.832 4.836 15.203 1 96.31 142 TYR B C 1
ATOM 3831 O O . TYR B 1 142 ? -6.641 4.68 16.125 1 96.31 142 TYR B O 1
ATOM 3839 N N . LEU B 1 143 ? -5.895 5.863 14.43 1 97.31 143 LEU B N 1
ATOM 3840 C CA . LEU B 1 143 ? -6.57 7.117 14.742 1 97.31 143 LEU B CA 1
ATOM 3841 C C . LEU B 1 143 ? -8.086 6.93 14.781 1 97.31 143 LEU B C 1
ATOM 3843 O O . LEU B 1 143 ? -8.805 7.766 15.328 1 97.31 143 LEU B O 1
ATOM 3847 N N . GLY B 1 144 ? -8.57 5.852 14.195 1 97.56 144 GLY B N 1
ATOM 3848 C CA . GLY B 1 144 ? -10.008 5.621 14.188 1 97.56 144 GLY B CA 1
ATOM 3849 C C . GLY B 1 144 ? -10.492 4.914 15.438 1 97.56 144 GLY B C 1
ATOM 3850 O O . GLY B 1 144 ? -11.703 4.746 15.633 1 97.56 144 GLY B O 1
ATOM 3851 N N . ASP B 1 145 ? -9.617 4.539 16.344 1 97.38 145 ASP B N 1
ATOM 3852 C CA . ASP B 1 145 ? -9.984 3.764 17.516 1 97.38 145 ASP B CA 1
ATOM 3853 C C . ASP B 1 145 ? -10.922 4.559 18.422 1 97.38 145 ASP B C 1
ATOM 3855 O O . ASP B 1 145 ? -10.672 5.73 18.719 1 97.38 145 ASP B O 1
ATOM 3859 N N . PRO B 1 146 ? -11.938 3.928 18.984 1 96.81 146 PRO B N 1
ATOM 3860 C CA . PRO B 1 146 ? -12.914 4.617 19.828 1 96.81 146 PRO B CA 1
ATOM 3861 C C . PRO B 1 146 ? -12.297 5.207 21.094 1 96.81 146 PRO B C 1
ATOM 3863 O O . PRO B 1 146 ? -12.867 6.113 21.688 1 96.81 146 PRO B O 1
ATOM 3866 N N . ALA B 1 147 ? -11.18 4.742 21.438 1 97 147 ALA B N 1
ATOM 3867 C CA . ALA B 1 147 ? -10.484 5.277 22.609 1 97 147 ALA B CA 1
ATOM 3868 C C . ALA B 1 147 ? -10.141 6.754 22.406 1 97 147 ALA B C 1
ATOM 3870 O O . ALA B 1 147 ? -9.906 7.473 23.375 1 97 147 ALA B O 1
ATOM 3871 N N . PHE B 1 148 ? -10.125 7.207 21.203 1 98.12 148 PHE B N 1
ATOM 3872 C CA . PHE B 1 148 ? -9.719 8.578 20.906 1 98.12 148 PHE B CA 1
ATOM 3873 C C . PHE B 1 148 ? -10.938 9.492 20.781 1 98.12 148 PHE B C 1
ATOM 3875 O O . PHE B 1 148 ? -10.789 10.703 20.625 1 98.12 148 PHE B O 1
ATOM 3882 N N . ASP B 1 149 ? -12.164 8.992 20.969 1 98.5 149 ASP B N 1
ATOM 3883 C CA . ASP B 1 149 ? -13.406 9.719 20.719 1 98.5 149 ASP B CA 1
ATOM 3884 C C . ASP B 1 149 ? -13.492 10.969 21.578 1 98.5 149 ASP B C 1
ATOM 3886 O O . ASP B 1 149 ? -13.852 12.047 21.094 1 98.5 149 ASP B O 1
ATOM 3890 N N . PRO B 1 150 ? -13.094 10.898 22.859 1 98.62 150 PRO B N 1
ATOM 3891 C CA . PRO B 1 150 ? -13.203 12.117 23.672 1 98.62 150 PRO B CA 1
ATOM 3892 C C . PRO B 1 150 ? -12.344 13.258 23.125 1 98.62 150 PRO B C 1
ATOM 3894 O O . PRO B 1 150 ? -12.742 14.422 23.203 1 98.62 150 PRO B O 1
ATOM 3897 N N . MET B 1 151 ? -11.211 12.914 22.641 1 98.56 151 MET B N 1
ATOM 3898 C CA . MET B 1 151 ? -10.328 13.938 22.094 1 98.56 151 MET B CA 1
ATOM 3899 C C . MET B 1 151 ? -10.867 14.469 20.766 1 98.56 151 MET B C 1
ATOM 3901 O O . MET B 1 151 ? -10.797 15.672 20.5 1 98.56 151 MET B O 1
ATOM 3905 N N . TRP B 1 152 ? -11.438 13.57 19.906 1 98.75 152 TRP B N 1
ATOM 3906 C CA . TRP B 1 152 ? -12.055 14.016 18.656 1 98.75 152 TRP B CA 1
ATOM 3907 C C . TRP B 1 152 ? -13.234 14.938 18.938 1 98.75 152 TRP B C 1
ATOM 3909 O O . TRP B 1 152 ? -13.43 15.93 18.219 1 98.75 152 TRP B O 1
ATOM 3919 N N . ASP B 1 153 ? -13.969 14.586 19.969 1 98.62 153 ASP B N 1
ATOM 3920 C CA . ASP B 1 153 ? -15.102 15.422 20.344 1 98.62 153 ASP B CA 1
ATOM 3921 C C . ASP B 1 153 ? -14.648 16.844 20.656 1 98.62 153 ASP B C 1
ATOM 3923 O O . ASP B 1 153 ? -15.227 17.812 20.141 1 98.62 153 ASP B O 1
ATOM 3927 N N . GLU B 1 154 ? -13.656 17 21.422 1 98.56 154 GLU B N 1
ATOM 3928 C CA . GLU B 1 154 ? -13.117 18.297 21.797 1 98.56 154 GLU B CA 1
ATOM 3929 C C . GLU B 1 154 ? -12.57 19.047 20.578 1 98.56 154 GLU B C 1
ATOM 3931 O O . GLU B 1 154 ? -12.867 20.219 20.375 1 98.56 154 GLU B O 1
ATOM 3936 N N . LEU B 1 155 ? -11.812 18.391 19.766 1 98.75 155 LEU B N 1
ATOM 3937 C CA . LEU B 1 155 ? -11.172 19 18.609 1 98.75 155 LEU B CA 1
ATOM 3938 C C . LEU B 1 155 ? -12.203 19.375 17.547 1 98.75 155 LEU B C 1
ATOM 3940 O O . LEU B 1 155 ? -12.023 20.359 16.828 1 98.75 155 LEU B O 1
ATOM 3944 N N . ASN B 1 156 ? -13.234 18.562 17.484 1 98.75 156 ASN B N 1
ATOM 3945 C CA . ASN B 1 156 ? -14.336 18.859 16.562 1 98.75 156 ASN B CA 1
ATOM 3946 C C . ASN B 1 156 ? -15.047 20.156 16.938 1 98.75 156 ASN B C 1
ATOM 3948 O O . ASN B 1 156 ? -15.453 20.922 16.047 1 98.75 156 ASN B O 1
ATOM 3952 N N . MET B 1 157 ? -15.195 20.422 18.219 1 98.06 157 MET B N 1
ATOM 3953 C CA . MET B 1 157 ? -15.828 21.656 18.688 1 98.06 157 MET B CA 1
ATOM 3954 C C . MET B 1 157 ? -15.055 22.891 18.219 1 98.06 157 MET B C 1
ATOM 3956 O O . MET B 1 157 ? -15.641 23.938 18 1 98.06 157 MET B O 1
ATOM 3960 N N . HIS B 1 158 ? -13.812 22.703 17.953 1 97.56 158 HIS B N 1
ATOM 3961 C CA . HIS B 1 158 ? -12.953 23.812 17.562 1 97.56 158 HIS B CA 1
ATOM 3962 C C . HIS B 1 158 ? -12.633 23.766 16.062 1 97.56 158 HIS B C 1
ATOM 3964 O O . HIS B 1 158 ? -11.789 24.531 15.586 1 97.56 158 HIS B O 1
ATOM 3970 N N . SER B 1 159 ? -13.234 22.828 15.281 1 98.19 159 SER B N 1
ATOM 3971 C CA . SER B 1 159 ? -13.008 22.672 13.852 1 98.19 159 SER B CA 1
ATOM 3972 C C . SER B 1 159 ? -11.523 22.516 13.539 1 98.19 159 SER B C 1
ATOM 3974 O O . SER B 1 159 ? -11.008 23.172 12.633 1 98.19 159 SER B O 1
ATOM 3976 N N . ALA B 1 160 ? -10.906 21.703 14.32 1 98.62 160 ALA B N 1
ATOM 3977 C CA . ALA B 1 160 ? -9.453 21.594 14.281 1 98.62 160 ALA B CA 1
ATOM 3978 C C . ALA B 1 160 ? -8.977 20.953 12.984 1 98.62 160 ALA B C 1
ATOM 3980 O O . ALA B 1 160 ? -9.625 20.031 12.469 1 98.62 160 ALA B O 1
ATOM 3981 N N . ALA B 1 161 ? -7.84 21.438 12.406 1 98.81 161 ALA B N 1
ATOM 3982 C CA . ALA B 1 161 ? -7.078 20.75 11.367 1 98.81 161 ALA B CA 1
ATOM 3983 C C . ALA B 1 161 ? -6.09 19.75 11.969 1 98.81 161 ALA B C 1
ATOM 3985 O O . ALA B 1 161 ? -5.348 20.094 12.891 1 98.81 161 ALA B O 1
ATOM 3986 N N . ILE B 1 162 ? -6.125 18.531 11.5 1 98.88 162 ILE B N 1
ATOM 3987 C CA . ILE B 1 162 ? -5.266 17.469 12.008 1 98.88 162 ILE B CA 1
ATOM 3988 C C . ILE B 1 162 ? -4.309 17 10.914 1 98.88 162 ILE B C 1
ATOM 3990 O O . ILE B 1 162 ? -4.719 16.344 9.961 1 98.88 162 ILE B O 1
ATOM 3994 N N . PHE B 1 163 ? -3.059 17.359 11.031 1 98.81 163 PHE B N 1
ATOM 3995 C CA . PHE B 1 163 ? -2.004 16.875 10.148 1 98.81 163 PHE B CA 1
ATOM 3996 C C . PHE B 1 163 ? -1.528 15.492 10.586 1 98.81 163 PHE B C 1
ATOM 3998 O O . PHE B 1 163 ? -1.081 15.312 11.719 1 98.81 163 PHE B O 1
ATOM 4005 N N . VAL B 1 164 ? -1.621 14.555 9.688 1 98.69 164 VAL B N 1
ATOM 4006 C CA . VAL B 1 164 ? -1.263 13.172 10 1 98.69 164 VAL B CA 1
ATOM 4007 C C . VAL B 1 164 ? -0.04 12.758 9.188 1 98.69 164 VAL B C 1
ATOM 4009 O O . VAL B 1 164 ? -0.061 12.805 7.953 1 98.69 164 VAL B O 1
ATOM 4012 N N . HIS B 1 165 ? 0.991 12.414 9.859 1 98 165 HIS B N 1
ATOM 4013 C CA . HIS B 1 165 ? 2.217 11.922 9.242 1 98 165 HIS B CA 1
ATOM 4014 C C . HIS B 1 165 ? 2.68 10.625 9.898 1 98 165 HIS B C 1
ATOM 4016 O O . HIS B 1 165 ? 2.672 10.508 11.125 1 98 165 HIS B O 1
ATOM 4022 N N . PRO B 1 166 ? 3.029 9.617 9.031 1 95.62 166 PRO B N 1
ATOM 4023 C CA . PRO B 1 166 ? 3.531 8.375 9.625 1 95.62 166 PRO B CA 1
ATOM 4024 C C . PRO B 1 166 ? 4.867 8.562 10.344 1 95.62 166 PRO B C 1
ATOM 4026 O O . PRO B 1 166 ? 5.613 9.492 10.031 1 95.62 166 PRO B O 1
ATOM 4029 N N . ALA B 1 167 ? 4.938 7.727 11.297 1 84.25 167 ALA B N 1
ATOM 4030 C CA . ALA B 1 167 ? 6.191 7.668 12.039 1 84.25 167 ALA B CA 1
ATOM 4031 C C . ALA B 1 167 ? 6.543 6.23 12.414 1 84.25 167 ALA B C 1
ATOM 4033 O O . ALA B 1 167 ? 5.773 5.309 12.141 1 84.25 167 ALA B O 1
ATOM 4034 N N . ASP B 1 168 ? 7.652 5.926 13.172 1 76.81 168 ASP B N 1
ATOM 4035 C CA . ASP B 1 168 ? 8.203 4.668 13.664 1 76.81 168 ASP B CA 1
ATOM 4036 C C . ASP B 1 168 ? 7.223 3.518 13.453 1 76.81 168 ASP B C 1
ATOM 4038 O O . ASP B 1 168 ? 6.82 2.857 14.414 1 76.81 168 ASP B O 1
ATOM 4042 N N . THR B 1 169 ? 6.836 3.236 12.195 1 78.5 169 THR B N 1
ATOM 4043 C CA . THR B 1 169 ? 5.891 2.203 11.773 1 78.5 169 THR B CA 1
ATOM 4044 C C . THR B 1 169 ? 6.488 0.814 11.984 1 78.5 169 THR B C 1
ATOM 4046 O O . THR B 1 169 ? 7.711 0.657 12.023 1 78.5 169 THR B O 1
ATOM 4049 N N . ALA B 1 170 ? 5.609 -0.082 12.328 1 76.06 170 ALA B N 1
ATOM 4050 C CA . ALA B 1 170 ? 6.035 -1.474 12.438 1 76.06 170 ALA B CA 1
ATOM 4051 C C . ALA B 1 170 ? 6.664 -1.957 11.133 1 76.06 170 ALA B C 1
ATOM 4053 O O . ALA B 1 170 ? 6.082 -1.801 10.062 1 76.06 170 ALA B O 1
ATOM 4054 N N . MET B 1 171 ? 7.898 -2.355 11.305 1 84.25 171 MET B N 1
ATOM 4055 C CA . MET B 1 171 ? 8.617 -2.928 10.172 1 84.25 171 MET B CA 1
ATOM 4056 C C . MET B 1 171 ? 8.664 -4.449 10.266 1 84.25 171 MET B C 1
ATOM 4058 O O . MET B 1 171 ? 9.141 -4.996 11.266 1 84.25 171 MET B O 1
ATOM 4062 N N . PRO B 1 172 ? 8.047 -5.109 9.281 1 88.31 172 PRO B N 1
ATOM 4063 C CA . PRO B 1 172 ? 8.297 -6.555 9.312 1 88.31 172 PRO B CA 1
ATOM 4064 C C . PRO B 1 172 ? 9.781 -6.898 9.203 1 88.31 1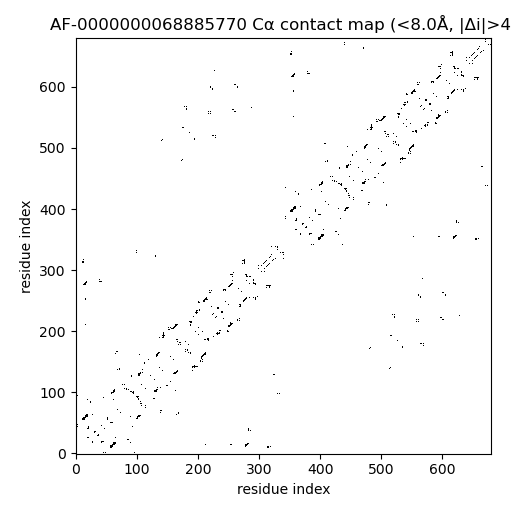72 PRO B C 1
ATOM 4066 O O . PRO B 1 172 ? 10.57 -6.109 8.68 1 88.31 172 PRO B O 1
ATOM 4069 N N . PRO B 1 173 ? 10.125 -8.016 9.805 1 86.69 173 PRO B N 1
ATOM 4070 C CA . PRO B 1 173 ? 11.523 -8.438 9.688 1 86.69 173 PRO B CA 1
ATOM 4071 C C . PRO B 1 173 ? 11.938 -8.711 8.242 1 86.69 173 PRO B C 1
ATOM 4073 O O . PRO B 1 173 ? 11.102 -9.086 7.414 1 86.69 173 PRO B O 1
ATOM 4076 N N . GLY B 1 174 ? 13.188 -8.477 7.992 1 87.19 174 GLY B N 1
ATOM 4077 C CA . GLY B 1 174 ? 13.766 -8.906 6.727 1 87.19 174 GLY B CA 1
ATOM 4078 C C . GLY B 1 174 ? 13.695 -7.836 5.648 1 87.19 174 GLY B C 1
ATOM 4079 O O . GLY B 1 174 ? 14.094 -8.07 4.508 1 87.19 174 GLY B O 1
ATOM 4080 N N . LEU B 1 175 ? 13.18 -6.691 6.027 1 89.06 175 LEU B N 1
ATOM 4081 C CA . LEU B 1 175 ? 13.141 -5.613 5.043 1 89.06 175 LEU B CA 1
ATOM 4082 C C . LEU B 1 175 ? 14.5 -4.922 4.945 1 89.06 175 LEU B C 1
ATOM 4084 O O . LEU B 1 175 ? 15.172 -4.715 5.957 1 89.06 175 LEU B O 1
ATOM 4088 N N . GLU B 1 176 ? 14.898 -4.535 3.752 1 87.25 176 GLU B N 1
ATOM 4089 C CA . GLU B 1 176 ? 16.219 -3.98 3.527 1 87.25 176 GLU B CA 1
ATOM 4090 C C . GLU B 1 176 ? 16.156 -2.496 3.178 1 87.25 176 GLU B C 1
ATOM 4092 O O . GLU B 1 176 ? 17.047 -1.961 2.521 1 87.25 176 GLU B O 1
ATOM 4097 N N . TYR B 1 177 ? 15.078 -1.863 3.428 1 90.81 177 TYR B N 1
ATOM 4098 C CA . TYR B 1 177 ? 14.93 -0.436 3.172 1 90.81 177 TYR B CA 1
ATOM 4099 C C . TYR B 1 177 ? 14.281 0.265 4.359 1 90.81 177 TYR B C 1
ATOM 4101 O O . TYR B 1 177 ? 13.734 -0.389 5.254 1 90.81 177 TYR B O 1
ATOM 4109 N N . LYS B 1 178 ? 14.406 1.496 4.398 1 90.19 178 LYS B N 1
ATOM 4110 C CA . LYS B 1 178 ? 13.891 2.301 5.5 1 90.19 178 LYS B CA 1
ATOM 4111 C C . LYS B 1 178 ? 12.383 2.469 5.395 1 90.19 178 LYS B C 1
ATOM 4113 O O . LYS B 1 178 ? 11.797 2.27 4.328 1 90.19 178 LYS B O 1
ATOM 4118 N N . PRO B 1 179 ? 11.711 2.822 6.484 1 92.19 179 PRO B N 1
ATOM 4119 C CA . PRO B 1 179 ? 10.25 2.816 6.523 1 92.19 179 PRO B CA 1
ATOM 4120 C C . PRO B 1 179 ? 9.633 3.84 5.57 1 92.19 179 PRO B C 1
ATOM 4122 O O . PRO B 1 179 ? 8.477 3.688 5.16 1 92.19 179 PRO B O 1
ATOM 4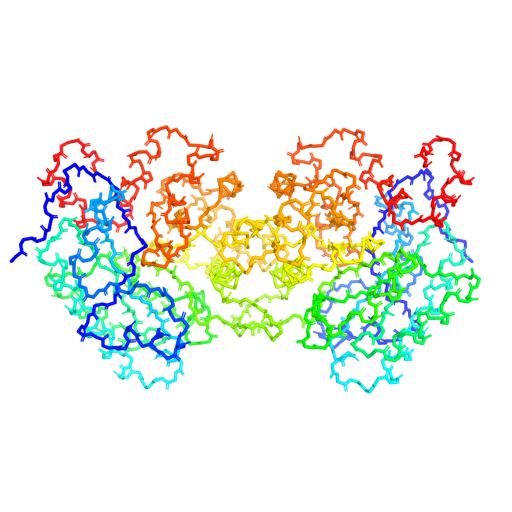125 N N . TYR B 1 180 ? 10.398 4.887 5.184 1 92.12 180 TYR B N 1
ATOM 4126 C CA . TYR B 1 180 ? 9.828 5.938 4.348 1 92.12 180 TYR B CA 1
ATOM 4127 C C . TYR B 1 180 ? 9.633 5.453 2.916 1 92.12 180 TYR B C 1
ATOM 4129 O O . TYR B 1 180 ? 8.969 6.117 2.115 1 92.12 180 TYR B O 1
ATOM 4137 N N . VAL B 1 181 ? 10.148 4.262 2.557 1 94.69 181 VAL B N 1
ATOM 4138 C CA . VAL B 1 181 ? 10.016 3.732 1.203 1 94.69 181 VAL B CA 1
ATOM 4139 C C . VAL B 1 181 ? 8.594 3.215 0.985 1 94.69 181 VAL B C 1
ATOM 4141 O O . VAL B 1 181 ? 7.836 3.781 0.195 1 94.69 181 VAL B O 1
ATOM 4144 N N . PHE B 1 182 ? 8.172 2.268 1.858 1 96.81 182 PHE B N 1
ATOM 4145 C CA . PHE B 1 182 ? 6.824 1.729 1.694 1 96.81 182 PHE B CA 1
ATOM 4146 C C . PHE B 1 182 ? 6.008 1.914 2.969 1 96.81 182 PHE B C 1
ATOM 4148 O O . PHE B 1 182 ? 4.848 2.326 2.914 1 96.81 182 PHE B O 1
ATOM 4155 N N . GLU B 1 183 ? 6.602 1.661 4.117 1 95.81 183 GLU B N 1
ATOM 4156 C CA . GLU B 1 183 ? 5.848 1.457 5.352 1 95.81 183 GLU B CA 1
ATOM 4157 C C . GLU B 1 183 ? 5.145 2.738 5.785 1 95.81 183 GLU B C 1
ATOM 4159 O O . GLU B 1 183 ? 4.055 2.691 6.359 1 95.81 183 GLU B O 1
ATOM 4164 N N . TYR B 1 184 ? 5.758 3.893 5.535 1 96.31 184 TYR B N 1
ATOM 4165 C CA . TYR B 1 184 ? 5.078 5.148 5.828 1 96.31 184 TYR B CA 1
ATOM 4166 C C . TYR B 1 184 ? 3.781 5.262 5.035 1 96.31 184 TYR B C 1
ATOM 4168 O O . TYR B 1 184 ? 2.732 5.594 5.594 1 96.31 184 TYR B O 1
ATOM 4176 N N . ALA B 1 185 ? 3.873 4.988 3.742 1 97.75 185 ALA B N 1
ATOM 4177 C CA . ALA B 1 185 ? 2.689 5.055 2.887 1 97.75 185 ALA B CA 1
ATOM 4178 C C . ALA B 1 185 ? 1.646 4.023 3.312 1 97.75 185 ALA B C 1
ATOM 4180 O O . ALA B 1 185 ? 0.446 4.305 3.295 1 97.75 185 ALA B O 1
ATOM 4181 N N . PHE B 1 186 ? 2.08 2.828 3.707 1 97.38 186 PHE B N 1
ATOM 4182 C CA . PHE B 1 186 ? 1.181 1.777 4.172 1 97.38 186 PHE B CA 1
ATOM 4183 C C . PHE B 1 186 ? 0.493 2.188 5.469 1 97.38 186 PHE B C 1
ATOM 4185 O O . PHE B 1 186 ? -0.706 1.958 5.641 1 97.38 186 PHE B O 1
ATOM 4192 N N . ASP B 1 187 ? 1.251 2.783 6.324 1 96.81 187 ASP B N 1
ATOM 4193 C CA . ASP B 1 187 ? 0.696 3.174 7.617 1 96.81 187 ASP B CA 1
ATOM 4194 C C . ASP B 1 187 ? -0.339 4.285 7.457 1 96.81 187 ASP B C 1
ATOM 4196 O O . ASP B 1 187 ? -1.34 4.316 8.18 1 96.81 187 ASP B O 1
ATOM 4200 N N . THR B 1 188 ? -0.085 5.215 6.555 1 98.19 188 THR B N 1
ATOM 4201 C CA . THR B 1 188 ? -1.08 6.238 6.25 1 98.19 188 THR B CA 1
ATOM 4202 C C . THR B 1 188 ? -2.369 5.602 5.734 1 98.19 188 THR B C 1
ATOM 4204 O O . THR B 1 188 ? -3.465 6 6.133 1 98.19 188 THR B O 1
ATOM 4207 N N . ALA B 1 189 ? -2.24 4.609 4.902 1 98.19 189 ALA B N 1
ATOM 4208 C CA . ALA B 1 189 ? -3.416 3.895 4.41 1 98.19 189 ALA B CA 1
ATOM 4209 C C . ALA B 1 189 ? -4.191 3.256 5.562 1 98.19 189 ALA B C 1
ATOM 4211 O O . ALA B 1 189 ? -5.422 3.314 5.598 1 98.19 189 ALA B O 1
ATOM 4212 N N . ARG B 1 190 ? -3.479 2.664 6.488 1 97.12 190 ARG B N 1
ATOM 4213 C CA . ARG B 1 190 ? -4.102 2.029 7.645 1 97.12 190 ARG B CA 1
ATOM 4214 C C . ARG B 1 190 ? -4.867 3.049 8.484 1 97.12 190 ARG B C 1
ATOM 4216 O O . ARG B 1 190 ? -5.984 2.777 8.938 1 97.12 190 ARG B O 1
ATOM 4223 N N . ALA B 1 191 ? -4.266 4.191 8.672 1 97.75 191 ALA B N 1
ATOM 4224 C CA . ALA B 1 191 ? -4.906 5.242 9.461 1 97.75 191 ALA B CA 1
ATOM 4225 C C . ALA B 1 191 ? -6.191 5.723 8.789 1 97.75 191 ALA B C 1
ATOM 4227 O O . ALA B 1 191 ? -7.207 5.934 9.453 1 97.75 191 ALA B O 1
ATOM 4228 N N . MET B 1 192 ? -6.125 5.914 7.504 1 98.5 192 MET B N 1
ATOM 4229 C CA . MET B 1 192 ? -7.309 6.34 6.762 1 98.5 192 MET B CA 1
ATOM 4230 C C . MET B 1 192 ? -8.406 5.281 6.836 1 98.5 192 MET B C 1
ATOM 4232 O O . MET B 1 192 ? -9.57 5.605 7.082 1 98.5 192 MET B O 1
ATOM 4236 N N . ALA B 1 193 ? -8.047 4.055 6.641 1 98.06 193 ALA B N 1
ATOM 4237 C CA . ALA B 1 193 ? -9.023 2.977 6.742 1 98.06 193 ALA B CA 1
ATOM 4238 C C . ALA B 1 193 ? -9.672 2.953 8.125 1 98.06 193 ALA B C 1
ATOM 4240 O O . ALA B 1 193 ? -10.898 2.867 8.242 1 98.06 193 ALA B O 1
ATOM 4241 N N . SER B 1 194 ? -8.859 3.057 9.141 1 97.56 194 SER B N 1
ATOM 4242 C CA . SER B 1 194 ? -9.344 3.027 10.523 1 97.56 194 SER B CA 1
ATOM 4243 C C . SER B 1 194 ? -10.336 4.152 10.781 1 97.56 194 SER B C 1
ATOM 4245 O O . SER B 1 194 ? -11.398 3.928 11.359 1 97.56 194 SER B O 1
ATOM 4247 N N . THR B 1 195 ? -10.023 5.34 10.32 1 98.38 195 THR B N 1
ATOM 4248 C CA . THR B 1 195 ? -10.883 6.496 10.547 1 98.38 195 THR B CA 1
ATOM 4249 C C . THR B 1 195 ? -12.18 6.371 9.75 1 98.38 195 THR B C 1
ATOM 4251 O O . THR B 1 195 ? -13.258 6.691 10.258 1 98.38 195 THR B O 1
ATOM 4254 N N . ILE B 1 196 ? -12.094 5.84 8.531 1 98.06 196 ILE B N 1
ATOM 4255 C CA . ILE B 1 196 ? -13.273 5.711 7.68 1 98.06 196 ILE B CA 1
ATOM 4256 C C . ILE B 1 196 ? -14.188 4.617 8.227 1 98.06 196 ILE B C 1
ATOM 4258 O O . ILE B 1 196 ? -15.391 4.836 8.398 1 98.06 196 ILE B O 1
ATOM 4262 N N . ILE B 1 197 ? -13.641 3.477 8.609 1 96.88 197 ILE B N 1
ATOM 4263 C CA . ILE B 1 197 ? -14.422 2.334 9.07 1 96.88 197 ILE B CA 1
ATOM 4264 C C . ILE B 1 197 ? -15.156 2.695 10.359 1 96.88 197 ILE B C 1
ATOM 4266 O O . ILE B 1 197 ? -16.297 2.273 10.57 1 96.88 197 ILE B O 1
ATOM 4270 N N . ASN B 1 198 ? -14.5 3.545 11.172 1 97.44 198 ASN B N 1
ATOM 4271 C CA . ASN B 1 198 ? -15.055 3.852 12.484 1 97.44 198 ASN B CA 1
ATOM 4272 C C . ASN B 1 198 ? -15.852 5.156 12.461 1 97.44 198 ASN B C 1
ATOM 4274 O O . ASN B 1 198 ? -16.266 5.648 13.508 1 97.44 198 ASN B O 1
ATOM 4278 N N . GLY B 1 199 ? -16 5.734 11.305 1 98.31 199 GLY B N 1
ATOM 4279 C CA . GLY B 1 199 ? -16.922 6.844 11.094 1 98.31 199 GLY B CA 1
ATOM 4280 C C . GLY B 1 199 ? -16.438 8.148 11.695 1 98.31 199 GLY B C 1
ATOM 4281 O O . GLY B 1 199 ? -17.234 9.016 12.047 1 98.31 199 GLY B O 1
ATOM 4282 N N . VAL B 1 200 ? -15.164 8.305 11.852 1 98.62 200 VAL B N 1
ATOM 4283 C CA . VAL B 1 200 ? -14.617 9.492 12.5 1 98.62 200 VAL B CA 1
ATOM 4284 C C . VAL B 1 200 ? -15.031 10.742 11.727 1 98.62 200 VAL B C 1
ATOM 4286 O O . VAL B 1 200 ? -15.508 11.711 12.312 1 98.62 200 VAL B O 1
ATOM 4289 N N . PHE B 1 201 ? -14.977 10.695 10.398 1 98.25 201 PHE B N 1
ATOM 4290 C CA . PHE B 1 201 ? -15.25 11.859 9.562 1 98.25 201 PHE B CA 1
ATOM 4291 C C . PHE B 1 201 ? -16.734 12.195 9.578 1 98.25 201 PHE B C 1
ATOM 4293 O O . PHE B 1 201 ? -17.109 13.359 9.43 1 98.25 201 PHE B O 1
ATOM 4300 N N . THR B 1 202 ? -17.5 11.18 9.758 1 98.06 202 THR B N 1
ATOM 4301 C CA . THR B 1 202 ? -18.953 11.352 9.789 1 98.06 202 THR B CA 1
ATOM 4302 C C . THR B 1 202 ? -19.422 11.828 11.164 1 98.06 202 THR B C 1
ATOM 4304 O O . THR B 1 202 ? -20.266 12.711 11.266 1 98.06 202 THR B O 1
ATOM 4307 N N . ARG B 1 203 ? -18.859 11.305 12.18 1 98.12 203 ARG B N 1
ATOM 4308 C CA . ARG B 1 203 ? -19.266 11.594 13.555 1 98.12 203 ARG B CA 1
ATOM 4309 C C . ARG B 1 203 ? -18.734 12.953 14 1 98.12 203 ARG B C 1
ATOM 4311 O O . ARG B 1 203 ? -19.344 13.617 14.836 1 98.12 203 ARG B O 1
ATOM 4318 N N . TYR B 1 204 ? -17.594 13.359 13.461 1 98.69 204 TYR B N 1
ATOM 4319 C CA . TYR B 1 204 ? -16.969 14.641 13.789 1 98.69 204 TYR B CA 1
ATOM 4320 C C . TYR B 1 204 ? -16.719 15.469 12.539 1 98.69 204 TYR B C 1
ATOM 4322 O O . TYR B 1 204 ? -15.578 15.688 12.141 1 98.69 204 TYR B O 1
ATOM 4330 N N . PRO B 1 205 ? -17.734 16.016 11.945 1 98.31 205 PRO B N 1
ATOM 4331 C CA . PRO B 1 205 ? -17.688 16.594 10.602 1 98.31 205 PRO B CA 1
ATOM 4332 C C . PRO B 1 205 ? -16.906 17.906 10.539 1 98.31 205 PRO B C 1
ATOM 4334 O O . PRO B 1 205 ? -16.594 18.391 9.445 1 98.31 205 PRO B O 1
ATOM 4337 N N . ASN B 1 206 ? -16.609 18.484 11.688 1 98.56 206 ASN B N 1
ATOM 4338 C CA . ASN B 1 206 ? -15.875 19.734 11.664 1 98.56 206 ASN B CA 1
ATOM 4339 C C . ASN B 1 206 ? -14.367 19.5 11.68 1 98.56 206 ASN B C 1
ATOM 4341 O O . ASN B 1 206 ? -13.586 20.438 11.477 1 98.56 206 ASN B O 1
ATOM 4345 N N . LEU B 1 207 ? -13.961 18.281 11.93 1 98.62 207 LEU B N 1
ATOM 4346 C CA . LEU B 1 207 ? -12.539 17.953 11.852 1 98.62 207 LEU B CA 1
ATOM 4347 C C . LEU B 1 207 ? -12.062 17.953 10.406 1 98.62 207 LEU B C 1
ATOM 4349 O O . LEU B 1 207 ? -12.781 17.516 9.508 1 98.62 207 LEU B O 1
ATOM 4353 N N . LYS B 1 208 ? -10.906 18.438 10.227 1 98.69 208 LYS B N 1
ATOM 4354 C CA . LYS B 1 208 ? -10.242 18.406 8.922 1 98.69 208 LYS B CA 1
ATOM 4355 C C . LYS B 1 208 ? -8.922 17.641 8.992 1 98.69 208 LYS B C 1
ATOM 4357 O O . LYS B 1 208 ? -7.965 18.109 9.617 1 98.69 208 LYS B O 1
ATOM 4362 N N . PHE B 1 209 ? -8.883 16.547 8.375 1 98.88 209 PHE B N 1
ATOM 4363 C CA . PHE B 1 209 ? -7.68 15.727 8.398 1 98.88 209 PHE B CA 1
ATOM 4364 C C . PHE B 1 209 ? -6.828 15.969 7.16 1 98.88 209 PHE B C 1
ATOM 4366 O O . PHE B 1 209 ? -7.359 16.109 6.055 1 98.88 209 PHE B O 1
ATOM 4373 N N . ILE B 1 210 ? -5.555 16.078 7.336 1 98.94 210 ILE B N 1
ATOM 4374 C CA . ILE B 1 210 ? -4.57 16.109 6.262 1 98.94 210 ILE B CA 1
ATOM 4375 C C . ILE B 1 210 ? -3.725 14.836 6.301 1 98.94 210 ILE B C 1
ATOM 4377 O O . ILE B 1 210 ? -2.922 14.648 7.215 1 98.94 210 ILE B O 1
ATOM 4381 N N . PHE B 1 211 ? -3.914 13.961 5.363 1 98.88 211 PHE B N 1
ATOM 4382 C CA . PHE B 1 211 ? -3.084 12.766 5.27 1 98.88 211 PHE B CA 1
ATOM 4383 C C . PHE B 1 211 ? -1.925 12.992 4.305 1 98.88 211 PHE B C 1
ATOM 4385 O O . PHE B 1 211 ? -2.135 13.367 3.15 1 98.88 211 PHE B O 1
ATOM 4392 N N . SER B 1 212 ? -0.726 12.719 4.742 1 98.44 212 SER B N 1
ATOM 4393 C CA . SER B 1 212 ? 0.511 13.062 4.051 1 98.44 212 SER B CA 1
ATOM 4394 C C . SER B 1 212 ? 0.73 12.18 2.83 1 98.44 212 SER B C 1
ATOM 4396 O O . SER B 1 212 ? 0.17 11.078 2.744 1 98.44 212 SER B O 1
ATOM 4398 N N . HIS B 1 213 ? 1.514 12.625 1.895 1 98.31 213 HIS B N 1
ATOM 4399 C CA . HIS B 1 213 ? 2.055 11.875 0.765 1 98.31 213 HIS B CA 1
ATOM 4400 C C . HIS B 1 213 ? 0.938 11.297 -0.098 1 98.31 213 HIS B C 1
ATOM 4402 O O . HIS B 1 213 ? 0.942 10.109 -0.411 1 98.31 213 HIS B O 1
ATOM 4408 N N . ASN B 1 214 ? -0.04 12.164 -0.386 1 98.62 214 ASN B N 1
ATOM 4409 C CA . ASN B 1 214 ? -1.15 11.766 -1.248 1 98.62 214 ASN B CA 1
ATOM 4410 C C . ASN B 1 214 ? -1.955 10.625 -0.639 1 98.62 214 ASN B C 1
ATOM 4412 O O . ASN B 1 214 ? -2.375 9.711 -1.349 1 98.62 214 ASN B O 1
ATOM 4416 N N . GLY B 1 215 ? -2.072 10.555 0.709 1 98.62 215 GLY B N 1
ATOM 4417 C CA . GLY B 1 215 ? -2.826 9.5 1.365 1 98.62 215 GLY B CA 1
ATOM 4418 C C . GLY B 1 215 ? -2.102 8.164 1.371 1 98.62 215 GLY B C 1
ATOM 4419 O O . GLY B 1 215 ? -2.715 7.121 1.594 1 98.62 215 GLY B O 1
ATOM 4420 N N . GLY B 1 216 ? -0.791 8.211 1.069 1 98.5 216 GLY B N 1
ATOM 4421 C CA . GLY B 1 216 ? -0.007 6.988 1.05 1 98.5 216 GLY B CA 1
ATOM 4422 C C . GLY B 1 216 ? -0.478 5.996 0.006 1 98.5 216 GLY B C 1
ATOM 4423 O O . GLY B 1 216 ? -0.624 6.34 -1.168 1 98.5 216 GLY B O 1
ATOM 4424 N N . ALA B 1 217 ? -0.771 4.785 0.427 1 98.75 217 ALA B N 1
ATOM 4425 C CA . ALA B 1 217 ? -1.198 3.729 -0.485 1 98.75 217 ALA B CA 1
ATOM 4426 C C . ALA B 1 217 ? -2.721 3.65 -0.558 1 98.75 217 ALA B C 1
ATOM 4428 O O . ALA B 1 217 ? -3.271 2.861 -1.33 1 98.75 217 ALA B O 1
ATOM 4429 N N . PHE B 1 218 ? -3.443 4.484 0.211 1 98.81 218 PHE B N 1
ATOM 4430 C CA . PHE B 1 218 ? -4.879 4.328 0.412 1 98.81 218 PHE B CA 1
ATOM 4431 C C . PHE B 1 218 ? -5.629 4.457 -0.909 1 98.81 218 PHE B C 1
ATOM 4433 O O . PHE B 1 218 ? -6.516 3.652 -1.205 1 98.81 218 PHE B O 1
ATOM 4440 N N . PRO B 1 219 ? -5.25 5.48 -1.765 1 98.88 219 PRO B N 1
ATOM 4441 C CA . PRO B 1 219 ? -6.055 5.613 -2.98 1 98.88 219 PRO B CA 1
ATOM 4442 C C . PRO B 1 219 ? -6.09 4.332 -3.809 1 98.88 219 PRO B C 1
ATOM 4444 O O . PRO B 1 219 ? -7.145 3.947 -4.316 1 98.88 219 PRO B O 1
ATOM 4447 N N . PHE B 1 220 ? -4.988 3.65 -3.85 1 98.69 220 PHE B N 1
ATOM 4448 C CA . PHE B 1 220 ? -4.863 2.443 -4.66 1 98.69 220 PHE B CA 1
ATOM 4449 C C . PHE B 1 220 ? -5.559 1.267 -3.99 1 98.69 220 PHE B C 1
ATOM 4451 O O . PHE B 1 220 ? -5.922 0.293 -4.652 1 98.69 220 PHE B O 1
ATOM 4458 N N . MET B 1 221 ? -5.797 1.359 -2.686 1 98.44 221 MET B N 1
ATOM 4459 C CA . MET B 1 221 ? -6.316 0.254 -1.888 1 98.44 221 MET B CA 1
ATOM 4460 C C . MET B 1 221 ? -7.785 0.484 -1.532 1 98.44 221 MET B C 1
ATOM 4462 O O . MET B 1 221 ? -8.453 -0.422 -1.037 1 98.44 221 MET B O 1
ATOM 4466 N N . ALA B 1 222 ? -8.344 1.632 -1.875 1 98.12 222 ALA B N 1
ATOM 4467 C CA . ALA B 1 222 ? -9.656 2.057 -1.399 1 98.12 222 ALA B CA 1
ATOM 4468 C C . ALA B 1 222 ? -10.742 1.079 -1.842 1 98.12 222 ALA B C 1
ATOM 4470 O O . ALA B 1 222 ? -11.617 0.718 -1.054 1 98.12 222 ALA B O 1
ATOM 4471 N N . LYS B 1 223 ? -10.688 0.682 -3.061 1 96.25 223 LYS B N 1
ATOM 4472 C CA . LYS B 1 223 ? -11.703 -0.242 -3.557 1 96.25 223 LYS B CA 1
ATOM 4473 C C . LYS B 1 223 ? -11.633 -1.582 -2.832 1 96.25 223 LYS B C 1
ATOM 4475 O O . LYS B 1 223 ? -12.664 -2.207 -2.562 1 96.25 223 LYS B O 1
ATOM 4480 N N . ARG B 1 224 ? -10.43 -2.039 -2.613 1 95.44 224 ARG B N 1
ATOM 4481 C CA . ARG B 1 224 ? -10.266 -3.277 -1.858 1 95.44 224 ARG B CA 1
ATOM 4482 C C . ARG B 1 224 ? -10.883 -3.162 -0.47 1 95.44 224 ARG B C 1
ATOM 4484 O O . ARG B 1 224 ? -11.547 -4.09 -0.003 1 95.44 224 ARG B O 1
ATOM 4491 N N . LEU B 1 225 ? -10.672 -2.025 0.214 1 96.25 225 LEU B N 1
ATOM 4492 C CA . LEU B 1 225 ? -11.312 -1.788 1.503 1 96.25 225 LEU B CA 1
ATOM 4493 C C . LEU B 1 225 ? -12.828 -1.869 1.379 1 96.25 225 LEU B C 1
ATOM 4495 O O . LEU B 1 225 ? -13.492 -2.521 2.189 1 96.25 225 LEU B O 1
ATOM 4499 N N . ASP B 1 226 ? -13.328 -1.232 0.351 1 94.62 226 ASP B N 1
ATOM 4500 C CA . ASP B 1 226 ? -14.766 -1.172 0.146 1 94.62 226 ASP B CA 1
ATOM 4501 C C . ASP B 1 226 ? -15.344 -2.559 -0.144 1 94.62 226 ASP B C 1
ATOM 4503 O O . ASP B 1 226 ? -16.453 -2.879 0.286 1 94.62 226 ASP B O 1
ATOM 4507 N N . ASP B 1 227 ? -14.578 -3.377 -0.822 1 92.5 227 ASP B N 1
ATOM 4508 C CA . ASP B 1 227 ? -15.078 -4.652 -1.324 1 92.5 227 ASP B CA 1
ATOM 4509 C C . ASP B 1 227 ? -14.93 -5.754 -0.277 1 92.5 227 ASP B C 1
ATOM 4511 O O . ASP B 1 227 ? -15.805 -6.605 -0.129 1 92.5 227 ASP B O 1
ATOM 4515 N N . VAL B 1 228 ? -13.773 -5.75 0.432 1 91.69 228 VAL B N 1
ATOM 4516 C CA . VAL B 1 228 ? -13.508 -6.945 1.226 1 91.69 228 VAL B CA 1
ATOM 4517 C C . VAL B 1 228 ? -13.258 -6.555 2.682 1 91.69 228 VAL B C 1
ATOM 4519 O O . VAL B 1 228 ? -13.109 -7.422 3.545 1 91.69 228 VAL B O 1
ATOM 4522 N N . GLY B 1 229 ? -13.219 -5.254 2.951 1 91.94 229 GLY B N 1
ATOM 4523 C CA . GLY B 1 229 ? -13.062 -4.797 4.324 1 91.94 229 GLY B CA 1
ATOM 4524 C C . GLY B 1 229 ? -14.367 -4.742 5.09 1 91.94 229 GLY B C 1
ATOM 4525 O O . GLY B 1 229 ? -15.422 -5.09 4.555 1 91.94 229 GLY B O 1
ATOM 4526 N N . PRO B 1 230 ? -14.211 -4.371 6.426 1 92.06 230 PRO B N 1
ATOM 4527 C CA . PRO B 1 230 ? -15.438 -4.102 7.176 1 92.06 230 PRO B CA 1
ATOM 4528 C C . PRO B 1 230 ? -16.297 -3.008 6.535 1 92.06 230 PRO B C 1
ATOM 4530 O O . PRO B 1 230 ? -15.758 -2.033 6.004 1 92.06 230 PRO B O 1
ATOM 4533 N N . SER B 1 231 ? -17.547 -3.217 6.598 1 90.62 231 SER B N 1
ATOM 4534 C CA . SER B 1 231 ? -18.438 -2.232 5.992 1 90.62 231 SER B CA 1
ATOM 4535 C C . SER B 1 231 ? -18.297 -0.874 6.672 1 90.62 231 SER B C 1
ATOM 4537 O O . SER B 1 231 ? -18.391 -0.779 7.898 1 90.62 231 SER B O 1
ATOM 4539 N N . ALA B 1 232 ? -18.078 0.137 5.855 1 92.12 232 ALA B N 1
ATOM 4540 C CA . ALA B 1 232 ? -18.047 1.509 6.359 1 92.12 232 ALA B CA 1
ATOM 4541 C C . ALA B 1 232 ? -19.453 2.037 6.602 1 92.12 232 ALA B C 1
ATOM 4543 O O . ALA B 1 232 ? -19.641 3.029 7.312 1 92.12 232 ALA B O 1
ATOM 4544 N N . LYS B 1 233 ? -20.469 1.449 6.109 1 94.12 233 LYS B N 1
ATOM 4545 C CA . LYS B 1 233 ? -21.828 1.988 6.055 1 94.12 233 LYS B CA 1
ATOM 4546 C C . LYS B 1 233 ? -22.406 2.141 7.453 1 94.12 233 LYS B C 1
ATOM 4548 O O . LYS B 1 233 ? -23.078 3.137 7.75 1 94.12 233 LYS B O 1
ATOM 4553 N N . LYS B 1 234 ? -22.109 1.229 8.242 1 92.94 234 LYS B N 1
ATOM 4554 C CA . LYS B 1 234 ? -22.734 1.22 9.562 1 92.94 234 LYS B CA 1
ATOM 4555 C C . LYS B 1 234 ? -22.359 2.461 10.359 1 92.94 234 LYS B C 1
ATOM 4557 O O . LYS B 1 234 ? -23.219 3.109 10.961 1 92.94 234 LYS B O 1
ATOM 4562 N N . MET B 1 235 ? -21.078 2.85 10.266 1 96.25 235 MET B N 1
ATOM 4563 C CA . MET B 1 235 ? -20.609 3.947 11.102 1 96.25 235 MET B CA 1
ATOM 4564 C C . MET B 1 235 ? -20.625 5.266 10.336 1 96.25 235 MET B C 1
ATOM 4566 O O . MET B 1 235 ? -20.281 6.312 10.883 1 96.25 235 MET B O 1
ATOM 4570 N N . ASN B 1 236 ? -21.047 5.223 9.055 1 98.06 236 ASN B N 1
ATOM 4571 C CA . ASN B 1 236 ? -21 6.414 8.211 1 98.06 236 ASN B CA 1
ATOM 4572 C C . ASN B 1 236 ? -22.375 6.742 7.637 1 98.06 236 ASN B C 1
ATOM 4574 O O . ASN B 1 236 ? -22.484 7.219 6.504 1 98.06 236 ASN B O 1
ATOM 4578 N N . ASN B 1 237 ? -23.453 6.473 8.383 1 97.69 237 ASN B N 1
ATOM 4579 C CA . ASN B 1 237 ? -24.812 6.812 7.977 1 97.69 237 ASN B CA 1
ATOM 4580 C C . ASN B 1 237 ? -25.141 6.258 6.594 1 97.69 237 ASN B C 1
ATOM 4582 O O . ASN B 1 237 ? -25.719 6.961 5.762 1 97.69 237 ASN B O 1
ATOM 4586 N N . GLY B 1 238 ? -24.625 5.102 6.266 1 97.44 238 GLY B N 1
ATOM 4587 C CA . GLY B 1 238 ? -24.969 4.414 5.031 1 97.44 238 GLY B CA 1
ATOM 4588 C C . GLY B 1 238 ? -24.031 4.754 3.883 1 97.44 238 GLY B C 1
ATOM 4589 O O . GLY B 1 238 ? -24.141 4.18 2.797 1 97.44 238 GLY B O 1
ATOM 4590 N N . LYS B 1 239 ? -23.078 5.621 4.098 1 97.38 239 LYS B N 1
ATOM 4591 C CA . LYS B 1 239 ? -22.156 6.039 3.047 1 97.38 239 LYS B CA 1
ATOM 4592 C C . LYS B 1 239 ? -21.094 4.977 2.795 1 97.38 239 LYS B C 1
ATOM 4594 O O . LYS B 1 239 ? -20.594 4.352 3.734 1 97.38 239 LYS B O 1
ATOM 4599 N N . SER B 1 240 ? -20.75 4.789 1.541 1 96.38 240 SER B N 1
ATOM 4600 C CA . SER B 1 240 ? -19.625 3.957 1.15 1 96.38 240 SER B CA 1
ATOM 4601 C C . SER B 1 240 ? -18.297 4.656 1.449 1 96.38 240 SER B C 1
ATOM 4603 O O . SER B 1 240 ? -18.281 5.836 1.797 1 96.38 240 SER B O 1
ATOM 4605 N N . VAL B 1 241 ? -17.266 3.939 1.318 1 97.44 241 VAL B N 1
ATOM 4606 C CA . VAL B 1 241 ? -15.922 4.492 1.464 1 97.44 241 VAL B CA 1
ATOM 4607 C C . VAL B 1 241 ? -15.75 5.684 0.527 1 97.44 241 VAL B C 1
ATOM 4609 O O . VAL B 1 241 ? -15.266 6.742 0.941 1 97.44 241 VAL B O 1
ATOM 4612 N N . PHE B 1 242 ? -16.203 5.598 -0.665 1 97.75 242 PHE B N 1
ATOM 4613 C CA . PHE B 1 242 ? -16.016 6.621 -1.687 1 97.75 242 PHE B CA 1
ATOM 4614 C C . PHE B 1 242 ? -16.875 7.844 -1.396 1 97.75 242 PHE B C 1
ATOM 4616 O O . PHE B 1 242 ? -16.453 8.977 -1.629 1 97.75 242 PHE B O 1
ATOM 4623 N N . GLU B 1 243 ? -18.078 7.59 -0.901 1 97.94 243 GLU B N 1
ATOM 4624 C CA . GLU B 1 243 ? -18.938 8.703 -0.513 1 97.94 243 GLU B CA 1
ATOM 4625 C C . GLU B 1 243 ? -18.344 9.477 0.661 1 97.94 243 GLU B C 1
ATOM 4627 O O . GLU B 1 243 ? -18.438 10.703 0.706 1 97.94 243 GLU B O 1
ATOM 4632 N N . VAL B 1 244 ? -17.734 8.742 1.602 1 98.38 244 VAL B N 1
ATOM 4633 C CA . VAL B 1 244 ? -17.078 9.391 2.732 1 98.38 244 VAL B CA 1
ATOM 4634 C C . VAL B 1 244 ? -15.945 10.273 2.23 1 98.38 244 VAL B C 1
ATOM 4636 O O . VAL B 1 244 ? -15.82 11.43 2.645 1 98.38 244 VAL B O 1
ATOM 4639 N N . ILE B 1 245 ? -15.133 9.781 1.277 1 98.31 245 ILE B N 1
ATOM 4640 C CA . ILE B 1 245 ? -14.016 10.531 0.717 1 98.31 245 ILE B CA 1
ATOM 4641 C C . ILE B 1 245 ? -14.531 11.797 0.026 1 98.31 245 ILE B C 1
ATOM 4643 O O . ILE B 1 245 ? -13.992 12.883 0.228 1 98.31 245 ILE B O 1
ATOM 4647 N N . ARG B 1 246 ? -15.602 11.664 -0.654 1 98 246 ARG B N 1
ATOM 4648 C CA . ARG B 1 246 ? -16.125 12.742 -1.481 1 98 246 ARG B CA 1
ATOM 4649 C C . ARG B 1 246 ? -16.734 13.844 -0.622 1 98 246 ARG B C 1
ATOM 4651 O O . ARG B 1 246 ? -16.656 15.023 -0.968 1 98 246 ARG B O 1
ATOM 4658 N N . THR B 1 247 ? -17.25 13.445 0.553 1 98 247 THR B N 1
ATOM 4659 C CA . THR B 1 247 ? -18.141 14.383 1.23 1 98 247 THR B CA 1
ATOM 4660 C C . THR B 1 247 ? -17.516 14.867 2.537 1 98 247 THR B C 1
ATOM 4662 O O . THR B 1 247 ? -18 15.828 3.139 1 98 247 THR B O 1
ATOM 4665 N N . SER B 1 248 ? -16.484 14.227 2.963 1 98.19 248 SER B N 1
ATOM 4666 C CA . SER B 1 248 ? -15.906 14.578 4.258 1 98.19 248 SER B CA 1
ATOM 4667 C C . SER B 1 248 ? -14.711 15.516 4.094 1 98.19 248 SER B C 1
ATOM 4669 O O . SER B 1 248 ? -14.219 15.711 2.982 1 98.19 248 SER B O 1
ATOM 4671 N N . ASN B 1 249 ? -14.273 16.094 5.203 1 98.06 249 ASN B N 1
ATOM 4672 C CA . ASN B 1 249 ? -13.117 17 5.23 1 98.06 249 ASN B CA 1
ATOM 4673 C C . ASN B 1 249 ? -11.812 16.234 5.367 1 98.06 249 ASN B C 1
ATOM 4675 O O . ASN B 1 249 ? -11.109 16.359 6.375 1 98.06 249 ASN B O 1
ATOM 4679 N N . ILE B 1 250 ? -11.5 15.492 4.312 1 98.81 250 ILE B N 1
ATOM 4680 C CA . ILE B 1 250 ? -10.258 14.734 4.203 1 98.81 250 ILE B CA 1
ATOM 4681 C C . ILE B 1 250 ? -9.367 15.352 3.131 1 98.81 250 ILE B C 1
ATOM 4683 O O . ILE B 1 250 ? -9.742 15.406 1.958 1 98.81 250 ILE B O 1
ATOM 4687 N N . PHE B 1 251 ? -8.219 15.844 3.533 1 98.94 251 PHE B N 1
ATOM 4688 C CA . PHE B 1 251 ? -7.246 16.438 2.623 1 98.94 251 PHE B CA 1
ATOM 4689 C C . PHE B 1 251 ? -6.066 15.492 2.412 1 98.94 251 PHE B C 1
ATOM 4691 O O . PHE B 1 251 ? -5.719 14.719 3.305 1 98.94 251 PHE B O 1
ATOM 4698 N N . VAL B 1 252 ? -5.488 15.516 1.216 1 98.94 252 VAL B N 1
ATOM 4699 C CA . VAL B 1 252 ? -4.215 14.852 0.949 1 98.94 252 VAL B CA 1
ATOM 4700 C C . VAL B 1 252 ? -3.207 15.867 0.408 1 98.94 252 VAL B C 1
ATOM 4702 O O . VAL B 1 252 ? -3.586 16.828 -0.263 1 98.94 252 VAL B O 1
ATOM 4705 N N . ASP B 1 253 ? -1.965 15.656 0.762 1 98.81 253 ASP B N 1
ATOM 4706 C CA . ASP B 1 253 ? -0.96 16.594 0.28 1 98.81 253 ASP B CA 1
ATOM 4707 C C . ASP B 1 253 ? -0.158 16 -0.875 1 98.81 253 ASP B C 1
ATOM 4709 O O . ASP B 1 253 ? -0.32 14.828 -1.209 1 98.81 253 ASP B O 1
ATOM 4713 N N . THR B 1 254 ? 0.664 16.766 -1.474 1 98.75 254 THR B N 1
ATOM 4714 C CA . THR B 1 254 ? 1.265 16.375 -2.74 1 98.75 254 THR B CA 1
ATOM 4715 C C . THR B 1 254 ? 2.705 15.906 -2.535 1 98.75 254 THR B C 1
ATOM 4717 O O . THR B 1 254 ? 3.393 15.555 -3.494 1 98.75 254 THR B O 1
ATOM 4720 N N . ALA B 1 255 ? 3.178 15.922 -1.285 1 98.06 255 ALA B N 1
ATOM 4721 C CA . ALA B 1 255 ? 4.574 15.562 -1.045 1 98.06 255 ALA B CA 1
ATOM 4722 C C . ALA B 1 255 ? 4.848 14.117 -1.455 1 98.06 255 ALA B C 1
ATOM 4724 O O . ALA B 1 255 ? 4.039 13.227 -1.19 1 98.06 255 ALA B O 1
ATOM 4725 N N . ILE B 1 256 ? 5.953 13.922 -2.141 1 97.06 256 ILE B N 1
ATOM 4726 C CA . ILE B 1 256 ? 6.48 12.617 -2.531 1 97.06 256 ILE B CA 1
ATOM 4727 C C . ILE B 1 256 ? 5.426 11.852 -3.326 1 97.06 256 ILE B C 1
ATOM 4729 O O . ILE B 1 256 ? 5.266 10.641 -3.15 1 97.06 256 ILE B O 1
ATOM 4733 N N . SER B 1 257 ? 4.621 12.508 -4.078 1 97.12 257 SER B N 1
ATOM 4734 C CA . SER B 1 257 ? 3.652 11.867 -4.957 1 97.12 257 SER B CA 1
ATOM 4735 C C . SER B 1 257 ? 4.234 11.633 -6.348 1 97.12 257 SER B C 1
ATOM 4737 O O . SER B 1 257 ? 5.285 12.188 -6.688 1 97.12 257 SER B O 1
ATOM 4739 N N . ALA B 1 258 ? 3.613 10.805 -7.098 1 97 258 ALA B N 1
ATOM 4740 C CA . ALA B 1 258 ? 3.979 10.516 -8.484 1 97 258 ALA B CA 1
ATOM 4741 C C . ALA B 1 258 ? 2.842 10.875 -9.438 1 97 258 ALA B C 1
ATOM 4743 O O . ALA B 1 258 ? 1.667 10.758 -9.078 1 97 258 ALA B O 1
ATOM 4744 N N . PRO B 1 259 ? 3.211 11.25 -10.664 1 97.56 259 PRO B N 1
ATOM 4745 C CA . PRO B 1 259 ? 2.18 11.656 -11.625 1 97.56 259 PRO B CA 1
ATOM 4746 C C . PRO B 1 259 ? 1.119 10.578 -11.836 1 97.56 259 PRO B C 1
ATOM 4748 O O . PRO B 1 259 ? -0.077 10.883 -11.867 1 97.56 259 PRO B O 1
ATOM 4751 N N . ILE B 1 260 ? 1.473 9.375 -11.836 1 96.19 260 ILE B N 1
ATOM 4752 C CA . ILE B 1 260 ? 0.585 8.281 -12.203 1 96.19 260 ILE B CA 1
ATOM 4753 C C . ILE B 1 260 ? -0.416 8.031 -11.078 1 96.19 260 ILE B C 1
ATOM 4755 O O . ILE B 1 260 ? -1.411 7.324 -11.273 1 96.19 260 ILE B O 1
ATOM 4759 N N . GLN B 1 261 ? -0.224 8.562 -9.906 1 98.19 261 GLN B N 1
ATOM 4760 C CA . GLN B 1 261 ? -1.066 8.328 -8.734 1 98.19 261 GLN B CA 1
ATOM 4761 C C . GLN B 1 261 ? -2.311 9.211 -8.766 1 98.19 261 GLN B C 1
ATOM 4763 O O . GLN B 1 261 ? -3.359 8.836 -8.242 1 98.19 261 GLN B O 1
ATOM 4768 N N . TRP B 1 262 ? -2.232 10.359 -9.359 1 98.5 262 TRP B N 1
ATOM 4769 C CA . TRP B 1 262 ? -3.232 11.406 -9.172 1 98.5 262 TRP B CA 1
ATOM 4770 C C . TRP B 1 262 ? -4.535 11.047 -9.875 1 98.5 262 TRP B C 1
ATOM 4772 O O . TRP B 1 262 ? -5.621 11.312 -9.359 1 98.5 262 TRP B O 1
ATOM 4782 N N . PRO B 1 263 ? -4.488 10.352 -11.125 1 97.88 263 PRO B N 1
ATOM 4783 C CA . PRO B 1 263 ? -5.766 9.883 -11.664 1 97.88 263 PRO B CA 1
ATOM 4784 C C . PRO B 1 263 ? -6.5 8.945 -10.703 1 97.88 263 PRO B C 1
ATOM 4786 O O . PRO B 1 263 ? -7.73 8.969 -10.633 1 97.88 263 PRO B O 1
ATOM 4789 N N . VAL B 1 264 ? -5.812 8.148 -9.945 1 98.5 264 VAL B N 1
ATOM 4790 C CA . VAL B 1 264 ? -6.414 7.219 -9 1 98.5 264 VAL B CA 1
ATOM 4791 C C . VAL B 1 264 ? -7.051 7.988 -7.848 1 98.5 264 VAL B C 1
ATOM 4793 O O . VAL B 1 264 ? -8.203 7.73 -7.48 1 98.5 264 VAL B O 1
ATOM 4796 N N . THR B 1 265 ? -6.305 8.961 -7.309 1 98.69 265 THR B N 1
ATOM 4797 C CA . THR B 1 265 ? -6.781 9.773 -6.195 1 98.69 265 THR B CA 1
ATOM 4798 C C . THR B 1 265 ? -8.078 10.492 -6.566 1 98.69 265 THR B C 1
ATOM 4800 O O . THR B 1 265 ? -9.039 10.484 -5.797 1 98.69 265 THR B O 1
ATOM 4803 N N . LEU B 1 266 ? -8.125 11.031 -7.766 1 98.5 266 LEU B N 1
ATOM 4804 C CA . LEU B 1 266 ? -9.312 11.734 -8.234 1 98.5 266 LEU B CA 1
ATOM 4805 C C . LEU B 1 266 ? -10.461 10.758 -8.477 1 98.5 266 LEU B C 1
ATOM 4807 O O . LEU B 1 266 ? -11.609 11.055 -8.141 1 98.5 266 LEU B O 1
ATOM 4811 N N . ASP B 1 267 ? -10.148 9.594 -8.938 1 97.5 267 ASP B N 1
ATOM 4812 C CA . ASP B 1 267 ? -11.156 8.609 -9.312 1 97.5 267 ASP B CA 1
ATOM 4813 C C . ASP B 1 267 ? -11.891 8.078 -8.078 1 97.5 267 ASP B C 1
ATOM 4815 O O . ASP B 1 267 ? -13.086 7.781 -8.148 1 97.5 267 ASP B O 1
ATOM 4819 N N . ILE B 1 268 ? -11.219 8.031 -7 1 97.5 268 ILE B N 1
ATOM 4820 C CA . ILE B 1 268 ? -11.883 7.477 -5.824 1 97.5 268 ILE B CA 1
ATOM 4821 C C . ILE B 1 268 ? -12.695 8.562 -5.129 1 97.5 268 ILE B C 1
ATOM 4823 O O . ILE B 1 268 ? -13.344 8.305 -4.113 1 97.5 268 ILE B O 1
ATOM 4827 N N . GLY B 1 269 ? -12.539 9.805 -5.613 1 97.56 269 GLY B N 1
ATOM 4828 C CA . GLY B 1 269 ? -13.555 10.758 -5.188 1 97.56 269 GLY B CA 1
ATOM 4829 C C . GLY B 1 269 ? -12.969 11.992 -4.527 1 97.56 269 GLY B C 1
ATOM 4830 O O . G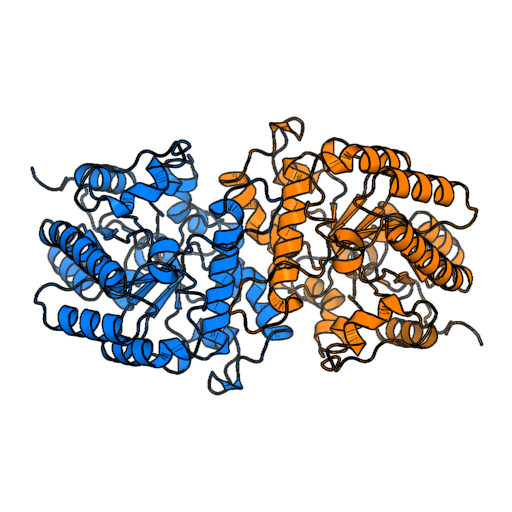LY B 1 269 ? -13.703 12.906 -4.145 1 97.56 269 GLY B O 1
ATOM 4831 N N . PHE B 1 270 ? -11.625 12.062 -4.379 1 98.5 270 PHE B N 1
ATOM 4832 C CA . PHE B 1 270 ? -11.07 13.266 -3.77 1 98.5 270 PHE B CA 1
ATOM 4833 C C . PHE B 1 270 ? -11.359 14.492 -4.629 1 98.5 270 PHE B C 1
ATOM 4835 O O . PHE B 1 270 ? -10.938 14.555 -5.785 1 98.5 270 PHE B O 1
ATOM 4842 N N . PRO B 1 271 ? -12.023 15.43 -4.062 1 98.31 271 PRO B N 1
ATOM 4843 C CA . PRO B 1 271 ? -12.188 16.672 -4.809 1 98.31 271 PRO B CA 1
ATOM 4844 C C . PRO B 1 271 ? -10.906 17.5 -4.859 1 98.31 271 PRO B C 1
ATOM 4846 O O . PRO B 1 271 ? -10.094 17.453 -3.934 1 98.31 271 PRO B O 1
ATOM 4849 N N . VAL B 1 272 ? -10.727 18.281 -5.891 1 98.56 272 VAL B N 1
ATOM 4850 C CA . VAL B 1 272 ? -9.531 19.094 -6.066 1 98.56 272 VAL B CA 1
ATOM 4851 C C . VAL B 1 272 ? -9.367 20.031 -4.879 1 98.56 272 VAL B C 1
ATOM 4853 O O . VAL B 1 272 ? -8.25 20.312 -4.441 1 98.56 272 VAL B O 1
ATOM 4856 N N . GLU B 1 273 ? -10.492 20.422 -4.262 1 98.5 273 GLU B N 1
ATOM 4857 C CA . GLU B 1 273 ? -10.5 21.391 -3.16 1 98.5 273 GLU B CA 1
ATOM 4858 C C . GLU B 1 273 ? -9.883 20.781 -1.902 1 98.5 273 GLU B C 1
ATOM 4860 O O . GLU B 1 273 ? -9.578 21.5 -0.948 1 98.5 273 GLU B O 1
ATOM 4865 N N . ARG B 1 274 ? -9.617 19.453 -1.971 1 98.75 274 ARG B N 1
ATOM 4866 C CA . ARG B 1 274 ? -9.047 18.781 -0.804 1 98.75 274 ARG B CA 1
ATOM 4867 C C . ARG B 1 274 ? -7.617 18.328 -1.079 1 98.75 274 ARG B C 1
ATOM 4869 O O . ARG B 1 274 ? -7.066 17.516 -0.333 1 98.75 274 ARG B O 1
ATOM 4876 N N . ILE B 1 275 ? -7.031 18.781 -2.141 1 98.94 275 ILE B N 1
ATOM 4877 C CA . ILE B 1 275 ? -5.637 18.531 -2.471 1 98.94 275 ILE B CA 1
ATOM 4878 C C . ILE B 1 275 ? -4.801 19.781 -2.182 1 98.94 275 ILE B C 1
ATOM 4880 O O . ILE B 1 275 ? -5.141 20.875 -2.627 1 98.94 275 ILE B O 1
ATOM 4884 N N . ILE B 1 276 ? -3.729 19.625 -1.41 1 98.94 276 ILE B N 1
ATOM 4885 C CA . ILE B 1 276 ? -2.961 20.766 -0.955 1 98.94 276 ILE B CA 1
ATOM 4886 C C . ILE B 1 276 ? -1.472 20.516 -1.175 1 98.94 276 ILE B C 1
ATOM 4888 O O . ILE B 1 276 ? -1.007 19.391 -1.08 1 98.94 276 ILE B O 1
ATOM 4892 N N . TYR B 1 277 ? -0.695 21.562 -1.44 1 98.88 277 TYR B N 1
ATOM 4893 C CA . TYR B 1 277 ? 0.736 21.453 -1.703 1 98.88 277 TYR B CA 1
ATOM 4894 C C . TYR B 1 277 ? 1.502 21.125 -0.427 1 98.88 277 TYR B C 1
ATOM 4896 O O . TYR B 1 277 ? 1.159 21.609 0.653 1 98.88 277 TYR B O 1
ATOM 4904 N N . ALA B 1 278 ? 2.559 20.359 -0.616 1 98.81 278 ALA B N 1
ATOM 4905 C CA . ALA B 1 278 ? 3.459 20.031 0.487 1 98.81 278 ALA B CA 1
ATOM 4906 C C . ALA B 1 278 ? 4.844 19.641 -0.03 1 98.81 278 ALA B C 1
ATOM 4908 O O . ALA B 1 278 ? 4.969 19.094 -1.126 1 98.81 278 ALA B O 1
ATOM 4909 N N . SER B 1 279 ? 5.879 19.859 0.778 1 97.25 279 SER B N 1
ATOM 4910 C CA . SER B 1 279 ? 7.238 19.547 0.355 1 97.25 279 SER B CA 1
ATOM 4911 C C . SER B 1 279 ? 7.809 18.375 1.143 1 97.25 279 SER B C 1
ATOM 4913 O O . SER B 1 279 ? 8.633 17.609 0.625 1 97.25 279 SER B O 1
ATOM 4915 N N . ASP B 1 280 ? 7.445 18.266 2.416 1 96.38 280 ASP B N 1
ATOM 4916 C CA . ASP B 1 280 ? 8.047 17.312 3.34 1 96.38 280 ASP B CA 1
ATOM 4917 C C . ASP B 1 280 ? 9.508 17.656 3.619 1 96.38 280 ASP B C 1
ATOM 4919 O O . ASP B 1 280 ? 10.336 16.766 3.805 1 96.38 280 ASP B O 1
ATOM 4923 N N . TYR B 1 281 ? 9.797 18.906 3.621 1 94.06 281 TYR B N 1
ATOM 4924 C CA . TYR B 1 281 ? 11.102 19.391 4.023 1 94.06 281 TYR B CA 1
ATOM 4925 C C . TYR B 1 281 ? 11.383 19.078 5.488 1 94.06 281 TYR B C 1
ATOM 4927 O O . TYR B 1 281 ? 10.484 19.172 6.328 1 94.06 281 TYR B O 1
ATOM 4935 N N . PRO B 1 282 ? 12.695 18.734 5.695 1 91.25 282 PRO B N 1
ATOM 4936 C CA . PRO B 1 282 ? 13.898 18.703 4.863 1 91.25 282 PRO B CA 1
ATOM 4937 C C . PRO B 1 282 ? 14.133 17.328 4.227 1 91.25 282 PRO B C 1
ATOM 4939 O O . PRO B 1 282 ? 15.078 17.156 3.449 1 91.25 282 PRO B O 1
ATOM 4942 N N . TYR B 1 283 ? 13.312 16.422 4.445 1 89 283 TYR B N 1
ATOM 4943 C CA . TYR B 1 283 ? 13.594 15.039 4.078 1 89 283 TYR B CA 1
ATOM 4944 C C . TYR B 1 283 ? 13.703 14.891 2.564 1 89 283 TYR B C 1
ATOM 4946 O O . TYR B 1 283 ? 14.602 14.211 2.068 1 89 283 TYR B O 1
ATOM 4954 N N . THR B 1 284 ? 12.898 15.523 1.86 1 89.38 284 THR B N 1
ATOM 4955 C CA . THR B 1 284 ? 12.898 15.391 0.408 1 89.38 284 THR B CA 1
ATOM 4956 C C . THR B 1 284 ? 14.047 16.172 -0.211 1 89.38 284 THR B C 1
ATOM 4958 O O . THR B 1 284 ? 14.523 15.844 -1.298 1 89.38 284 THR B O 1
ATOM 4961 N N . ALA B 1 285 ? 14.445 17.266 0.427 1 82.75 285 ALA B N 1
ATOM 4962 C CA . ALA B 1 285 ? 15.531 18.094 -0.09 1 82.75 285 ALA B CA 1
ATOM 4963 C C . ALA B 1 285 ? 16.844 17.297 -0.156 1 82.75 285 ALA B C 1
ATOM 4965 O O . ALA B 1 285 ? 17.734 17.641 -0.937 1 82.75 285 ALA B O 1
ATOM 4966 N N . ALA B 1 286 ? 16.875 16.25 0.554 1 76.94 286 ALA B N 1
ATOM 4967 C CA . ALA B 1 286 ? 18.062 15.406 0.622 1 76.94 286 ALA B CA 1
ATOM 4968 C C . ALA B 1 286 ? 18.078 14.383 -0.512 1 76.94 286 ALA B C 1
ATOM 4970 O O . ALA B 1 286 ? 19.094 13.711 -0.735 1 76.94 286 ALA B O 1
ATOM 4971 N N . VAL B 1 287 ? 17.016 14.305 -1.272 1 78.75 287 VAL B N 1
ATOM 4972 C CA . VAL B 1 287 ? 16.859 13.211 -2.227 1 78.75 287 VAL B CA 1
ATOM 4973 C C . VAL B 1 287 ? 16.688 13.766 -3.635 1 78.75 287 VAL B C 1
ATOM 4975 O O . VAL B 1 287 ? 15.766 13.367 -4.355 1 78.75 287 VAL B O 1
ATOM 4978 N N . GLY B 1 288 ? 17.375 14.797 -3.959 1 80.5 288 GLY B N 1
ATOM 4979 C CA . GLY B 1 288 ? 17.422 15.305 -5.32 1 80.5 288 GLY B CA 1
ATOM 4980 C C . GLY B 1 288 ? 16.094 15.852 -5.801 1 80.5 288 GLY B C 1
ATOM 4981 O O . GLY B 1 288 ? 15.5 16.703 -5.148 1 80.5 288 GLY B O 1
ATOM 4982 N N . GLU B 1 289 ? 15.555 15.164 -6.848 1 88.25 289 GLU B N 1
ATOM 4983 C CA . GLU B 1 289 ? 14.375 15.68 -7.535 1 88.25 289 GLU B CA 1
ATOM 4984 C C . GLU B 1 289 ? 13.109 15.453 -6.711 1 88.25 289 GLU B C 1
ATOM 4986 O O . GLU B 1 289 ? 12.062 16.031 -6.996 1 88.25 289 GLU B O 1
ATOM 4991 N N . VAL B 1 290 ? 13.203 14.664 -5.676 1 92.31 290 VAL B N 1
ATOM 4992 C CA . VAL B 1 290 ? 12.039 14.336 -4.852 1 92.31 290 VAL B CA 1
ATOM 4993 C C . VAL B 1 290 ? 11.523 15.594 -4.16 1 92.31 290 VAL B C 1
ATOM 4995 O O . VAL B 1 290 ? 10.32 15.711 -3.895 1 92.31 290 VAL B O 1
ATOM 4998 N N . ALA B 1 291 ? 12.398 16.594 -3.98 1 91.94 291 ALA B N 1
ATOM 4999 C CA . ALA B 1 291 ? 12.023 17.859 -3.35 1 91.94 291 ALA B CA 1
ATOM 5000 C C . ALA B 1 291 ? 10.984 18.609 -4.18 1 91.94 291 ALA B C 1
ATOM 5002 O O . ALA B 1 291 ? 10.195 19.391 -3.645 1 91.94 291 ALA B O 1
ATOM 5003 N N . TYR B 1 292 ? 10.914 18.281 -5.453 1 95.62 292 TYR B N 1
ATOM 5004 C CA . TYR B 1 292 ? 10.055 19.031 -6.367 1 95.62 292 TYR B CA 1
ATOM 5005 C C . TYR B 1 292 ? 8.773 18.266 -6.664 1 95.62 292 TYR B C 1
ATOM 5007 O O . TYR B 1 292 ? 7.867 18.781 -7.32 1 95.62 292 TYR B O 1
ATOM 5015 N N . HIS B 1 293 ? 8.594 17.062 -6.152 1 95.56 293 HIS B N 1
ATOM 5016 C CA . HIS B 1 293 ? 7.469 16.203 -6.48 1 95.56 293 HIS B CA 1
ATOM 5017 C C . HIS B 1 293 ? 6.141 16.859 -6.121 1 95.56 293 HIS B C 1
ATOM 5019 O O . HIS B 1 293 ? 5.148 16.703 -6.832 1 95.56 293 HIS B O 1
ATOM 5025 N N . GLY B 1 294 ? 6.137 17.578 -5.023 1 96.69 294 GLY B N 1
ATOM 5026 C CA . GLY B 1 294 ? 4.902 18.219 -4.609 1 96.69 294 GLY B CA 1
ATOM 5027 C C . GLY B 1 294 ? 4.324 19.141 -5.668 1 96.69 294 GLY B C 1
ATOM 5028 O O . GLY B 1 294 ? 3.105 19.297 -5.766 1 96.69 294 GLY B O 1
ATOM 5029 N N . LYS B 1 295 ? 5.176 19.719 -6.426 1 96.75 295 LYS B N 1
ATOM 5030 C CA . LYS B 1 295 ? 4.75 20.625 -7.492 1 96.75 295 LYS B CA 1
ATOM 5031 C C . LYS B 1 295 ? 4.617 19.875 -8.82 1 96.75 295 LYS B C 1
ATOM 5033 O O . LYS B 1 295 ? 3.592 19.984 -9.492 1 96.75 295 LYS B O 1
ATOM 5038 N N . THR B 1 296 ? 5.551 19.062 -9.141 1 97.62 296 THR B N 1
ATOM 5039 C CA . THR B 1 296 ? 5.688 18.562 -10.508 1 97.62 296 THR B CA 1
ATOM 5040 C C . THR B 1 296 ? 4.77 17.375 -10.734 1 97.62 296 THR B C 1
ATOM 5042 O O . THR B 1 296 ? 4.262 17.172 -11.844 1 97.62 296 THR B O 1
ATOM 5045 N N . ALA B 1 297 ? 4.543 16.578 -9.719 1 98.06 297 ALA B N 1
ATOM 5046 C CA . ALA B 1 297 ? 3.793 15.336 -9.914 1 98.06 297 ALA B CA 1
ATOM 5047 C C . ALA B 1 297 ? 2.35 15.633 -10.32 1 98.06 297 ALA B C 1
ATOM 5049 O O . ALA B 1 297 ? 1.854 15.086 -11.312 1 98.06 297 ALA B O 1
ATOM 5050 N N . PRO B 1 298 ? 1.649 16.547 -9.578 1 98.62 298 PRO B N 1
ATOM 5051 C CA . PRO B 1 298 ? 0.304 16.875 -10.047 1 98.62 298 PRO B CA 1
ATOM 5052 C C . PRO B 1 298 ? 0.303 17.484 -11.453 1 98.62 298 PRO B C 1
ATOM 5054 O O . PRO B 1 298 ? -0.576 17.172 -12.258 1 98.62 298 PRO B O 1
ATOM 5057 N N . GLU B 1 299 ? 1.296 18.281 -11.742 1 98.56 299 GLU B N 1
ATOM 5058 C CA . GLU B 1 299 ? 1.379 18.922 -13.055 1 98.56 299 GLU B CA 1
ATOM 5059 C C . GLU B 1 299 ? 1.596 17.875 -14.156 1 98.56 299 GLU B C 1
ATOM 5061 O O . GLU B 1 299 ? 0.889 17.875 -15.164 1 98.56 299 GLU B O 1
ATOM 5066 N N . GLU B 1 300 ? 2.514 17.016 -13.945 1 98.25 300 GLU B N 1
ATOM 5067 C CA . GLU B 1 300 ? 2.898 16.016 -14.938 1 98.25 300 GLU B CA 1
ATOM 5068 C C . GLU B 1 300 ? 1.799 14.969 -15.133 1 98.25 300 GLU B C 1
ATOM 5070 O O . GLU B 1 300 ? 1.781 14.258 -16.141 1 98.25 300 GLU B O 1
ATOM 5075 N N . SER B 1 301 ? 0.929 14.82 -14.164 1 98 301 SER B N 1
ATOM 5076 C CA . SER B 1 301 ? -0.157 13.859 -14.281 1 98 301 SER B CA 1
ATOM 5077 C C . SER B 1 301 ? -1.117 14.234 -15.398 1 98 301 SER B C 1
ATOM 5079 O O . SER B 1 301 ? -1.863 13.391 -15.898 1 98 301 SER B O 1
ATOM 5081 N N . GLY B 1 302 ? -1.218 15.562 -15.672 1 98.12 302 GLY B N 1
ATOM 5082 C CA . GLY B 1 302 ? -2.117 16.062 -16.688 1 98.12 302 GLY B CA 1
ATOM 5083 C C . GLY B 1 302 ? -3.566 16.125 -16.234 1 98.12 302 GLY B C 1
ATOM 5084 O O . GLY B 1 302 ? -4.465 16.344 -17.047 1 98.12 302 GLY B O 1
ATOM 5085 N N . GLN B 1 303 ? -3.812 15.992 -14.945 1 98 303 GLN B N 1
ATOM 5086 C CA . GLN B 1 303 ? -5.18 15.852 -14.453 1 98 303 GLN B CA 1
ATOM 5087 C C . GLN B 1 303 ? -5.742 17.188 -13.992 1 98 303 GLN B C 1
ATOM 5089 O O . GLN B 1 303 ? -6.938 17.312 -13.719 1 98 303 GLN B O 1
ATOM 5094 N N . PHE B 1 304 ? -4.855 18.219 -13.922 1 98.69 304 PHE B N 1
ATOM 5095 C CA . PHE B 1 304 ? -5.242 19.484 -13.297 1 98.69 304 PHE B CA 1
ATOM 5096 C C . PHE B 1 304 ? -5.031 20.656 -14.258 1 98.69 304 PHE B C 1
ATOM 5098 O O . PHE B 1 304 ? -4.059 20.672 -15.008 1 98.69 304 PHE B O 1
ATOM 5105 N N . THR B 1 305 ? -5.898 21.672 -14.195 1 98.56 305 THR B N 1
ATOM 5106 C CA . THR B 1 305 ? -5.707 22.906 -14.945 1 98.56 305 THR B CA 1
ATOM 5107 C C . THR B 1 305 ? -4.625 23.766 -14.297 1 98.56 305 THR B C 1
ATOM 5109 O O . THR B 1 305 ? -4.254 23.547 -13.141 1 98.56 305 THR B O 1
ATOM 5112 N N . ARG B 1 306 ? -4.16 24.703 -15.047 1 97.88 306 ARG B N 1
ATOM 5113 C CA . ARG B 1 306 ? -3.172 25.641 -14.516 1 97.88 306 ARG B CA 1
ATOM 5114 C C . ARG B 1 306 ? -3.721 26.391 -13.312 1 97.88 306 ARG B C 1
ATOM 5116 O O . ARG B 1 306 ? -3.002 26.625 -12.336 1 97.88 306 ARG B O 1
ATOM 5123 N N . HIS B 1 307 ? -5.008 26.781 -13.359 1 97.88 307 HIS B N 1
ATOM 5124 C CA . HIS B 1 307 ? -5.637 27.469 -12.234 1 97.88 307 HIS B CA 1
ATOM 5125 C C . HIS B 1 307 ? -5.688 26.562 -11 1 97.88 307 HIS B C 1
ATOM 5127 O O . HIS B 1 307 ? -5.41 27.016 -9.891 1 97.88 307 HIS B O 1
ATOM 5133 N N . GLU B 1 308 ? -6.012 25.297 -11.188 1 98.5 308 GLU B N 1
ATOM 5134 C CA . GLU B 1 308 ? -6.047 24.359 -10.078 1 98.5 308 GLU B CA 1
ATOM 5135 C C . GLU B 1 308 ? -4.664 24.188 -9.461 1 98.5 308 GLU B C 1
ATOM 5137 O O . GLU B 1 308 ? -4.523 24.172 -8.234 1 98.5 308 GLU B O 1
ATOM 5142 N N . LEU B 1 309 ? -3.652 24.094 -10.312 1 98.44 309 LEU B N 1
ATOM 5143 C CA . LEU B 1 309 ? -2.291 23.875 -9.844 1 98.44 309 LEU B CA 1
ATOM 5144 C C . LEU B 1 309 ? -1.734 25.109 -9.156 1 98.44 309 LEU B C 1
ATOM 5146 O O . LEU B 1 309 ? -1.259 25.047 -8.023 1 98.44 309 LEU B O 1
ATOM 5150 N N . ASP B 1 310 ? -1.878 26.312 -9.758 1 96.81 310 ASP B N 1
ATOM 5151 C CA . ASP B 1 310 ? -1.125 27.5 -9.383 1 96.81 310 ASP B CA 1
ATOM 5152 C C . ASP B 1 310 ? -1.886 28.328 -8.352 1 96.81 310 ASP B C 1
ATOM 5154 O O . ASP B 1 310 ? -1.311 29.203 -7.711 1 96.81 310 ASP B O 1
ATOM 5158 N N . VAL B 1 311 ? -3.176 27.984 -8.156 1 97 311 VAL B N 1
ATOM 5159 C CA . VAL B 1 311 ? -3.969 28.797 -7.234 1 97 311 VAL B CA 1
ATOM 5160 C C . VAL B 1 311 ? -4.602 27.891 -6.172 1 97 311 VAL B C 1
ATOM 5162 O O . VAL B 1 311 ? -4.332 28.047 -4.98 1 97 311 VAL B O 1
ATOM 5165 N N . LYS B 1 312 ? -5.398 26.922 -6.574 1 98.25 312 LYS B N 1
ATOM 5166 C CA . LYS B 1 312 ? -6.152 26.109 -5.617 1 98.25 312 LYS B CA 1
ATOM 5167 C C . LYS B 1 312 ? -5.219 25.219 -4.789 1 98.25 312 LYS B C 1
ATOM 5169 O O . LYS B 1 312 ? -5.031 25.453 -3.596 1 98.25 312 LYS B O 1
ATOM 5174 N N . ILE B 1 313 ? -4.461 24.359 -5.473 1 98.81 313 ILE B N 1
ATOM 5175 C CA . ILE B 1 313 ? -3.574 23.422 -4.781 1 98.81 313 ILE B CA 1
ATOM 5176 C C . ILE B 1 313 ? -2.43 24.188 -4.125 1 98.81 313 ILE B C 1
ATOM 5178 O O . ILE B 1 313 ? -2.018 23.875 -3.008 1 98.81 313 ILE B O 1
ATOM 5182 N N . ALA B 1 314 ? -1.999 25.25 -4.758 1 98.12 314 ALA B N 1
ATOM 5183 C CA . ALA B 1 314 ? -0.85 26.016 -4.285 1 98.12 314 ALA B CA 1
ATOM 5184 C C . ALA B 1 314 ? -1.163 26.719 -2.967 1 98.12 314 ALA B C 1
ATOM 5186 O O . ALA B 1 314 ? -0.295 26.844 -2.1 1 98.12 314 ALA B O 1
ATOM 5187 N N . ARG B 1 315 ? -2.459 27.219 -2.824 1 97.44 315 ARG B N 1
ATOM 5188 C CA . ARG B 1 315 ? -2.641 28.016 -1.605 1 97.44 315 ARG B CA 1
ATOM 5189 C C . ARG B 1 315 ? -4.113 28.109 -1.229 1 97.44 315 ARG B C 1
ATOM 5191 O O . ARG B 1 315 ? -4.465 28.016 -0.049 1 97.44 315 ARG B O 1
ATOM 5198 N N . GLU B 1 316 ? -5.055 28.219 -2.164 1 97.81 316 GLU B N 1
ATOM 5199 C CA . GLU B 1 316 ? -6.445 28.547 -1.862 1 97.81 316 GLU B CA 1
ATOM 5200 C C . GLU B 1 316 ? -7.121 27.438 -1.065 1 97.81 316 GLU B C 1
ATOM 5202 O O . GLU B 1 316 ? -7.91 27.719 -0.156 1 97.81 316 GLU B O 1
ATOM 5207 N N . ASN B 1 317 ? -6.855 26.219 -1.502 1 98.56 317 ASN B N 1
ATOM 5208 C CA . ASN B 1 317 ? -7.453 25.094 -0.777 1 98.56 317 ASN B CA 1
ATOM 5209 C C . ASN B 1 317 ? -7.078 25.125 0.702 1 98.56 317 ASN B C 1
ATOM 5211 O O . ASN B 1 317 ? -7.922 24.875 1.565 1 98.56 317 ASN B O 1
ATOM 5215 N N . ALA B 1 318 ? -5.84 25.438 1.003 1 98.69 318 ALA B N 1
ATOM 5216 C CA . ALA B 1 318 ? -5.383 25.516 2.389 1 98.69 318 ALA B CA 1
ATOM 5217 C C . ALA B 1 318 ? -5.996 26.703 3.102 1 98.69 318 ALA B C 1
ATOM 5219 O O . ALA B 1 318 ? -6.426 26.609 4.254 1 98.69 318 ALA B O 1
ATOM 5220 N N . LEU B 1 319 ? -6.062 27.875 2.441 1 97.81 319 LEU B N 1
ATOM 5221 C CA . LEU B 1 319 ? -6.566 29.109 3.035 1 97.81 319 LEU B CA 1
ATOM 5222 C C . LEU B 1 319 ? -8.062 29 3.324 1 97.81 319 LEU B C 1
ATOM 5224 O O . LEU B 1 319 ? -8.523 29.406 4.391 1 97.81 319 LEU B O 1
ATOM 5228 N N . LYS B 1 320 ? -8.812 28.375 2.486 1 97.06 320 LYS B N 1
ATOM 5229 C CA . LYS B 1 320 ? -10.266 28.312 2.625 1 97.06 320 LYS B CA 1
ATOM 5230 C C . LYS B 1 320 ? -10.68 27.125 3.477 1 97.06 320 LYS B C 1
ATOM 5232 O O . LYS B 1 320 ? -11.664 27.188 4.219 1 97.06 320 LYS B O 1
ATOM 5237 N N . GLY B 1 321 ? -9.867 26.109 3.406 1 97.19 321 GLY B N 1
ATOM 5238 C CA . GLY B 1 321 ? -10.328 24.859 3.994 1 97.19 321 GLY B CA 1
ATOM 5239 C C . GLY B 1 321 ? -9.695 24.578 5.34 1 97.19 321 GLY B C 1
ATOM 5240 O O . GLY B 1 321 ? -10.242 23.812 6.137 1 97.19 321 GLY B O 1
ATOM 5241 N N . LEU B 1 322 ? -8.555 25.203 5.633 1 98.38 322 LEU B N 1
ATOM 5242 C CA . LEU B 1 322 ? -7.809 24.641 6.758 1 98.38 322 LEU B CA 1
ATOM 5243 C C . LEU B 1 322 ? -7.379 25.734 7.723 1 98.38 322 LEU B C 1
ATOM 5245 O O . LEU B 1 322 ? -7.438 25.562 8.938 1 98.38 322 LEU B O 1
ATOM 5249 N N . PHE B 1 323 ? -6.953 26.953 7.176 1 98 323 PHE B N 1
ATOM 5250 C CA . PHE B 1 323 ? -6.18 27.844 8.031 1 98 323 PHE B CA 1
ATOM 5251 C C . PHE B 1 323 ? -6.773 29.25 8.039 1 98 323 PHE B C 1
ATOM 5253 O O . PHE B 1 323 ? -6.266 30.141 7.363 1 98 323 PHE B O 1
ATOM 5260 N N . PRO B 1 324 ? -7.742 29.531 8.93 1 96.31 324 PRO B N 1
ATOM 5261 C CA . PRO B 1 324 ? -8.383 30.844 8.969 1 96.31 324 PRO B CA 1
ATOM 5262 C C . PRO B 1 324 ? -7.402 31.969 9.305 1 96.31 324 PRO B C 1
ATOM 5264 O O . PRO B 1 324 ? -7.5 33.062 8.75 1 96.31 324 PRO B O 1
ATOM 5267 N N . ARG B 1 325 ? -6.469 31.75 10.18 1 96.56 325 ARG B N 1
ATOM 5268 C CA . ARG B 1 325 ? -5.492 32.781 10.531 1 96.56 325 ARG B CA 1
ATOM 5269 C C . ARG B 1 325 ? -4.645 33.156 9.32 1 96.56 325 ARG B C 1
ATOM 5271 O O . ARG B 1 325 ? -4.391 34.344 9.078 1 96.56 325 ARG B O 1
ATOM 5278 N N . LEU B 1 326 ? -4.215 32.188 8.578 1 97.19 326 LEU B N 1
ATOM 5279 C CA . LEU B 1 326 ? -3.391 32.438 7.402 1 97.19 326 LEU B CA 1
ATOM 5280 C C . LEU B 1 326 ? -4.191 33.156 6.328 1 97.19 326 LEU B C 1
ATOM 5282 O O . LEU B 1 326 ? -3.646 34 5.594 1 97.19 326 LEU B O 1
ATOM 5286 N N . ALA B 1 327 ? -5.457 32.812 6.219 1 96.38 327 ALA B N 1
ATOM 5287 C CA . ALA B 1 327 ? -6.309 33.531 5.277 1 96.38 327 ALA B CA 1
ATOM 5288 C C . ALA B 1 327 ? -6.32 35.031 5.574 1 96.38 327 ALA B C 1
ATOM 5290 O O . ALA B 1 327 ? -6.246 35.875 4.656 1 96.38 327 ALA B O 1
ATOM 5291 N N . VAL B 1 328 ? -6.391 35.375 6.836 1 95.25 328 VAL B N 1
ATOM 5292 C CA . VAL B 1 328 ? -6.379 36.75 7.258 1 95.25 328 VAL B CA 1
ATOM 5293 C C . VAL B 1 328 ? -5.027 37.406 6.926 1 95.25 328 VAL B C 1
ATOM 5295 O O . VAL B 1 328 ? -4.969 38.5 6.398 1 95.25 328 VAL B O 1
ATOM 5298 N N . GLU B 1 329 ? -3.922 36.688 7.168 1 94.81 329 GLU B N 1
ATOM 5299 C CA . GLU B 1 329 ? -2.584 37.219 6.883 1 94.81 329 GLU B CA 1
ATOM 5300 C C . GLU B 1 329 ? -2.383 37.406 5.383 1 94.81 329 GLU B C 1
ATOM 5302 O O . GLU B 1 329 ? -1.765 38.406 4.969 1 94.81 329 GLU B O 1
ATOM 5307 N N . TYR B 1 330 ? -2.869 36.469 4.621 1 95.19 330 TYR B N 1
ATOM 5308 C CA . TYR B 1 330 ? -2.752 36.594 3.172 1 95.19 330 TYR B CA 1
ATOM 5309 C C . TYR B 1 330 ? -3.559 37.781 2.646 1 95.19 330 TYR B C 1
ATOM 5311 O O . TYR B 1 330 ? -3.107 38.5 1.754 1 95.19 330 TYR B O 1
ATOM 5319 N N . LYS B 1 331 ? -4.77 37.938 3.158 1 93.81 331 LYS B N 1
ATOM 5320 C CA . LYS B 1 331 ? -5.586 39.062 2.76 1 93.81 331 LYS B CA 1
ATOM 5321 C C . LYS B 1 331 ? -4.891 40.375 3.09 1 93.81 331 LYS B C 1
ATOM 5323 O O . LYS B 1 331 ? -4.914 41.312 2.289 1 93.81 331 LYS B O 1
ATOM 5328 N N . LYS B 1 332 ? -4.281 40.469 4.234 1 93.19 332 LYS B N 1
ATOM 5329 C CA . LYS B 1 332 ? -3.539 41.688 4.641 1 93.19 332 LYS B CA 1
ATOM 5330 C C . LYS B 1 332 ? -2.375 41.938 3.695 1 93.19 332 LYS B C 1
ATOM 5332 O O . LYS B 1 332 ? -2.121 43.094 3.33 1 93.19 332 LYS B O 1
ATOM 5337 N N . ALA B 1 333 ? -1.751 40.875 3.307 1 92.62 333 ALA B N 1
ATOM 5338 C CA . ALA B 1 333 ? -0.498 41 2.57 1 92.62 333 ALA B CA 1
ATOM 5339 C C . ALA B 1 333 ? -0.757 41.219 1.081 1 92.62 333 ALA B C 1
ATOM 5341 O O . ALA B 1 333 ? -0.019 41.938 0.412 1 92.62 333 ALA B O 1
ATOM 5342 N N . PHE B 1 334 ? -1.852 40.562 0.618 1 91.94 334 PHE B N 1
ATOM 5343 C CA . PHE B 1 334 ? -1.953 40.469 -0.835 1 91.94 334 PHE B CA 1
ATOM 5344 C C . PHE B 1 334 ? -3.312 41 -1.306 1 91.94 334 PHE B C 1
ATOM 5346 O O . PHE B 1 334 ? -3.561 41.094 -2.508 1 91.94 334 PHE B O 1
ATOM 5353 N N . GLY B 1 335 ? -4.098 41.406 -0.487 1 83.12 335 GLY B N 1
ATOM 5354 C CA . GLY B 1 335 ? -5.402 41.938 -0.824 1 83.12 335 GLY B CA 1
ATOM 5355 C C . GLY B 1 335 ? -6.281 40.938 -1.577 1 83.12 335 GLY B C 1
ATOM 5356 O O . GLY B 1 335 ? -6.355 39.781 -1.215 1 83.12 335 GLY B O 1
ATOM 5357 N N . HIS B 1 336 ? -6.926 41.562 -2.693 1 67.94 336 HIS B N 1
ATOM 5358 C CA . HIS B 1 336 ? -7.918 40.812 -3.436 1 67.94 336 HIS B CA 1
ATOM 5359 C C . HIS B 1 336 ? -7.25 39.844 -4.406 1 67.94 336 HIS B C 1
ATOM 5361 O O . HIS B 1 336 ? -7.926 39.062 -5.078 1 67.94 336 HIS B O 1
ATOM 5367 N N . LYS B 1 337 ? -6.059 39.938 -4.578 1 66.38 337 LYS B N 1
ATOM 5368 C CA . LYS B 1 337 ? -5.344 39.031 -5.473 1 66.38 337 LYS B CA 1
ATOM 5369 C C . LYS B 1 337 ? -5.465 37.594 -5.004 1 66.38 337 LYS B C 1
ATOM 5371 O O . LYS B 1 337 ? -5.156 36.656 -5.754 1 66.38 337 LYS B O 1
ATOM 5376 N N . VAL B 1 338 ? -5.742 37.5 -3.793 1 65.75 338 VAL B N 1
ATOM 5377 C CA . VAL B 1 338 ? -5.969 36.156 -3.262 1 65.75 338 VAL B CA 1
ATOM 5378 C C . VAL B 1 338 ? -7.438 36 -2.871 1 65.75 338 VAL B C 1
ATOM 5380 O O . VAL B 1 338 ? -7.973 36.812 -2.105 1 65.75 338 VAL B O 1
ATOM 5383 N N . ASP B 1 339 ? -8.297 35.656 -3.752 1 56.44 339 ASP B N 1
ATOM 5384 C CA . ASP B 1 339 ? -9.695 35.438 -3.402 1 56.44 339 ASP B CA 1
ATOM 5385 C C . ASP B 1 339 ? -9.828 34.375 -2.307 1 56.44 339 ASP B C 1
ATOM 5387 O O . ASP B 1 339 ? -9.562 33.219 -2.541 1 56.44 339 ASP B O 1
ATOM 5391 N N . CYS B 1 340 ? -9.305 34.938 -1.233 1 49.88 340 CYS B N 1
ATOM 5392 C CA . CYS B 1 340 ? -9.445 34 -0.141 1 49.88 340 CYS B CA 1
ATOM 5393 C C . CYS B 1 340 ? -10.836 34.094 0.488 1 49.88 340 CYS B C 1
ATOM 5395 O O . CYS B 1 340 ? -11.477 35.156 0.426 1 49.88 340 CYS B O 1
#

Organism: Tuber melanosporum (strain Mel28) (NCBI:txid656061)

Nearest PDB structures (foldseek):
  4lak-assembly1_A  TM=8.327E-01  e=2.102E-16  Cordyceps militaris CM01
  4hk5-assembly1_A  TM=8.275E-01  e=7.096E-16  Cordyceps militaris
  4lao-assembly1_A  TM=8.005E-01  e=4.818E-16  Cordyceps militaris CM01
  4hk7-assembly1_A  TM=8.037E-01  e=1.045E-15  Cordyceps militaris
  4lam-assembly1_B  TM=8.179E-01  e=1.959E-14  Cordyceps militaris CM01

InterPro domains:
  IPR006680 Amidohydrolase-related [PF04909] (13-292)
  IPR032465 2-amino-3-carboxymuconate-6-semialdehyde decarboxylase [PTHR21240] (11-320)
  IPR032466 Metal-dependent hydrolase [SSF51556] (12-319)

Secondary structure (DSSP, 8-state):
--------SS-EEEEEEE---TT-GGGGHHHHTTS---S----SHHHHHHHHHHHTEEEEEEEPPPPHHHHHTS-HHHHHHHHHHHHHHHHHHHHH-TTTEEEEEEP-TT-HHHHHHHHHHHTTSSS--SEEEEESEETTEETT-GGGHHHHHHHHHTT-EEEEE--SPPPPTT--S-TTTTHHHHHHHHHHHHHHHTTHHHHSTT-EEEEHHHHTTHHHHHHHHHHHS--STGGGTT--HHHHHHHS-EEEE-TT--GGGHHHHHHTT--GGGEE----BTTGGGSGGGGGHHHHHHHHHT-S-HHIIIIIIIIIHHHHHT-HHHHHHHHHHHGGGS--/--------SS-EEEEEEE---TT-GGGGHHHHTTS---S----SHHHHHHHHHHHTEEEEEEEPPPPHHHHHTS-HHHHHHHHHHHHHHHHHHHHH-TTTEEEEEEP-TT-HHHHHHHHHHHTTSSS--SEEEEESEETTEETT-GGGHHHHHHHHHTT-EEEEE--SPPPPTT--S-TTTTHHHHHHHHHHHHHHHTTHHHHSTT-EEEEHHHHTTHHHHHHHHHHHS--STGGGTT--HHHHHHHS-EEEE-TT--GGGHHHHHHTT--GGGEE----BTTGGGSGGGGGHHHHHHHHHT-S-HHIIIIIIIIIHHHHHT-HHHHHHHHHHHGGGS--

Foldseek 3Di:
DALPPPQDDLFFEAAAAEDDEPQQPVLCVVQVPVVPCLFDDDHDSNVVSVVCSVQRHQAYEYDTADAQCLQAPDDLVSSLVSLVSVQVVQLVSCVSPVQHYFYAGEASPPDLVSRLVSVVVQVVDPDHGLAHEDEQDGHPGGPLDCSCVNVLVSCLVVLGEYEYWHYPADDDPPDDDDCVPAVRLVSLLVNLLSNQQSQSQQVRQSYAYEREQLSRCNLVCVVVCQPPNRASCVNRVHDTSLRSQQPGRYAYEQQQYALCCVVSSVVSHHDLLRYAAHQNPPVQVSVPCSSCRSQVSVVVNVPDDPCSRGARRRHLSCCPRGGVSNVVVCCVNPNPVRVD/DALPPPQDDLFFEAAAAEDDEPQQPVLCVVQVPVVPPPFDDDHDSNVVSVVCSVQRHQAYEYDTADAQCLQAPDDLVSSLVSLVSVQVVQLVSCVSPVQHYFYAGEASPPDLVSRLVSVVVQVVDPGHGLAHEDECDGHPGGPLDCSCVNVLVSCLVVLGEYEYWHDPADDDPPDDDDCVPAVRLVSLLVNLLSNQQSQSQQVRQSYAYEREQLSRCNLVCVVVCQPPNRASCVNRVHDTSLRSQQPGRYAYEQQQYALCCVVSSVVSHHDLLRYAAHQNPPVQVSVPCSSCRSQVSVVVNVPDDPCSRGARRRYLSCCPRGGVSNVVVCCVNPNVVRVD